Protein 7PH8 (pdb70)

Secondary structure (DSSP, 8-state):
-HHHHHHHHHHHHHHHHHHHHHHHHHHHH--

Foldseek 3Di:
DVVCVVVCVVVVVVCVVVVVVVVVVVVVVVD

Sequence (31 aa):
NFIHLIIALPVAVLLIVGGLVIMLYVFHRKRNFIHLIIALPVAVLLIVGGLVIMLYVFHRKRNFIHLIIALPVAVLLIVGGLVIMLYVFHRKRNFIHLIIALPVAVLLIVGGLVIMLYVFHRKRNFIHLIIALPVAVLLIVGGLVIMLYVFHRKRNFIHLIIALPVAVLLIVGGLVIMLYVFHRKRNFIHLIIALPVAVLLIVGGLVIMLYVFHRKRNFIHLIIALPVAVLLIVGGLVIMLYVFHRKRNFIHLIIALPVAVLLIVGGLVIMLYVFHRKRNFIHLIIALPVAVLLIVGGLVIMLYVFHRKRNFIHLIIALPVAVLLIVGGLVIMLYVFHRKRNFIHLIIALPVAVLLIVGGLVIMLYVFHRKRNFIHLIIALPVAVLLIVGGLVIMLYVFHRKRNFIHLIIALPVAVLLIVGGLVIMLYVFHRKRNFIHLIIALPVAVLLIVGGLVIMLYVFHRKRNFIHLIIALPVAVLLIVGGLVIMLYVFHRKRNFIHLIIALPVAVLLIVGGLVIMLYVFHRKRNFIHLIIALPVAVLLIVGGLVIMLYVFHRKRNFIHLIIALPVAVLLIVGGLVIMLYVFHRKRNFIHLIIALPVAVLLIVGGLVIMLYVFHRKR

Radius of gyration: 13.68 Å; Cα contacts (8 Å, |Δi|>4): 0; chains: 1; bounding box: 11×38×26 Å

GO terms:
  GO:0004713 protein tyrosine kinase activity (F, IMP)
  GO:1904646 cellular response to amyloid-beta (P, IGI)
  GO:0005010 insulin-like growth factor receptor activity (F, IMP)
  GO:0045056 transcytosis (P, IMP)
  GO:0097242 amyloid-beta clearance (P, IMP)
  GO:0043235 signaling receptor complex (C, IDA)
  GO:0038083 peptidyl-tyrosine autophosphorylation (P, IMP)
  GO:0043066 negative regulation of apoptotic process (P, IDA)
  GO:0031994 insulin-like growth factor I binding (F, IDA)
  GO:0035867 alphav-beta3 integrin-IGF-1-IGF1R complex (C, IDA)
  GO:0046328 regulation of JNK cascade (P, IDA)
  GO:0004713 protein tyrosine kinase activity (F, EXP)
  GO:0005515 protein binding (F, IPI)
  GO:0005010 insulin-like growth factor receptor activity (F, TAS)
  GO:0043066 negative regulation of apoptotic process (P, TAS)
  GO:0007165 signal transduction (P, TAS)
  GO:0008284 positive regulation of cell population proliferation (P, TAS)
  GO:0008286 insulin receptor signaling pathway (P, TAS)
  GO:0004713 protein tyrosine kinase activity (F, TAS)
  GO:0005886 plasma membrane (C, TAS)

Structure (mmCIF, N/CA/C/O backbone):
data_7PH8
#
_entry.id   7PH8
#
_cell.length_a   1.000
_cell.length_b   1.000
_cell.length_c   1.000
_cell.angle_alpha   90.00
_cell.angle_beta   90.00
_cell.angle_gamma   90.00
#
_symmetry.space_group_name_H-M   'P 1'
#
loop_
_atom_site.group_PDB
_atom_site.id
_atom_site.type_symbol
_atom_site.label_atom_id
_atom_site.label_alt_id
_atom_site.label_comp_id
_atom_site.label_asym_id
_atom_site.label_entity_id
_atom_site.label_seq_id
_atom_site.pdbx_PDB_ins_code
_atom_site.Cartn_x
_atom_site.Cartn_y
_atom_site.Cartn_z
_atom_site.occupancy
_atom_site.B_iso_or_equiv
_atom_site.auth_seq_id
_atom_site.auth_comp_id
_atom_site.auth_asym_id
_atom_site.auth_atom_id
_atom_site.pdbx_PDB_model_num
ATOM 1 N N . ASN A 1 1 ? 2.486 1.497 -3.109 1.00 0.00 932 ASN A N 1
ATOM 2 C CA . ASN A 1 1 ? 2.164 2.559 -4.056 1.00 0.00 932 ASN A CA 1
ATOM 3 C C . ASN A 1 1 ? 0.925 2.203 -4.872 1.00 0.00 932 ASN A C 1
ATOM 4 O O . ASN A 1 1 ? 0.697 1.038 -5.197 1.00 0.00 932 ASN A O 1
ATOM 15 N N . PHE A 1 2 ? 0.128 3.215 -5.200 1.00 0.00 933 PHE A N 1
ATOM 16 C CA . PHE A 1 2 ? -1.088 3.009 -5.977 1.00 0.00 933 PHE A CA 1
ATOM 17 C C . PHE A 1 2 ? -0.758 2.749 -7.444 1.00 0.00 933 PHE A C 1
ATOM 18 O O . PHE A 1 2 ? -1.397 1.924 -8.098 1.00 0.00 933 PHE A O 1
ATOM 35 N N . ILE A 1 3 ? 0.243 3.458 -7.954 1.00 0.00 934 ILE A N 1
ATOM 36 C CA . ILE A 1 3 ? 0.659 3.304 -9.343 1.00 0.00 934 ILE A CA 1
ATOM 37 C C . ILE A 1 3 ? 0.916 1.839 -9.680 1.00 0.00 934 ILE A C 1
ATOM 38 O O . ILE A 1 3 ? 0.517 1.356 -10.740 1.00 0.00 934 ILE A O 1
ATOM 54 N N . HIS A 1 4 ? 1.585 1.137 -8.771 1.00 0.00 935 HIS A N 1
ATOM 55 C CA . HIS A 1 4 ? 1.893 -0.274 -8.971 1.00 0.00 935 HIS A CA 1
ATOM 56 C C . HIS A 1 4 ? 0.621 -1.079 -9.219 1.00 0.00 935 HIS A C 1
ATOM 57 O O . HIS A 1 4 ? 0.607 -2.001 -10.036 1.00 0.00 935 HIS A O 1
ATOM 71 N N . LEU A 1 5 ? -0.445 -0.725 -8.510 1.00 0.00 936 LEU A N 1
ATOM 72 C CA . LEU A 1 5 ? -1.722 -1.415 -8.654 1.00 0.00 936 LEU A CA 1
ATOM 73 C C . LEU A 1 5 ? -2.371 -1.086 -9.994 1.00 0.00 936 LEU A C 1
ATOM 74 O O . LEU A 1 5 ? -2.918 -1.964 -10.663 1.00 0.00 936 LEU A O 1
ATOM 90 N N . ILE A 1 6 ? -2.306 0.184 -10.382 1.00 0.00 937 ILE A N 1
ATOM 91 C CA . ILE A 1 6 ? -2.884 0.627 -11.644 1.00 0.00 937 ILE A CA 1
ATOM 92 C C . ILE A 1 6 ? -2.270 -0.120 -12.823 1.00 0.00 937 ILE A C 1
ATOM 93 O O . ILE A 1 6 ? -2.958 -0.443 -13.792 1.00 0.00 937 ILE A O 1
ATOM 109 N N . ILE A 1 7 ? -0.973 -0.393 -12.732 1.00 0.00 938 ILE A N 1
ATOM 110 C CA . ILE A 1 7 ? -0.267 -1.105 -13.790 1.00 0.00 938 ILE A CA 1
ATOM 111 C C . ILE A 1 7 ? -0.385 -2.615 -13.610 1.00 0.00 938 ILE A C 1
ATOM 112 O O . ILE A 1 7 ? -0.444 -3.363 -14.585 1.00 0.00 938 ILE A O 1
ATOM 128 N N . ALA A 1 8 ? -0.420 -3.054 -12.356 1.00 0.00 939 ALA A N 1
ATOM 129 C CA . ALA A 1 8 ? -0.535 -4.474 -12.048 1.00 0.00 939 ALA A CA 1
ATOM 130 C C . ALA A 1 8 ? -1.918 -5.004 -12.410 1.00 0.00 939 ALA A C 1
ATOM 131 O O . ALA A 1 8 ? -2.075 -6.177 -12.752 1.00 0.00 939 ALA A O 1
ATOM 138 N N . LEU A 1 9 ? -2.919 -4.135 -12.332 1.00 0.00 940 LEU A N 1
ATOM 139 C CA . LEU A 1 9 ? -4.291 -4.516 -12.651 1.00 0.00 940 LEU A CA 1
ATOM 140 C C . LEU A 1 9 ? -4.368 -5.168 -14.027 1.00 0.00 940 LEU A C 1
ATOM 141 O O . LEU A 1 9 ? -4.767 -6.324 -14.172 1.00 0.00 940 LEU A O 1
ATOM 157 N N . PRO A 1 10 ? -3.977 -4.412 -15.064 1.00 0.00 941 PRO A N 1
ATOM 158 C CA . PRO A 1 10 ? -3.990 -4.897 -16.447 1.00 0.00 941 PRO A CA 1
ATOM 159 C C . PRO A 1 10 ? -2.930 -5.964 -16.698 1.00 0.00 941 PRO A C 1
ATOM 160 O O . PRO A 1 10 ? -3.191 -6.972 -17.355 1.00 0.00 941 PRO A O 1
ATOM 171 N N . VAL A 1 11 ? -1.731 -5.735 -16.170 1.00 0.00 942 VAL A N 1
ATOM 172 C CA . VAL A 1 11 ? -0.631 -6.677 -16.336 1.00 0.00 942 VAL A CA 1
ATOM 173 C C . VAL A 1 11 ? -0.982 -8.041 -15.752 1.00 0.00 942 VAL A C 1
ATOM 174 O O . VAL A 1 11 ? -0.514 -9.073 -16.233 1.00 0.00 942 VAL A O 1
ATOM 187 N N . ALA A 1 12 ? -1.811 -8.038 -14.713 1.00 0.00 943 ALA A N 1
ATOM 188 C CA . ALA A 1 12 ? -2.228 -9.275 -14.065 1.00 0.00 943 ALA A CA 1
ATOM 189 C C . ALA A 1 12 ? -2.950 -10.193 -15.046 1.00 0.00 943 ALA A C 1
ATOM 190 O O . ALA A 1 12 ? -2.842 -11.416 -14.962 1.00 0.00 943 ALA A O 1
ATOM 197 N N . VAL A 1 13 ? -3.688 -9.594 -15.976 1.00 0.00 944 VAL A N 1
ATOM 198 C CA . VAL A 1 13 ? -4.428 -10.357 -16.973 1.00 0.00 944 VAL A CA 1
ATOM 199 C C . VAL A 1 13 ? -3.533 -10.741 -18.146 1.00 0.00 944 VAL A C 1
ATOM 200 O O . VAL A 1 13 ? -3.556 -11.881 -18.612 1.00 0.00 944 VAL A O 1
ATOM 213 N N . LEU A 1 14 ? -2.744 -9.783 -18.620 1.00 0.00 945 LEU A N 1
ATOM 214 C CA . LEU A 1 14 ? -1.840 -10.020 -19.740 1.00 0.00 945 LEU A CA 1
ATOM 215 C C . LEU A 1 14 ? -0.907 -11.191 -19.448 1.00 0.00 945 LEU A C 1
ATOM 216 O O . LEU A 1 14 ? -0.683 -12.048 -20.304 1.00 0.00 945 LEU A O 1
ATOM 232 N N . LEU A 1 15 ? -0.368 -11.223 -18.234 1.00 0.00 946 LEU A N 1
ATOM 233 C CA . LEU A 1 15 ? 0.539 -12.291 -17.828 1.00 0.00 946 LEU A CA 1
ATOM 234 C C . LEU A 1 15 ? -0.105 -13.659 -18.031 1.00 0.00 946 LEU A C 1
ATOM 235 O O . LEU A 1 15 ? 0.550 -14.604 -18.472 1.00 0.00 946 LEU A O 1
ATOM 251 N N . ILE A 1 16 ? -1.390 -13.756 -17.709 1.00 0.00 947 ILE A N 1
ATOM 252 C CA . ILE A 1 16 ? -2.122 -15.007 -17.860 1.00 0.00 947 ILE A CA 1
ATOM 253 C C . ILE A 1 16 ? -2.338 -15.344 -19.332 1.00 0.00 947 ILE A C 1
ATOM 254 O O . ILE A 1 16 ? -2.081 -16.466 -19.767 1.00 0.00 947 ILE A O 1
ATOM 270 N N . VAL A 1 17 ? -2.811 -14.363 -20.095 1.00 0.00 948 VAL A N 1
ATOM 271 C CA . VAL A 1 17 ? -3.059 -14.554 -21.519 1.00 0.00 948 VAL A CA 1
ATOM 272 C C . VAL A 1 17 ? -1.799 -15.023 -22.238 1.00 0.00 948 VAL A C 1
ATOM 273 O O . VAL A 1 17 ? -1.781 -16.092 -22.847 1.00 0.00 948 VAL A O 1
ATOM 286 N N . GLY A 1 18 ? -0.745 -14.216 -22.161 1.00 0.00 949 GLY A N 1
ATOM 287 C CA . GLY A 1 18 ? 0.506 -14.566 -22.809 1.00 0.00 949 GLY A CA 1
ATOM 288 C C . GLY A 1 18 ? 1.005 -15.938 -22.402 1.00 0.00 949 GLY A C 1
ATOM 289 O O . GLY A 1 18 ? 1.351 -16.758 -23.252 1.00 0.00 949 GLY A O 1
ATOM 293 N N . GLY A 1 19 ? 1.045 -16.189 -21.097 1.00 0.00 950 GLY A N 1
ATOM 294 C CA . GLY A 1 19 ? 1.509 -17.472 -20.603 1.00 0.00 950 GLY A CA 1
ATOM 295 C C . GLY A 1 19 ? 0.765 -18.637 -21.224 1.00 0.00 950 GLY A C 1
ATOM 296 O O . GLY A 1 19 ? 1.360 -19.670 -21.535 1.00 0.00 950 GLY A O 1
ATOM 300 N N . LEU A 1 20 ? -0.541 -18.474 -21.406 1.00 0.00 951 LEU A N 1
ATOM 301 C CA . LEU A 1 20 ? -1.369 -19.521 -21.993 1.00 0.00 951 LEU A CA 1
ATOM 302 C C . LEU A 1 20 ? -0.938 -19.817 -23.426 1.00 0.00 951 LEU A C 1
ATOM 303 O O . LEU A 1 20 ? -0.958 -20.966 -23.867 1.00 0.00 951 LEU A O 1
ATOM 319 N N . VAL A 1 21 ? -0.545 -18.772 -24.148 1.00 0.00 952 VAL A N 1
ATOM 320 C CA . VAL A 1 21 ? -0.106 -18.919 -25.530 1.00 0.00 952 VAL A CA 1
ATOM 321 C C . VAL A 1 21 ? 1.224 -19.662 -25.608 1.00 0.00 952 VAL A C 1
ATOM 322 O O . VAL A 1 21 ? 1.395 -20.565 -26.428 1.00 0.00 952 VAL A O 1
ATOM 335 N N . ILE A 1 22 ? 2.162 -19.276 -24.750 1.00 0.00 953 ILE A N 1
ATOM 336 C CA . ILE A 1 22 ? 3.475 -19.906 -24.720 1.00 0.00 953 ILE A CA 1
ATOM 337 C C . ILE A 1 22 ? 3.375 -21.367 -24.294 1.00 0.00 953 ILE A C 1
ATOM 338 O O . ILE A 1 22 ? 4.060 -22.231 -24.839 1.00 0.00 953 ILE A O 1
ATOM 354 N N . MET A 1 23 ? 2.514 -21.635 -23.318 1.00 0.00 954 MET A N 1
ATOM 355 C CA . MET A 1 23 ? 2.321 -22.992 -22.820 1.00 0.00 954 MET A CA 1
ATOM 356 C C . MET A 1 23 ? 1.755 -23.895 -23.911 1.00 0.00 954 MET A C 1
ATOM 357 O O . MET A 1 23 ? 2.301 -24.963 -24.193 1.00 0.00 954 MET A O 1
ATOM 371 N N . LEU A 1 24 ? 0.657 -23.461 -24.522 1.00 0.00 955 LEU A N 1
ATOM 372 C CA . LEU A 1 24 ? 0.016 -24.231 -25.582 1.00 0.00 955 LEU A CA 1
ATOM 373 C C . LEU A 1 24 ? 0.989 -24.494 -26.728 1.00 0.00 955 LEU A C 1
ATOM 374 O O . LEU A 1 24 ? 1.012 -25.586 -27.297 1.00 0.00 955 LEU A O 1
ATOM 390 N N . TYR A 1 25 ? 1.791 -23.489 -27.058 1.00 0.00 956 TYR A N 1
ATOM 391 C CA . TYR A 1 25 ? 2.766 -23.611 -28.136 1.00 0.00 956 TYR A CA 1
ATOM 392 C C . TYR A 1 25 ? 3.747 -24.745 -27.856 1.00 0.00 956 TYR A C 1
ATOM 393 O O . TYR A 1 25 ? 3.995 -25.593 -28.714 1.00 0.00 956 TYR A O 1
ATOM 411 N N . VAL A 1 26 ? 4.303 -24.753 -26.649 1.00 0.00 957 VAL A N 1
ATOM 412 C CA . VAL A 1 26 ? 5.257 -25.783 -26.254 1.00 0.00 957 VAL A CA 1
ATOM 413 C C . VAL A 1 26 ? 4.632 -27.171 -26.336 1.00 0.00 957 VAL A C 1
ATOM 414 O O . VAL A 1 26 ? 5.211 -28.091 -26.915 1.00 0.00 957 VAL A O 1
ATOM 427 N N . PHE A 1 27 ? 3.447 -27.316 -25.754 1.00 0.00 958 PHE A N 1
ATOM 428 C CA . PHE A 1 27 ? 2.743 -28.593 -25.761 1.00 0.00 958 PHE A CA 1
ATOM 429 C C . PHE A 1 27 ? 2.458 -29.050 -27.189 1.00 0.00 958 PHE A C 1
ATOM 430 O O . PHE A 1 27 ? 2.686 -30.208 -27.540 1.00 0.00 958 PHE A O 1
ATOM 447 N N . HIS A 1 28 ? 1.958 -28.131 -28.009 1.00 0.00 959 HIS A N 1
ATOM 448 C CA . HIS A 1 28 ? 1.642 -28.438 -29.400 1.00 0.00 959 HIS A CA 1
ATOM 449 C C . HIS A 1 28 ? 2.896 -28.854 -30.163 1.00 0.00 959 HIS A C 1
ATOM 450 O O . HIS A 1 28 ? 2.861 -29.776 -30.978 1.00 0.00 959 HIS A O 1
ATOM 464 N N . ARG A 1 29 ? 4.002 -28.167 -29.894 1.00 0.00 960 ARG A N 1
ATOM 465 C CA . ARG A 1 29 ? 5.266 -28.464 -30.556 1.00 0.00 960 ARG A CA 1
ATOM 466 C C . ARG A 1 29 ? 5.838 -29.791 -30.067 1.00 0.00 960 ARG A C 1
ATOM 467 O O . ARG A 1 29 ? 6.444 -30.539 -30.835 1.00 0.00 960 ARG A O 1
ATOM 488 N N . LYS A 1 30 ? 5.640 -30.078 -28.785 1.00 0.00 961 LYS A N 1
ATOM 489 C CA . LYS A 1 30 ? 6.135 -31.315 -28.192 1.00 0.00 961 LYS A CA 1
ATOM 490 C C . LYS A 1 30 ? 5.680 -32.526 -29.001 1.00 0.00 961 LYS A C 1
ATOM 491 O O . LYS A 1 30 ? 4.497 -32.865 -29.017 1.00 0.00 961 LYS A O 1
ATOM 510 N N . ARG A 1 31 ? 6.628 -33.174 -29.671 1.00 0.00 962 ARG A N 1
ATOM 511 C CA . ARG A 1 31 ? 6.325 -34.347 -30.481 1.00 0.00 962 ARG A CA 1
ATOM 512 C C . ARG A 1 31 ? 5.302 -34.011 -31.563 1.00 0.00 962 ARG A C 1
ATOM 513 O O . ARG A 1 31 ? 5.374 -32.955 -32.193 1.00 0.00 962 ARG A O 1
ATOM 534 N N . ASN A 1 1 ? 2.478 1.909 -3.129 1.00 0.00 932 ASN A N 2
ATOM 535 C CA . ASN A 1 1 ? 2.254 2.808 -4.255 1.00 0.00 932 ASN A CA 2
ATOM 536 C C . ASN A 1 1 ? 1.041 2.368 -5.069 1.00 0.00 932 ASN A C 2
ATOM 537 O O . ASN A 1 1 ? 1.044 1.299 -5.681 1.00 0.00 932 ASN A O 2
ATOM 548 N N . PHE A 1 2 ? 0.004 3.199 -5.073 1.00 0.00 933 PHE A N 2
ATOM 549 C CA . PHE A 1 2 ? -1.217 2.896 -5.811 1.00 0.00 933 PHE A CA 2
ATOM 550 C C . PHE A 1 2 ? -0.904 2.566 -7.267 1.00 0.00 933 PHE A C 2
ATOM 551 O O . PHE A 1 2 ? -1.546 1.707 -7.872 1.00 0.00 933 PHE A O 2
ATOM 568 N N . ILE A 1 3 ? 0.087 3.255 -7.824 1.00 0.00 934 ILE A N 2
ATOM 569 C CA . ILE A 1 3 ? 0.486 3.035 -9.209 1.00 0.00 934 ILE A CA 2
ATOM 570 C C . ILE A 1 3 ? 0.743 1.556 -9.479 1.00 0.00 934 ILE A C 2
ATOM 571 O O . ILE A 1 3 ? 0.432 1.048 -10.556 1.00 0.00 934 ILE A O 2
ATOM 587 N N . HIS A 1 4 ? 1.311 0.870 -8.492 1.00 0.00 935 HIS A N 2
ATOM 588 C CA . HIS A 1 4 ? 1.607 -0.552 -8.622 1.00 0.00 935 HIS A CA 2
ATOM 589 C C . HIS A 1 4 ? 0.346 -1.341 -8.960 1.00 0.00 935 HIS A C 2
ATOM 590 O O . HIS A 1 4 ? 0.368 -2.232 -9.811 1.00 0.00 935 HIS A O 2
ATOM 604 N N . LEU A 1 5 ? -0.751 -1.010 -8.289 1.00 0.00 936 LEU A N 2
ATOM 605 C CA . LEU A 1 5 ? -2.022 -1.689 -8.518 1.00 0.00 936 LEU A CA 2
ATOM 606 C C . LEU A 1 5 ? -2.607 -1.306 -9.873 1.00 0.00 936 LEU A C 2
ATOM 607 O O . LEU A 1 5 ? -3.122 -2.156 -10.600 1.00 0.00 936 LEU A O 2
ATOM 623 N N . ILE A 1 6 ? -2.522 -0.023 -10.208 1.00 0.00 937 ILE A N 2
ATOM 624 C CA . ILE A 1 6 ? -3.040 0.471 -11.478 1.00 0.00 937 ILE A CA 2
ATOM 625 C C . ILE A 1 6 ? -2.372 -0.232 -12.654 1.00 0.00 937 ILE A C 2
ATOM 626 O O . ILE A 1 6 ? -3.014 -0.515 -13.667 1.00 0.00 937 ILE A O 2
ATOM 642 N N . ILE A 1 7 ? -1.081 -0.513 -12.513 1.00 0.00 938 ILE A N 2
ATOM 643 C CA . ILE A 1 7 ? -0.328 -1.186 -13.564 1.00 0.00 938 ILE A CA 2
ATOM 644 C C . ILE A 1 7 ? -0.457 -2.701 -13.448 1.00 0.00 938 ILE A C 2
ATOM 645 O O . ILE A 1 7 ? -0.471 -3.412 -14.453 1.00 0.00 938 ILE A O 2
ATOM 661 N N . ALA A 1 8 ? -0.552 -3.190 -12.216 1.00 0.00 939 ALA A N 2
ATOM 662 C CA . ALA A 1 8 ? -0.684 -4.620 -11.969 1.00 0.00 939 ALA A CA 2
ATOM 663 C C . ALA A 1 8 ? -2.049 -5.131 -12.416 1.00 0.00 939 ALA A C 2
ATOM 664 O O . ALA A 1 8 ? -2.192 -6.289 -12.812 1.00 0.00 939 ALA A O 2
ATOM 671 N N . LEU A 1 9 ? -3.051 -4.261 -12.351 1.00 0.00 940 LEU A N 2
ATOM 672 C CA . LEU A 1 9 ? -4.407 -4.624 -12.749 1.00 0.00 940 LEU A CA 2
ATOM 673 C C . LEU A 1 9 ? -4.421 -5.223 -14.152 1.00 0.00 940 LEU A C 2
ATOM 674 O O . LEU A 1 9 ? -4.814 -6.371 -14.360 1.00 0.00 940 LEU A O 2
ATOM 690 N N . PRO A 1 10 ? -3.979 -4.428 -15.139 1.00 0.00 941 PRO A N 2
ATOM 691 C CA . PRO A 1 10 ? -3.928 -4.859 -16.539 1.00 0.00 941 PRO A CA 2
ATOM 692 C C . PRO A 1 10 ? -2.859 -5.919 -16.781 1.00 0.00 941 PRO A C 2
ATOM 693 O O . PRO A 1 10 ? -3.091 -6.899 -17.488 1.00 0.00 941 PRO A O 2
ATOM 704 N N . VAL A 1 11 ? -1.686 -5.716 -16.188 1.00 0.00 942 VAL A N 2
ATOM 705 C CA . VAL A 1 11 ? -0.581 -6.655 -16.338 1.00 0.00 942 VAL A CA 2
ATOM 706 C C . VAL A 1 11 ? -0.963 -8.039 -15.826 1.00 0.00 942 VAL A C 2
ATOM 707 O O . VAL A 1 11 ? -0.473 -9.053 -16.323 1.00 0.00 942 VAL A O 2
ATOM 720 N N . ALA A 1 12 ? -1.840 -8.073 -14.828 1.00 0.00 943 ALA A N 2
ATOM 721 C CA . ALA A 1 12 ? -2.290 -9.333 -14.249 1.00 0.00 943 ALA A CA 2
ATOM 722 C C . ALA A 1 12 ? -2.966 -10.209 -15.298 1.00 0.00 943 ALA A C 2
ATOM 723 O O . ALA A 1 12 ? -2.865 -11.435 -15.257 1.00 0.00 943 ALA A O 2
ATOM 730 N N . VAL A 1 13 ? -3.658 -9.571 -16.238 1.00 0.00 944 VAL A N 2
ATOM 731 C CA . VAL A 1 13 ? -4.351 -10.293 -17.299 1.00 0.00 944 VAL A CA 2
ATOM 732 C C . VAL A 1 13 ? -3.402 -10.634 -18.442 1.00 0.00 944 VAL A C 2
ATOM 733 O O . VAL A 1 13 ? -3.410 -11.753 -18.957 1.00 0.00 944 VAL A O 2
ATOM 746 N N . LEU A 1 14 ? -2.586 -9.663 -18.836 1.00 0.00 945 LEU A N 2
ATOM 747 C CA . LEU A 1 14 ? -1.629 -9.860 -19.919 1.00 0.00 945 LEU A CA 2
ATOM 748 C C . LEU A 1 14 ? -0.701 -11.033 -19.620 1.00 0.00 945 LEU A C 2
ATOM 749 O O . LEU A 1 14 ? -0.456 -11.880 -20.479 1.00 0.00 945 LEU A O 2
ATOM 765 N N . LEU A 1 15 ? -0.188 -11.076 -18.395 1.00 0.00 946 LEU A N 2
ATOM 766 C CA . LEU A 1 15 ? 0.712 -12.147 -17.980 1.00 0.00 946 LEU A CA 2
ATOM 767 C C . LEU A 1 15 ? 0.077 -13.514 -18.215 1.00 0.00 946 LEU A C 2
ATOM 768 O O . LEU A 1 15 ? 0.739 -14.446 -18.672 1.00 0.00 946 LEU A O 2
ATOM 784 N N . ILE A 1 16 ? -1.209 -13.624 -17.900 1.00 0.00 947 ILE A N 2
ATOM 785 C CA . ILE A 1 16 ? -1.934 -14.876 -18.080 1.00 0.00 947 ILE A CA 2
ATOM 786 C C . ILE A 1 16 ? -2.176 -15.164 -19.558 1.00 0.00 947 ILE A C 2
ATOM 787 O O . ILE A 1 16 ? -2.108 -16.312 -19.997 1.00 0.00 947 ILE A O 2
ATOM 803 N N . VAL A 1 17 ? -2.457 -14.113 -20.321 1.00 0.00 948 VAL A N 2
ATOM 804 C CA . VAL A 1 17 ? -2.707 -14.252 -21.751 1.00 0.00 948 VAL A CA 2
ATOM 805 C C . VAL A 1 17 ? -1.494 -14.837 -22.466 1.00 0.00 948 VAL A C 2
ATOM 806 O O . VAL A 1 17 ? -1.588 -15.874 -23.122 1.00 0.00 948 VAL A O 2
ATOM 819 N N . GLY A 1 18 ? -0.355 -14.165 -22.334 1.00 0.00 949 GLY A N 2
ATOM 820 C CA . GLY A 1 18 ? 0.861 -14.634 -22.973 1.00 0.00 949 GLY A CA 2
ATOM 821 C C . GLY A 1 18 ? 1.307 -15.985 -22.450 1.00 0.00 949 GLY A C 2
ATOM 822 O O . GLY A 1 18 ? 1.676 -16.867 -23.224 1.00 0.00 949 GLY A O 2
ATOM 826 N N . GLY A 1 19 ? 1.275 -16.148 -21.131 1.00 0.00 950 GLY A N 2
ATOM 827 C CA . GLY A 1 19 ? 1.683 -17.403 -20.528 1.00 0.00 950 GLY A CA 2
ATOM 828 C C . GLY A 1 19 ? 0.941 -18.592 -21.105 1.00 0.00 950 GLY A C 2
ATOM 829 O O . GLY A 1 19 ? 1.541 -19.629 -21.391 1.00 0.00 950 GLY A O 2
ATOM 833 N N . LEU A 1 20 ? -0.368 -18.444 -21.275 1.00 0.00 951 LEU A N 2
ATOM 834 C CA . LEU A 1 20 ? -1.195 -19.515 -21.821 1.00 0.00 951 LEU A CA 2
ATOM 835 C C . LEU A 1 20 ? -0.777 -19.852 -23.249 1.00 0.00 951 LEU A C 2
ATOM 836 O O . LEU A 1 20 ? -0.804 -21.013 -23.657 1.00 0.00 951 LEU A O 2
ATOM 852 N N . VAL A 1 21 ? -0.390 -18.828 -24.004 1.00 0.00 952 VAL A N 2
ATOM 853 C CA . VAL A 1 21 ? 0.037 -19.016 -25.385 1.00 0.00 952 VAL A CA 2
ATOM 854 C C . VAL A 1 21 ? 1.315 -19.844 -25.458 1.00 0.00 952 VAL A C 2
ATOM 855 O O . VAL A 1 21 ? 1.386 -20.832 -26.190 1.00 0.00 952 VAL A O 2
ATOM 868 N N . ILE A 1 22 ? 2.323 -19.436 -24.694 1.00 0.00 953 ILE A N 2
ATOM 869 C CA . ILE A 1 22 ? 3.598 -20.141 -24.670 1.00 0.00 953 ILE A CA 2
ATOM 870 C C . ILE A 1 22 ? 3.412 -21.598 -24.260 1.00 0.00 953 ILE A C 2
ATOM 871 O O . ILE A 1 22 ? 3.933 -22.507 -24.907 1.00 0.00 953 ILE A O 2
ATOM 887 N N . MET A 1 23 ? 2.666 -21.813 -23.182 1.00 0.00 954 MET A N 2
ATOM 888 C CA . MET A 1 23 ? 2.409 -23.161 -22.687 1.00 0.00 954 MET A CA 2
ATOM 889 C C . MET A 1 23 ? 1.813 -24.038 -23.783 1.00 0.00 954 MET A C 2
ATOM 890 O O . MET A 1 23 ? 2.338 -25.110 -24.088 1.00 0.00 954 MET A O 2
ATOM 904 N N . LEU A 1 24 ? 0.715 -23.578 -24.372 1.00 0.00 955 LEU A N 2
ATOM 905 C CA . LEU A 1 24 ? 0.048 -24.321 -25.435 1.00 0.00 955 LEU A CA 2
ATOM 906 C C . LEU A 1 24 ? 0.970 -24.500 -26.636 1.00 0.00 955 LEU A C 2
ATOM 907 O O . LEU A 1 24 ? 0.963 -25.545 -27.288 1.00 0.00 955 LEU A O 2
ATOM 923 N N . TYR A 1 25 ? 1.765 -23.475 -26.923 1.00 0.00 956 TYR A N 2
ATOM 924 C CA . TYR A 1 25 ? 2.693 -23.518 -28.046 1.00 0.00 956 TYR A CA 2
ATOM 925 C C . TYR A 1 25 ? 3.613 -24.731 -27.946 1.00 0.00 956 TYR A C 2
ATOM 926 O O . TYR A 1 25 ? 3.742 -25.507 -28.893 1.00 0.00 956 TYR A O 2
ATOM 944 N N . VAL A 1 26 ? 4.251 -24.888 -26.790 1.00 0.00 957 VAL A N 2
ATOM 945 C CA . VAL A 1 26 ? 5.158 -26.007 -26.564 1.00 0.00 957 VAL A CA 2
ATOM 946 C C . VAL A 1 26 ? 4.389 -27.313 -26.398 1.00 0.00 957 VAL A C 2
ATOM 947 O O . VAL A 1 26 ? 4.784 -28.350 -26.932 1.00 0.00 957 VAL A O 2
ATOM 960 N N . PHE A 1 27 ? 3.289 -27.255 -25.654 1.00 0.00 958 PHE A N 2
ATOM 961 C CA . PHE A 1 27 ? 2.464 -28.434 -25.417 1.00 0.00 958 PHE A CA 2
ATOM 962 C C . PHE A 1 27 ? 2.056 -29.086 -26.735 1.00 0.00 958 PHE A C 2
ATOM 963 O O . PHE A 1 27 ? 1.970 -30.310 -26.835 1.00 0.00 958 PHE A O 2
ATOM 980 N N . HIS A 1 28 ? 1.804 -28.259 -27.745 1.00 0.00 959 HIS A N 2
ATOM 981 C CA . HIS A 1 28 ? 1.404 -28.754 -29.057 1.00 0.00 959 HIS A CA 2
ATOM 982 C C . HIS A 1 28 ? 2.624 -28.994 -29.942 1.00 0.00 959 HIS A C 2
ATOM 983 O O . HIS A 1 28 ? 2.675 -29.968 -30.694 1.00 0.00 959 HIS A O 2
ATOM 997 N N . ARG A 1 29 ? 3.603 -28.101 -29.847 1.00 0.00 960 ARG A N 2
ATOM 998 C CA . ARG A 1 29 ? 4.821 -28.216 -30.640 1.00 0.00 960 ARG A CA 2
ATOM 999 C C . ARG A 1 29 ? 5.545 -29.525 -30.338 1.00 0.00 960 ARG A C 2
ATOM 1000 O O . ARG A 1 29 ? 6.139 -30.137 -31.226 1.00 0.00 960 ARG A O 2
ATOM 1021 N N . LYS A 1 30 ? 5.491 -29.948 -29.080 1.00 0.00 961 LYS A N 2
ATOM 1022 C CA . LYS A 1 30 ? 6.141 -31.184 -28.660 1.00 0.00 961 LYS A CA 2
ATOM 1023 C C . LYS A 1 30 ? 5.645 -32.367 -29.486 1.00 0.00 961 LYS A C 2
ATOM 1024 O O . LYS A 1 30 ? 4.557 -32.323 -30.060 1.00 0.00 961 LYS A O 2
ATOM 1043 N N . ARG A 1 31 ? 6.450 -33.423 -29.541 1.00 0.00 962 ARG A N 2
ATOM 1044 C CA . ARG A 1 31 ? 6.093 -34.618 -30.297 1.00 0.00 962 ARG A CA 2
ATOM 1045 C C . ARG A 1 31 ? 4.712 -35.125 -29.891 1.00 0.00 962 ARG A C 2
ATOM 1046 O O . ARG A 1 31 ? 4.583 -36.197 -29.300 1.00 0.00 962 ARG A O 2
ATOM 1067 N N . ASN A 1 1 ? 2.483 0.638 -3.485 1.00 0.00 932 ASN A N 3
ATOM 1068 C CA . ASN A 1 1 ? 2.135 1.947 -4.027 1.00 0.00 932 ASN A CA 3
ATOM 1069 C C . ASN A 1 1 ? 0.837 1.877 -4.826 1.00 0.00 932 ASN A C 3
ATOM 1070 O O . ASN A 1 1 ? 0.276 0.800 -5.027 1.00 0.00 932 ASN A O 3
ATOM 1081 N N . PHE A 1 2 ? 0.366 3.034 -5.280 1.00 0.00 933 PHE A N 3
ATOM 1082 C CA . PHE A 1 2 ? -0.866 3.105 -6.057 1.00 0.00 933 PHE A CA 3
ATOM 1083 C C . PHE A 1 2 ? -0.603 2.785 -7.526 1.00 0.00 933 PHE A C 3
ATOM 1084 O O . PHE A 1 2 ? -1.285 1.952 -8.123 1.00 0.00 933 PHE A O 3
ATOM 1101 N N . ILE A 1 3 ? 0.391 3.454 -8.101 1.00 0.00 934 ILE A N 3
ATOM 1102 C CA . ILE A 1 3 ? 0.745 3.242 -9.499 1.00 0.00 934 ILE A CA 3
ATOM 1103 C C . ILE A 1 3 ? 0.985 1.764 -9.787 1.00 0.00 934 ILE A C 3
ATOM 1104 O O . ILE A 1 3 ? 0.645 1.267 -10.861 1.00 0.00 934 ILE A O 3
ATOM 1120 N N . HIS A 1 4 ? 1.570 1.065 -8.819 1.00 0.00 935 HIS A N 3
ATOM 1121 C CA . HIS A 1 4 ? 1.853 -0.358 -8.967 1.00 0.00 935 HIS A CA 3
ATOM 1122 C C . HIS A 1 4 ? 0.570 -1.143 -9.223 1.00 0.00 935 HIS A C 3
ATOM 1123 O O . HIS A 1 4 ? 0.539 -2.050 -10.056 1.00 0.00 935 HIS A O 3
ATOM 1137 N N . LEU A 1 5 ? -0.488 -0.790 -8.500 1.00 0.00 936 LEU A N 3
ATOM 1138 C CA . LEU A 1 5 ? -1.774 -1.462 -8.647 1.00 0.00 936 LEU A CA 3
ATOM 1139 C C . LEU A 1 5 ? -2.428 -1.101 -9.977 1.00 0.00 936 LEU A C 3
ATOM 1140 O O . LEU A 1 5 ? -2.989 -1.960 -10.658 1.00 0.00 936 LEU A O 3
ATOM 1156 N N . ILE A 1 6 ? -2.350 0.174 -10.341 1.00 0.00 937 ILE A N 3
ATOM 1157 C CA . ILE A 1 6 ? -2.932 0.648 -11.591 1.00 0.00 937 ILE A CA 3
ATOM 1158 C C . ILE A 1 6 ? -2.334 -0.084 -12.788 1.00 0.00 937 ILE A C 3
ATOM 1159 O O . ILE A 1 6 ? -3.032 -0.381 -13.758 1.00 0.00 937 ILE A O 3
ATOM 1175 N N . ILE A 1 7 ? -1.040 -0.373 -12.711 1.00 0.00 938 ILE A N 3
ATOM 1176 C CA . ILE A 1 7 ? -0.349 -1.073 -13.787 1.00 0.00 938 ILE A CA 3
ATOM 1177 C C . ILE A 1 7 ? -0.483 -2.585 -13.634 1.00 0.00 938 ILE A C 3
ATOM 1178 O O . ILE A 1 7 ? -0.556 -3.315 -14.622 1.00 0.00 938 ILE A O 3
ATOM 1194 N N . ALA A 1 8 ? -0.515 -3.047 -12.389 1.00 0.00 939 ALA A N 3
ATOM 1195 C CA . ALA A 1 8 ? -0.644 -4.472 -12.106 1.00 0.00 939 ALA A CA 3
ATOM 1196 C C . ALA A 1 8 ? -2.035 -4.979 -12.468 1.00 0.00 939 ALA A C 3
ATOM 1197 O O . ALA A 1 8 ? -2.208 -6.144 -12.832 1.00 0.00 939 ALA A O 3
ATOM 1204 N N . LEU A 1 9 ? -3.026 -4.100 -12.367 1.00 0.00 940 LEU A N 3
ATOM 1205 C CA . LEU A 1 9 ? -4.404 -4.459 -12.684 1.00 0.00 940 LEU A CA 3
ATOM 1206 C C . LEU A 1 9 ? -4.498 -5.085 -14.072 1.00 0.00 940 LEU A C 3
ATOM 1207 O O . LEU A 1 9 ? -4.910 -6.233 -14.236 1.00 0.00 940 LEU A O 3
ATOM 1223 N N . PRO A 1 10 ? -4.104 -4.314 -15.097 1.00 0.00 941 PRO A N 3
ATOM 1224 C CA . PRO A 1 10 ? -4.132 -4.773 -16.489 1.00 0.00 941 PRO A CA 3
ATOM 1225 C C . PRO A 1 10 ? -3.085 -5.846 -16.766 1.00 0.00 941 PRO A C 3
ATOM 1226 O O . PRO A 1 10 ? -3.362 -6.838 -17.441 1.00 0.00 941 PRO A O 3
ATOM 1237 N N . VAL A 1 11 ? -1.881 -5.642 -16.242 1.00 0.00 942 VAL A N 3
ATOM 1238 C CA . VAL A 1 11 ? -0.792 -6.593 -16.432 1.00 0.00 942 VAL A CA 3
ATOM 1239 C C . VAL A 1 11 ? -1.156 -7.964 -15.872 1.00 0.00 942 VAL A C 3
ATOM 1240 O O . VAL A 1 11 ? -0.702 -8.991 -16.374 1.00 0.00 942 VAL A O 3
ATOM 1253 N N . ALA A 1 12 ? -1.979 -7.970 -14.828 1.00 0.00 943 ALA A N 3
ATOM 1254 C CA . ALA A 1 12 ? -2.407 -9.215 -14.201 1.00 0.00 943 ALA A CA 3
ATOM 1255 C C . ALA A 1 12 ? -3.145 -10.105 -15.194 1.00 0.00 943 ALA A C 3
ATOM 1256 O O . ALA A 1 12 ? -3.051 -11.331 -15.134 1.00 0.00 943 ALA A O 3
ATOM 1263 N N . VAL A 1 13 ? -3.881 -9.481 -16.108 1.00 0.00 944 VAL A N 3
ATOM 1264 C CA . VAL A 1 13 ? -4.636 -10.217 -17.115 1.00 0.00 944 VAL A CA 3
ATOM 1265 C C . VAL A 1 13 ? -3.753 -10.588 -18.301 1.00 0.00 944 VAL A C 3
ATOM 1266 O O . VAL A 1 13 ? -3.800 -11.716 -18.795 1.00 0.00 944 VAL A O 3
ATOM 1279 N N . LEU A 1 14 ? -2.948 -9.634 -18.753 1.00 0.00 945 LEU A N 3
ATOM 1280 C CA . LEU A 1 14 ? -2.052 -9.861 -19.882 1.00 0.00 945 LEU A CA 3
ATOM 1281 C C . LEU A 1 14 ? -1.095 -11.013 -19.595 1.00 0.00 945 LEU A C 3
ATOM 1282 O O . LEU A 1 14 ? -0.828 -11.844 -20.464 1.00 0.00 945 LEU A O 3
ATOM 1298 N N . LEU A 1 15 ? -0.582 -11.058 -18.370 1.00 0.00 946 LEU A N 3
ATOM 1299 C CA . LEU A 1 15 ? 0.344 -12.110 -17.967 1.00 0.00 946 LEU A CA 3
ATOM 1300 C C . LEU A 1 15 ? -0.262 -13.490 -18.204 1.00 0.00 946 LEU A C 3
ATOM 1301 O O . LEU A 1 15 ? 0.371 -14.362 -18.801 1.00 0.00 946 LEU A O 3
ATOM 1317 N N . ILE A 1 16 ? -1.491 -13.679 -17.736 1.00 0.00 947 ILE A N 3
ATOM 1318 C CA . ILE A 1 16 ? -2.183 -14.951 -17.901 1.00 0.00 947 ILE A CA 3
ATOM 1319 C C . ILE A 1 16 ? -2.441 -15.250 -19.374 1.00 0.00 947 ILE A C 3
ATOM 1320 O O . ILE A 1 16 ? -2.163 -16.350 -19.853 1.00 0.00 947 ILE A O 3
ATOM 1336 N N . VAL A 1 17 ? -2.972 -14.263 -20.088 1.00 0.00 948 VAL A N 3
ATOM 1337 C CA . VAL A 1 17 ? -3.265 -14.418 -21.508 1.00 0.00 948 VAL A CA 3
ATOM 1338 C C . VAL A 1 17 ? -2.023 -14.850 -22.281 1.00 0.00 948 VAL A C 3
ATOM 1339 O O . VAL A 1 17 ? -2.078 -15.761 -23.105 1.00 0.00 948 VAL A O 3
ATOM 1352 N N . GLY A 1 18 ? -0.903 -14.188 -22.008 1.00 0.00 949 GLY A N 3
ATOM 1353 C CA . GLY A 1 18 ? 0.337 -14.517 -22.685 1.00 0.00 949 GLY A CA 3
ATOM 1354 C C . GLY A 1 18 ? 0.891 -15.863 -22.260 1.00 0.00 949 GLY A C 3
ATOM 1355 O O . GLY A 1 18 ? 1.283 -16.674 -23.098 1.00 0.00 949 GLY A O 3
ATOM 1359 N N . GLY A 1 19 ? 0.924 -16.101 -20.952 1.00 0.00 950 GLY A N 3
ATOM 1360 C CA . GLY A 1 19 ? 1.437 -17.358 -20.440 1.00 0.00 950 GLY A CA 3
ATOM 1361 C C . GLY A 1 19 ? 0.765 -18.560 -21.073 1.00 0.00 950 GLY A C 3
ATOM 1362 O O . GLY A 1 19 ? 1.419 -19.558 -21.377 1.00 0.00 950 GLY A O 3
ATOM 1366 N N . LEU A 1 20 ? -0.545 -18.467 -21.271 1.00 0.00 951 LEU A N 3
ATOM 1367 C CA . LEU A 1 20 ? -1.308 -19.556 -21.871 1.00 0.00 951 LEU A CA 3
ATOM 1368 C C . LEU A 1 20 ? -0.854 -19.813 -23.304 1.00 0.00 951 LEU A C 3
ATOM 1369 O O . LEU A 1 20 ? -0.785 -20.960 -23.748 1.00 0.00 951 LEU A O 3
ATOM 1385 N N . VAL A 1 21 ? -0.545 -18.739 -24.024 1.00 0.00 952 VAL A N 3
ATOM 1386 C CA . VAL A 1 21 ? -0.095 -18.849 -25.406 1.00 0.00 952 VAL A CA 3
ATOM 1387 C C . VAL A 1 21 ? 1.253 -19.558 -25.491 1.00 0.00 952 VAL A C 3
ATOM 1388 O O . VAL A 1 21 ? 1.452 -20.436 -26.331 1.00 0.00 952 VAL A O 3
ATOM 1401 N N . ILE A 1 22 ? 2.174 -19.171 -24.615 1.00 0.00 953 ILE A N 3
ATOM 1402 C CA . ILE A 1 22 ? 3.502 -19.771 -24.590 1.00 0.00 953 ILE A CA 3
ATOM 1403 C C . ILE A 1 22 ? 3.431 -21.248 -24.216 1.00 0.00 953 ILE A C 3
ATOM 1404 O O . ILE A 1 22 ? 4.028 -22.096 -24.879 1.00 0.00 953 ILE A O 3
ATOM 1420 N N . MET A 1 23 ? 2.696 -21.549 -23.151 1.00 0.00 954 MET A N 3
ATOM 1421 C CA . MET A 1 23 ? 2.545 -22.924 -22.690 1.00 0.00 954 MET A CA 3
ATOM 1422 C C . MET A 1 23 ? 1.994 -23.812 -23.802 1.00 0.00 954 MET A C 3
ATOM 1423 O O . MET A 1 23 ? 2.520 -24.894 -24.064 1.00 0.00 954 MET A O 3
ATOM 1437 N N . LEU A 1 24 ? 0.934 -23.348 -24.453 1.00 0.00 955 LEU A N 3
ATOM 1438 C CA . LEU A 1 24 ? 0.312 -24.100 -25.538 1.00 0.00 955 LEU A CA 3
ATOM 1439 C C . LEU A 1 24 ? 1.275 -24.264 -26.709 1.00 0.00 955 LEU A C 3
ATOM 1440 O O . LEU A 1 24 ? 1.346 -25.329 -27.323 1.00 0.00 955 LEU A O 3
ATOM 1456 N N . TYR A 1 25 ? 2.015 -23.203 -27.012 1.00 0.00 956 TYR A N 3
ATOM 1457 C CA . TYR A 1 25 ? 2.975 -23.229 -28.110 1.00 0.00 956 TYR A CA 3
ATOM 1458 C C . TYR A 1 25 ? 3.997 -24.345 -27.914 1.00 0.00 956 TYR A C 3
ATOM 1459 O O . TYR A 1 25 ? 4.336 -25.065 -28.853 1.00 0.00 956 TYR A O 3
ATOM 1477 N N . VAL A 1 26 ? 4.485 -24.482 -26.685 1.00 0.00 957 VAL A N 3
ATOM 1478 C CA . VAL A 1 26 ? 5.467 -25.510 -26.363 1.00 0.00 957 VAL A CA 3
ATOM 1479 C C . VAL A 1 26 ? 4.820 -26.889 -26.304 1.00 0.00 957 VAL A C 3
ATOM 1480 O O . VAL A 1 26 ? 5.370 -27.867 -26.812 1.00 0.00 957 VAL A O 3
ATOM 1493 N N . PHE A 1 27 ? 3.649 -26.961 -25.681 1.00 0.00 958 PHE A N 3
ATOM 1494 C CA . PHE A 1 27 ? 2.926 -28.221 -25.555 1.00 0.00 958 PHE A CA 3
ATOM 1495 C C . PHE A 1 27 ? 2.646 -28.827 -26.928 1.00 0.00 958 PHE A C 3
ATOM 1496 O O . PHE A 1 27 ? 2.909 -30.007 -27.164 1.00 0.00 958 PHE A O 3
ATOM 1513 N N . HIS A 1 28 ? 2.109 -28.011 -27.830 1.00 0.00 959 HIS A N 3
ATOM 1514 C CA . HIS A 1 28 ? 1.793 -28.466 -29.179 1.00 0.00 959 HIS A CA 3
ATOM 1515 C C . HIS A 1 28 ? 3.042 -28.984 -29.885 1.00 0.00 959 HIS A C 3
ATOM 1516 O O . HIS A 1 28 ? 2.986 -29.964 -30.628 1.00 0.00 959 HIS A O 3
ATOM 1530 N N . ARG A 1 29 ? 4.168 -28.319 -29.648 1.00 0.00 960 ARG A N 3
ATOM 1531 C CA . ARG A 1 29 ? 5.431 -28.711 -30.263 1.00 0.00 960 ARG A CA 3
ATOM 1532 C C . ARG A 1 29 ? 5.825 -30.124 -29.841 1.00 0.00 960 ARG A C 3
ATOM 1533 O O . ARG A 1 29 ? 6.393 -30.883 -30.627 1.00 0.00 960 ARG A O 3
ATOM 1554 N N . LYS A 1 30 ? 5.520 -30.470 -28.595 1.00 0.00 961 LYS A N 3
ATOM 1555 C CA . LYS A 1 30 ? 5.841 -31.791 -28.067 1.00 0.00 961 LYS A CA 3
ATOM 1556 C C . LYS A 1 30 ? 4.965 -32.862 -28.710 1.00 0.00 961 LYS A C 3
ATOM 1557 O O . LYS A 1 30 ? 3.738 -32.762 -28.699 1.00 0.00 961 LYS A O 3
ATOM 1576 N N . ARG A 1 31 ? 5.603 -33.885 -29.269 1.00 0.00 962 ARG A N 3
ATOM 1577 C CA . ARG A 1 31 ? 4.881 -34.974 -29.916 1.00 0.00 962 ARG A CA 3
ATOM 1578 C C . ARG A 1 31 ? 4.595 -36.100 -28.927 1.00 0.00 962 ARG A C 3
ATOM 1579 O O . ARG A 1 31 ? 3.522 -36.154 -28.327 1.00 0.00 962 ARG A O 3
ATOM 1600 N N . ASN A 1 1 ? 2.302 1.391 -2.637 1.00 0.00 932 ASN A N 4
ATOM 1601 C CA . ASN A 1 1 ? 2.629 1.528 -4.051 1.00 0.00 932 ASN A CA 4
ATOM 1602 C C . ASN A 1 1 ? 1.369 1.464 -4.909 1.00 0.00 932 ASN A C 4
ATOM 1603 O O . ASN A 1 1 ? 0.938 0.386 -5.319 1.00 0.00 932 ASN A O 4
ATOM 1614 N N . PHE A 1 2 ? 0.782 2.626 -5.177 1.00 0.00 933 PHE A N 4
ATOM 1615 C CA . PHE A 1 2 ? -0.429 2.702 -5.986 1.00 0.00 933 PHE A CA 4
ATOM 1616 C C . PHE A 1 2 ? -0.127 2.389 -7.448 1.00 0.00 933 PHE A C 4
ATOM 1617 O O . PHE A 1 2 ? -0.840 1.615 -8.088 1.00 0.00 933 PHE A O 4
ATOM 1634 N N . ILE A 1 3 ? 0.933 2.996 -7.970 1.00 0.00 934 ILE A N 4
ATOM 1635 C CA . ILE A 1 3 ? 1.330 2.782 -9.356 1.00 0.00 934 ILE A CA 4
ATOM 1636 C C . ILE A 1 3 ? 1.489 1.296 -9.659 1.00 0.00 934 ILE A C 4
ATOM 1637 O O . ILE A 1 3 ? 1.136 0.831 -10.744 1.00 0.00 934 ILE A O 4
ATOM 1653 N N . HIS A 1 4 ? 2.021 0.554 -8.693 1.00 0.00 935 HIS A N 4
ATOM 1654 C CA . HIS A 1 4 ? 2.224 -0.881 -8.855 1.00 0.00 935 HIS A CA 4
ATOM 1655 C C . HIS A 1 4 ? 0.902 -1.589 -9.137 1.00 0.00 935 HIS A C 4
ATOM 1656 O O . HIS A 1 4 ? 0.834 -2.488 -9.977 1.00 0.00 935 HIS A O 4
ATOM 1670 N N . LEU A 1 5 ? -0.145 -1.179 -8.430 1.00 0.00 936 LEU A N 4
ATOM 1671 C CA . LEU A 1 5 ? -1.465 -1.774 -8.604 1.00 0.00 936 LEU A CA 4
ATOM 1672 C C . LEU A 1 5 ? -2.074 -1.368 -9.942 1.00 0.00 936 LEU A C 4
ATOM 1673 O O . LEU A 1 5 ? -2.672 -2.189 -10.638 1.00 0.00 93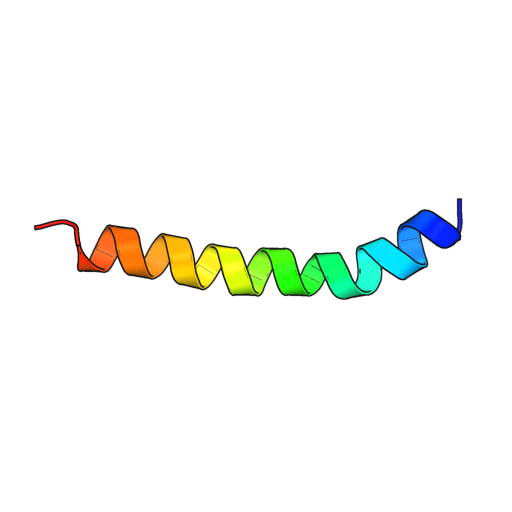6 LEU A O 4
ATOM 1689 N N . ILE A 1 6 ? -1.917 -0.097 -10.296 1.00 0.00 937 ILE A N 4
ATOM 1690 C CA . ILE A 1 6 ? -2.448 0.417 -11.552 1.00 0.00 937 ILE A CA 4
ATOM 1691 C C . ILE A 1 6 ? -1.874 -0.342 -12.744 1.00 0.00 937 ILE A C 4
ATOM 1692 O O . ILE A 1 6 ? -2.570 -0.592 -13.728 1.00 0.00 937 ILE A O 4
ATOM 1708 N N . ILE A 1 7 ? -0.600 -0.707 -12.647 1.00 0.00 938 ILE A N 4
ATOM 1709 C CA . ILE A 1 7 ? 0.068 -1.440 -13.716 1.00 0.00 938 ILE A CA 4
ATOM 1710 C C . ILE A 1 7 ? -0.156 -2.942 -13.575 1.00 0.00 938 ILE A C 4
ATOM 1711 O O . ILE A 1 7 ? -0.255 -3.660 -14.569 1.00 0.00 9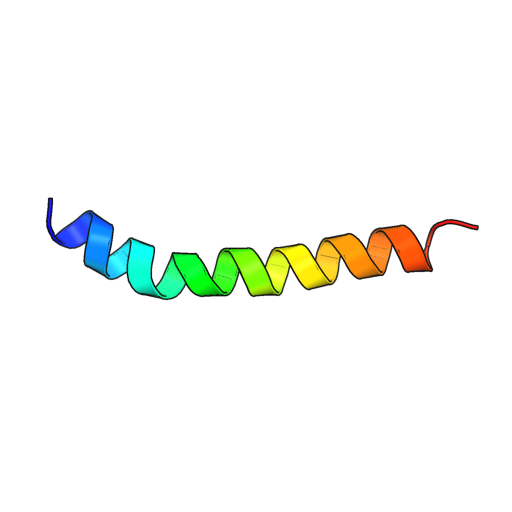38 ILE A O 4
ATOM 1727 N N . ALA A 1 8 ? -0.237 -3.409 -12.334 1.00 0.00 939 ALA A N 4
ATOM 1728 C CA . ALA A 1 8 ? -0.454 -4.824 -12.063 1.00 0.00 939 ALA A CA 4
ATOM 1729 C C . ALA A 1 8 ? -1.866 -5.248 -12.452 1.00 0.00 939 ALA A C 4
ATOM 1730 O O . ALA A 1 8 ? -2.099 -6.399 -12.825 1.00 0.00 939 ALA A O 4
ATOM 1737 N N . LEU A 1 9 ? -2.805 -4.313 -12.362 1.00 0.00 940 LEU A N 4
ATOM 1738 C CA . LEU A 1 9 ? -4.196 -4.590 -12.705 1.00 0.00 940 LEU A CA 4
ATOM 1739 C C . LEU A 1 9 ? -4.302 -5.201 -14.098 1.00 0.00 940 LEU A C 4
ATOM 1740 O O . LEU A 1 9 ? -4.777 -6.322 -14.277 1.00 0.00 940 LEU A O 4
ATOM 1756 N N . PRO A 1 10 ? -3.847 -4.448 -15.111 1.00 0.00 941 PRO A N 4
ATOM 1757 C CA . PRO A 1 10 ? -3.877 -4.896 -16.506 1.00 0.00 941 PRO A CA 4
ATOM 1758 C C . PRO A 1 10 ? -2.890 -6.027 -16.774 1.00 0.00 941 PRO A C 4
ATOM 1759 O O . PRO A 1 10 ? -3.212 -6.998 -17.459 1.00 0.00 941 PRO A O 4
ATOM 1770 N N . VAL A 1 11 ? -1.685 -5.895 -16.229 1.00 0.00 942 VAL A N 4
ATOM 1771 C CA . VAL A 1 11 ? -0.650 -6.907 -16.407 1.00 0.00 942 VAL A CA 4
ATOM 1772 C C . VAL A 1 11 ? -1.102 -8.257 -15.862 1.00 0.00 942 VAL A C 4
ATOM 1773 O O . VAL A 1 11 ? -0.700 -9.307 -16.364 1.00 0.00 942 VAL A O 4
ATOM 1786 N N . ALA A 1 12 ? -1.941 -8.223 -14.832 1.00 0.00 943 ALA A N 4
ATOM 1787 C CA . ALA A 1 12 ? -2.450 -9.444 -14.220 1.00 0.00 943 ALA A CA 4
ATOM 1788 C C . ALA A 1 12 ? -3.222 -10.284 -15.231 1.00 0.00 943 ALA A C 4
ATOM 1789 O O . ALA A 1 12 ? -3.200 -11.514 -15.177 1.00 0.00 943 ALA A O 4
ATOM 1796 N N . VAL A 1 13 ? -3.906 -9.612 -16.153 1.00 0.00 944 VAL A N 4
ATOM 1797 C CA . VAL A 1 13 ? -4.685 -10.298 -17.176 1.00 0.00 944 VAL A CA 4
ATOM 1798 C C . VAL A 1 13 ? -3.806 -10.714 -18.350 1.00 0.00 944 VAL A C 4
ATOM 1799 O O . VAL A 1 13 ? -3.915 -11.831 -18.857 1.00 0.00 94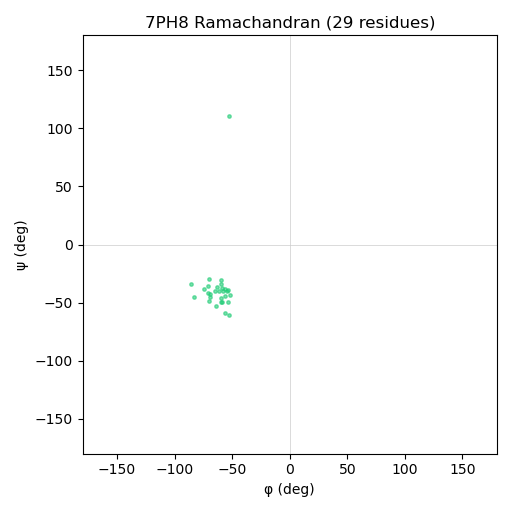4 VAL A O 4
ATOM 1812 N N . LEU A 1 14 ? -2.933 -9.808 -18.779 1.00 0.00 945 LEU A N 4
ATOM 1813 C CA . LEU A 1 14 ? -2.033 -10.080 -19.894 1.00 0.00 945 LEU A CA 4
ATOM 1814 C C . LEU A 1 14 ? -1.141 -11.281 -19.593 1.00 0.00 945 LEU A C 4
ATOM 1815 O O . LEU A 1 14 ? -0.886 -12.112 -20.465 1.00 0.00 945 LEU A O 4
ATOM 1831 N N . LEU A 1 15 ? -0.672 -11.367 -18.353 1.00 0.00 946 LEU A N 4
ATOM 1832 C CA . LEU A 1 15 ? 0.190 -12.467 -17.936 1.00 0.00 946 LEU A CA 4
ATOM 1833 C C . LEU A 1 15 ? -0.507 -13.810 -18.135 1.00 0.00 946 LEU A C 4
ATOM 1834 O O . LEU A 1 15 ? 0.120 -14.793 -18.530 1.00 0.00 946 LEU A O 4
ATOM 1850 N N . ILE A 1 16 ? -1.806 -13.842 -17.860 1.00 0.00 947 ILE A N 4
ATOM 1851 C CA . ILE A 1 16 ? -2.588 -15.063 -18.012 1.00 0.00 947 ILE A CA 4
ATOM 1852 C C . ILE A 1 16 ? -2.902 -15.335 -19.479 1.00 0.00 947 ILE A C 4
ATOM 1853 O O . ILE A 1 16 ? -2.656 -16.430 -19.985 1.00 0.00 947 ILE A O 4
ATOM 1869 N N . VAL A 1 17 ? -3.446 -14.331 -20.159 1.00 0.00 948 VAL A N 4
ATOM 1870 C CA . VAL A 1 17 ? -3.792 -14.460 -21.569 1.00 0.00 948 VAL A CA 4
ATOM 1871 C C . VAL A 1 17 ? -2.586 -14.901 -22.392 1.00 0.00 948 VAL A C 4
ATOM 1872 O O . VAL A 1 17 ? -2.656 -15.870 -23.146 1.00 0.00 948 VAL A O 4
ATOM 1885 N N . GLY A 1 18 ? -1.478 -14.181 -22.241 1.00 0.00 949 GLY A N 4
ATOM 1886 C CA . GLY A 1 18 ? -0.272 -14.513 -22.976 1.00 0.00 949 GLY A CA 4
ATOM 1887 C C . GLY A 1 18 ? 0.336 -15.827 -22.529 1.00 0.00 949 GLY A C 4
ATOM 1888 O O . GLY A 1 18 ? 0.798 -16.617 -23.351 1.00 0.00 949 GLY A O 4
ATOM 1892 N N . GLY A 1 19 ? 0.338 -16.062 -21.220 1.00 0.00 950 GLY A N 4
ATOM 1893 C CA . GLY A 1 19 ? 0.899 -17.290 -20.687 1.00 0.00 950 GLY A CA 4
ATOM 1894 C C . GLY A 1 19 ? 0.259 -18.527 -21.286 1.00 0.00 950 GLY A C 4
ATOM 1895 O O . GLY A 1 19 ? 0.939 -19.516 -21.560 1.00 0.00 950 GLY A O 4
ATOM 1899 N N . LEU A 1 20 ? -1.053 -18.473 -21.488 1.00 0.00 951 LEU A N 4
ATOM 1900 C CA . LEU A 1 20 ? -1.786 -19.599 -22.057 1.00 0.00 951 LEU A CA 4
ATOM 1901 C C . LEU A 1 20 ? -1.309 -19.899 -23.474 1.00 0.00 951 LEU A C 4
ATOM 1902 O O . LEU A 1 20 ? -1.059 -21.052 -23.825 1.00 0.00 951 LEU A O 4
ATOM 1918 N N . VAL A 1 21 ? -1.183 -18.853 -24.285 1.00 0.00 952 VAL A N 4
ATOM 1919 C CA . VAL A 1 21 ? -0.732 -19.004 -25.663 1.00 0.00 952 VAL A CA 4
ATOM 1920 C C . VAL A 1 21 ? 0.645 -19.654 -25.723 1.00 0.00 952 VAL A C 4
ATOM 1921 O O . VAL A 1 21 ? 0.842 -20.652 -26.417 1.00 0.00 952 VAL A O 4
ATOM 1934 N N . ILE A 1 22 ? 1.595 -19.083 -24.990 1.00 0.00 953 ILE A N 4
ATOM 1935 C CA . ILE A 1 22 ? 2.954 -19.609 -24.959 1.00 0.00 953 ILE A CA 4
ATOM 1936 C C . ILE A 1 22 ? 2.974 -21.053 -24.471 1.00 0.00 953 ILE A C 4
ATOM 1937 O O . ILE A 1 22 ? 3.772 -21.866 -24.938 1.00 0.00 953 ILE A O 4
ATOM 1953 N N . MET A 1 23 ? 2.090 -21.366 -23.530 1.00 0.00 954 MET A N 4
ATOM 1954 C CA . MET A 1 23 ? 2.004 -22.714 -22.980 1.00 0.00 954 MET A CA 4
ATOM 1955 C C . MET A 1 23 ? 1.637 -23.721 -24.066 1.00 0.00 954 MET A C 4
ATOM 1956 O O . MET A 1 23 ? 2.381 -24.667 -24.327 1.00 0.00 954 MET A O 4
ATOM 1970 N N . LEU A 1 24 ? 0.485 -23.513 -24.695 1.00 0.00 955 LEU A N 4
ATOM 1971 C CA . LEU A 1 24 ? 0.020 -24.403 -25.753 1.00 0.00 955 LEU A CA 4
ATOM 1972 C C . LEU A 1 24 ? 1.014 -24.443 -26.909 1.00 0.00 955 LEU A C 4
ATOM 1973 O O . LEU A 1 24 ? 1.223 -25.487 -27.526 1.00 0.00 955 LEU A O 4
ATOM 1989 N N . TYR A 1 25 ? 1.627 -23.299 -27.195 1.00 0.00 956 TYR A N 4
ATOM 1990 C CA . TYR A 1 25 ? 2.600 -23.203 -28.276 1.00 0.00 956 TYR A CA 4
ATOM 1991 C C . TYR A 1 25 ? 3.707 -24.239 -28.106 1.00 0.00 956 TYR A C 4
ATOM 1992 O O . TYR A 1 25 ? 3.943 -25.064 -28.989 1.00 0.00 956 TYR A O 4
ATOM 2010 N N . VAL A 1 26 ? 4.385 -24.189 -26.964 1.00 0.00 957 VAL A N 4
ATOM 2011 C CA . VAL A 1 26 ? 5.466 -25.124 -26.675 1.00 0.00 957 VAL A CA 4
ATOM 2012 C C . VAL A 1 26 ? 4.931 -26.535 -26.463 1.00 0.00 957 VAL A C 4
ATOM 2013 O O . VAL A 1 26 ? 5.542 -27.514 -26.894 1.00 0.00 957 VAL A O 4
ATOM 2026 N N . PHE A 1 27 ? 3.786 -26.634 -25.797 1.00 0.00 958 PHE A N 4
ATOM 2027 C CA . PHE A 1 27 ? 3.167 -27.927 -25.526 1.00 0.00 958 PHE A CA 4
ATOM 2028 C C . PHE A 1 27 ? 3.005 -28.732 -26.812 1.00 0.00 958 PHE A C 4
ATOM 2029 O O . PHE A 1 27 ? 3.207 -29.946 -26.828 1.00 0.00 958 PHE A O 4
ATOM 2046 N N . HIS A 1 28 ? 2.639 -28.046 -27.891 1.00 0.00 959 HIS A N 4
ATOM 2047 C CA . HIS A 1 28 ? 2.450 -28.696 -29.183 1.00 0.00 959 HIS A CA 4
ATOM 2048 C C . HIS A 1 28 ? 3.785 -29.157 -29.760 1.00 0.00 959 HIS A C 4
ATOM 2049 O O . HIS A 1 28 ? 3.887 -30.251 -30.316 1.00 0.00 959 HIS A O 4
ATOM 2063 N N . ARG A 1 29 ? 4.805 -28.316 -29.624 1.00 0.00 960 ARG A N 4
ATOM 2064 C CA . ARG A 1 29 ? 6.132 -28.636 -30.134 1.00 0.00 960 ARG A CA 4
ATOM 2065 C C . ARG A 1 29 ? 6.681 -29.895 -29.469 1.00 0.00 960 ARG A C 4
ATOM 2066 O O . ARG A 1 29 ? 7.374 -30.693 -30.101 1.00 0.00 960 ARG A O 4
ATOM 2087 N N . LYS A 1 30 ? 6.366 -30.067 -28.189 1.00 0.00 961 LYS A N 4
ATOM 2088 C CA . LYS A 1 30 ? 6.826 -31.228 -27.437 1.00 0.00 961 LYS A CA 4
ATOM 2089 C C . LYS A 1 30 ? 6.060 -32.482 -27.850 1.00 0.00 961 LYS A C 4
ATOM 2090 O O . LYS A 1 30 ? 4.908 -32.673 -27.461 1.00 0.00 961 LYS A O 4
ATOM 2109 N N . ARG A 1 31 ? 6.709 -33.333 -28.638 1.00 0.00 962 ARG A N 4
ATOM 2110 C CA . ARG A 1 31 ? 6.088 -34.568 -29.103 1.00 0.00 962 ARG A CA 4
ATOM 2111 C C . ARG A 1 31 ? 6.290 -35.692 -28.091 1.00 0.00 962 ARG A C 4
ATOM 2112 O O . ARG A 1 31 ? 5.729 -35.662 -26.996 1.00 0.00 962 ARG A O 4
ATOM 2133 N N . ASN A 1 1 ? 2.281 1.728 -2.687 1.00 0.00 932 ASN A N 5
ATOM 2134 C CA . ASN A 1 1 ? 2.363 2.301 -4.026 1.00 0.00 932 ASN A CA 5
ATOM 2135 C C . ASN A 1 1 ? 1.107 1.983 -4.831 1.00 0.00 932 ASN A C 5
ATOM 2136 O O . ASN A 1 1 ? 0.864 0.831 -5.193 1.00 0.00 932 ASN A O 5
ATOM 2147 N N . PHE A 1 2 ? 0.313 3.011 -5.110 1.00 0.00 933 PHE A N 5
ATOM 2148 C CA . PHE A 1 2 ? -0.918 2.842 -5.872 1.00 0.00 933 PHE A CA 5
ATOM 2149 C C . PHE A 1 2 ? -0.614 2.548 -7.338 1.00 0.00 933 PHE A C 5
ATOM 2150 O O . PHE A 1 2 ? -1.286 1.732 -7.971 1.00 0.00 933 PHE A O 5
ATOM 2167 N N . ILE A 1 3 ? 0.402 3.218 -7.872 1.00 0.00 934 ILE A N 5
ATOM 2168 C CA . ILE A 1 3 ? 0.795 3.028 -9.262 1.00 0.00 934 ILE A CA 5
ATOM 2169 C C . ILE A 1 3 ? 1.012 1.552 -9.576 1.00 0.00 934 ILE A C 5
ATOM 2170 O O . ILE A 1 3 ? 0.617 1.067 -10.636 1.00 0.00 934 ILE A O 5
ATOM 2186 N N . HIS A 1 4 ? 1.641 0.841 -8.645 1.00 0.00 935 HIS A N 5
ATOM 2187 C CA . HIS A 1 4 ? 1.909 -0.582 -8.821 1.00 0.00 935 HIS A CA 5
ATOM 2188 C C . HIS A 1 4 ? 0.620 -1.345 -9.111 1.00 0.00 935 HIS A C 5
ATOM 2189 O O . HIS A 1 4 ? 0.597 -2.253 -9.943 1.00 0.00 935 HIS A O 5
ATOM 2203 N N . LEU A 1 5 ? -0.451 -0.972 -8.420 1.00 0.00 936 LEU A N 5
ATOM 2204 C CA . LEU A 1 5 ? -1.745 -1.622 -8.602 1.00 0.00 936 LEU A CA 5
ATOM 2205 C C . LEU A 1 5 ? -2.354 -1.252 -9.951 1.00 0.00 936 LEU A C 5
ATOM 2206 O O . LEU A 1 5 ? -2.909 -2.104 -10.646 1.00 0.00 936 LEU A O 5
ATOM 2222 N N . ILE A 1 6 ? -2.244 0.021 -10.315 1.00 0.00 937 ILE A N 5
ATOM 2223 C CA . ILE A 1 6 ? -2.781 0.502 -11.582 1.00 0.00 937 ILE A CA 5
ATOM 2224 C C . ILE A 1 6 ? -2.163 -0.244 -12.760 1.00 0.00 937 ILE A C 5
ATOM 2225 O O . ILE A 1 6 ? -2.837 -0.531 -13.749 1.00 0.00 937 ILE A O 5
ATOM 2241 N N . ILE A 1 7 ? -0.876 -0.556 -12.645 1.00 0.00 938 ILE A N 5
ATOM 2242 C CA . ILE A 1 7 ? -0.167 -1.271 -13.699 1.00 0.00 938 ILE A CA 5
ATOM 2243 C C . ILE A 1 7 ? -0.332 -2.779 -13.547 1.00 0.00 938 ILE A C 5
ATOM 2244 O O . ILE A 1 7 ? -0.390 -3.510 -14.535 1.00 0.00 938 ILE A O 5
ATOM 2260 N N . ALA A 1 8 ? -0.408 -3.238 -12.302 1.00 0.00 939 ALA A N 5
ATOM 2261 C CA . ALA A 1 8 ? -0.570 -4.659 -12.020 1.00 0.00 939 ALA A CA 5
ATOM 2262 C C . ALA A 1 8 ? -1.959 -5.143 -12.421 1.00 0.00 939 ALA A C 5
ATOM 2263 O O . ALA A 1 8 ? -2.141 -6.306 -12.787 1.00 0.00 939 ALA A O 5
ATOM 2270 N N . LEU A 1 9 ? -2.936 -4.246 -12.351 1.00 0.00 940 LEU A N 5
ATOM 2271 C CA . LEU A 1 9 ? -4.311 -4.583 -12.707 1.00 0.00 940 LEU A CA 5
ATOM 2272 C C . LEU A 1 9 ? -4.376 -5.210 -14.096 1.00 0.00 940 LEU A C 5
ATOM 2273 O O . LEU A 1 9 ? -4.803 -6.352 -14.269 1.00 0.00 940 LEU A O 5
ATOM 2289 N N . PRO A 1 10 ? -3.939 -4.449 -15.110 1.00 0.00 941 PRO A N 5
ATOM 2290 C CA . PRO A 1 10 ? -3.935 -4.910 -16.502 1.00 0.00 941 PRO A CA 5
ATOM 2291 C C . PRO A 1 10 ? -2.900 -6.002 -16.747 1.00 0.00 941 PRO A C 5
ATOM 2292 O O . PRO A 1 10 ? -3.175 -6.991 -17.427 1.00 0.00 941 PRO A O 5
ATOM 2303 N N . VAL A 1 11 ? -1.708 -5.817 -16.189 1.00 0.00 942 VAL A N 5
ATOM 2304 C CA . VAL A 1 11 ? -0.631 -6.788 -16.346 1.00 0.00 942 VAL A CA 5
ATOM 2305 C C . VAL A 1 11 ? -1.034 -8.150 -15.793 1.00 0.00 942 VAL A C 5
ATOM 2306 O O . VAL A 1 11 ? -0.583 -9.187 -16.279 1.00 0.00 942 VAL A O 5
ATOM 2319 N N . ALA A 1 12 ? -1.886 -8.140 -14.773 1.00 0.00 943 ALA A N 5
ATOM 2320 C CA . ALA A 1 12 ? -2.353 -9.375 -14.155 1.00 0.00 943 ALA A CA 5
ATOM 2321 C C . ALA A 1 12 ? -3.080 -10.254 -15.167 1.00 0.00 943 ALA A C 5
ATOM 2322 O O . ALA A 1 12 ? -3.011 -11.482 -15.101 1.00 0.00 943 ALA A O 5
ATOM 2329 N N . VAL A 1 13 ? -3.779 -9.619 -16.102 1.00 0.00 944 VAL A N 5
ATOM 2330 C CA . VAL A 1 13 ? -4.519 -10.343 -17.128 1.00 0.00 944 VAL A CA 5
ATOM 2331 C C . VAL A 1 13 ? -3.611 -10.735 -18.288 1.00 0.00 944 VAL A C 5
ATOM 2332 O O . VAL A 1 13 ? -3.668 -11.862 -18.783 1.00 0.00 944 VAL A O 5
ATOM 2345 N N . LEU A 1 14 ? -2.772 -9.799 -18.718 1.00 0.00 945 LEU A N 5
ATOM 2346 C CA . LEU A 1 14 ? -1.849 -10.045 -19.820 1.00 0.00 945 LEU A CA 5
ATOM 2347 C C . LEU A 1 14 ? -0.953 -11.243 -19.522 1.00 0.00 945 LEU A C 5
ATOM 2348 O O . LEU A 1 14 ? -0.699 -12.075 -20.395 1.00 0.00 945 LEU A O 5
ATOM 2364 N N . LEU A 1 15 ? -0.477 -11.326 -18.285 1.00 0.00 946 LEU A N 5
ATOM 2365 C CA . LEU A 1 15 ? 0.390 -12.423 -17.870 1.00 0.00 946 LEU A CA 5
ATOM 2366 C C . LEU A 1 15 ? -0.268 -13.771 -18.148 1.00 0.00 946 LEU A C 5
ATOM 2367 O O . LEU A 1 15 ? 0.372 -14.691 -18.659 1.00 0.00 946 LEU A O 5
ATOM 2383 N N . ILE A 1 16 ? -1.548 -13.880 -17.810 1.00 0.00 947 ILE A N 5
ATOM 2384 C CA . ILE A 1 16 ? -2.293 -15.114 -18.026 1.00 0.00 947 ILE A CA 5
ATOM 2385 C C . ILE A 1 16 ? -2.497 -15.380 -19.514 1.00 0.00 947 ILE A C 5
ATOM 2386 O O . ILE A 1 16 ? -2.200 -16.468 -20.008 1.00 0.00 947 ILE A O 5
ATOM 2402 N N . VAL A 1 17 ? -3.004 -14.377 -20.224 1.00 0.00 948 VAL A N 5
ATOM 2403 C CA . VAL A 1 17 ? -3.245 -14.501 -21.657 1.00 0.00 948 VAL A CA 5
ATOM 2404 C C . VAL A 1 17 ? -1.988 -14.959 -22.388 1.00 0.00 948 VAL A C 5
ATOM 2405 O O . VAL A 1 17 ? -2.015 -15.931 -23.141 1.00 0.00 948 VAL A O 5
ATOM 2418 N N . GLY A 1 18 ? -0.886 -14.250 -22.161 1.00 0.00 949 GLY A N 5
ATOM 2419 C CA . GLY A 1 18 ? 0.366 -14.599 -22.805 1.00 0.00 949 GLY A CA 5
ATOM 2420 C C . GLY A 1 18 ? 0.864 -15.972 -22.401 1.00 0.00 949 GLY A C 5
ATOM 2421 O O . GLY A 1 18 ? 1.311 -16.751 -23.241 1.00 0.00 949 GLY A O 5
ATOM 2425 N N . GLY A 1 19 ? 0.787 -16.271 -21.107 1.00 0.00 950 GLY A N 5
ATOM 2426 C CA . GLY A 1 19 ? 1.238 -17.559 -20.615 1.00 0.00 950 GLY A CA 5
ATOM 2427 C C . GLY A 1 19 ? 0.557 -18.718 -21.315 1.00 0.00 950 GLY A C 5
ATOM 2428 O O . GLY A 1 19 ? 1.192 -19.729 -21.620 1.00 0.00 950 GLY A O 5
ATOM 2432 N N . LEU A 1 20 ? -0.739 -18.574 -21.569 1.00 0.00 951 LEU A N 5
ATOM 2433 C CA . LEU A 1 20 ? -1.508 -19.619 -22.236 1.00 0.00 951 LEU A CA 5
ATOM 2434 C C . LEU A 1 20 ? -0.962 -19.888 -23.635 1.00 0.00 951 LEU A C 5
ATOM 2435 O O . LEU A 1 20 ? -0.785 -21.040 -24.032 1.00 0.00 951 LEU A O 5
ATOM 2451 N N . VAL A 1 21 ? -0.695 -18.818 -24.376 1.00 0.00 952 VAL A N 5
ATOM 2452 C CA . VAL A 1 21 ? -0.165 -18.938 -25.729 1.00 0.00 952 VAL A CA 5
ATOM 2453 C C . VAL A 1 21 ? 1.182 -19.653 -25.731 1.00 0.00 952 VAL A C 5
ATOM 2454 O O . VAL A 1 21 ? 1.381 -20.621 -26.465 1.00 0.00 952 VAL A O 5
ATOM 2467 N N . ILE A 1 22 ? 2.103 -19.169 -24.904 1.00 0.00 953 ILE A N 5
ATOM 2468 C CA . ILE A 1 22 ? 3.431 -19.762 -24.809 1.00 0.00 953 ILE A CA 5
ATOM 2469 C C . ILE A 1 22 ? 3.350 -21.224 -24.383 1.00 0.00 953 ILE A C 5
ATOM 2470 O O . ILE A 1 22 ? 4.113 -22.063 -24.861 1.00 0.00 953 ILE A O 5
ATOM 2486 N N . MET A 1 23 ? 2.420 -21.522 -23.482 1.00 0.00 954 MET A N 5
ATOM 2487 C CA . MET A 1 23 ? 2.238 -22.884 -22.993 1.00 0.00 954 MET A CA 5
ATOM 2488 C C . MET A 1 23 ? 1.755 -23.802 -24.111 1.00 0.00 954 MET A C 5
ATOM 2489 O O . MET A 1 23 ? 2.415 -24.786 -24.449 1.00 0.00 954 MET A O 5
ATOM 2503 N N . LEU A 1 24 ? 0.601 -23.475 -24.683 1.00 0.00 955 LEU A N 5
ATOM 2504 C CA . LEU A 1 24 ? 0.030 -24.272 -25.763 1.00 0.00 955 LEU A CA 5
ATOM 2505 C C . LEU A 1 24 ? 1.004 -24.382 -26.932 1.00 0.00 955 LEU A C 5
ATOM 2506 O O . LEU A 1 24 ? 1.129 -25.439 -27.551 1.00 0.00 955 LEU A O 5
ATOM 2522 N N . TYR A 1 25 ? 1.693 -23.286 -27.227 1.00 0.00 956 TYR A N 5
ATOM 2523 C CA . TYR A 1 25 ? 2.656 -23.260 -28.321 1.00 0.00 956 TYR A CA 5
ATOM 2524 C C . TYR A 1 25 ? 3.709 -24.351 -28.146 1.00 0.00 956 TYR A C 5
ATOM 2525 O O . TYR A 1 25 ? 3.903 -25.189 -29.027 1.00 0.00 956 TYR A O 5
ATOM 2543 N N . VAL A 1 26 ? 4.386 -24.333 -27.002 1.00 0.00 957 VAL A N 5
ATOM 2544 C CA . VAL A 1 26 ? 5.417 -25.321 -26.710 1.00 0.00 957 VAL A CA 5
ATOM 2545 C C . VAL A 1 26 ? 4.821 -26.719 -26.585 1.00 0.00 957 VAL A C 5
ATOM 2546 O O . VAL A 1 26 ? 5.359 -27.685 -27.125 1.00 0.00 957 VAL A O 5
ATOM 2559 N N . PHE A 1 27 ? 3.705 -26.818 -25.871 1.00 0.00 958 PHE A N 5
ATOM 2560 C CA . PHE A 1 27 ? 3.034 -28.098 -25.675 1.00 0.00 958 PHE A CA 5
ATOM 2561 C C . PHE A 1 27 ? 2.779 -28.789 -27.011 1.00 0.00 958 PHE A C 5
ATOM 2562 O O . PHE A 1 27 ? 3.082 -29.971 -27.180 1.00 0.00 958 PHE A O 5
ATOM 2579 N N . HIS A 1 28 ? 2.220 -28.043 -27.959 1.00 0.00 959 HIS A N 5
ATOM 2580 C CA . HIS A 1 28 ? 1.924 -28.583 -29.281 1.00 0.00 959 HIS A CA 5
ATOM 2581 C C . HIS A 1 28 ? 3.184 -29.142 -29.935 1.00 0.00 959 HIS A C 5
ATOM 2582 O O . HIS A 1 28 ? 3.137 -30.160 -30.626 1.00 0.00 959 HIS A O 5
ATOM 2596 N N . ARG A 1 29 ? 4.309 -28.471 -29.711 1.00 0.00 960 ARG A N 5
ATOM 2597 C CA . ARG A 1 29 ? 5.581 -28.900 -30.279 1.00 0.00 960 ARG A CA 5
ATOM 2598 C C . ARG A 1 29 ? 5.990 -30.263 -29.728 1.00 0.00 960 ARG A C 5
ATOM 2599 O O . ARG A 1 29 ? 6.574 -31.082 -30.438 1.00 0.00 960 ARG A O 5
ATOM 2620 N N . LYS A 1 30 ? 5.680 -30.499 -28.458 1.00 0.00 961 LYS A N 5
ATOM 2621 C CA . LYS A 1 30 ? 6.014 -31.762 -27.811 1.00 0.00 961 LYS A CA 5
ATOM 2622 C C . LYS A 1 30 ? 5.150 -32.896 -28.352 1.00 0.00 961 LYS A C 5
ATOM 2623 O O . LYS A 1 30 ? 3.925 -32.787 -28.400 1.00 0.00 961 LYS A O 5
ATOM 2642 N N . ARG A 1 31 ? 5.796 -33.985 -28.757 1.00 0.00 962 ARG A N 5
ATOM 2643 C CA . ARG A 1 31 ? 5.086 -35.139 -29.295 1.00 0.00 962 ARG A CA 5
ATOM 2644 C C . ARG A 1 31 ? 5.169 -36.323 -28.336 1.00 0.00 962 ARG A C 5
ATOM 2645 O O . ARG A 1 31 ? 4.354 -37.244 -28.399 1.00 0.00 962 ARG A O 5
ATOM 2666 N N . ASN A 1 1 ? 2.830 1.081 -2.814 1.00 0.00 932 ASN A N 6
ATOM 2667 C CA . ASN A 1 1 ? 2.851 1.754 -4.108 1.00 0.00 932 ASN A CA 6
ATOM 2668 C C . ASN A 1 1 ? 1.532 1.553 -4.847 1.00 0.00 932 ASN A C 6
ATOM 2669 O O . ASN A 1 1 ? 1.169 0.429 -5.196 1.00 0.00 932 ASN A O 6
ATOM 2680 N N . PHE A 1 2 ? 0.818 2.649 -5.082 1.00 0.00 933 PHE A N 6
ATOM 2681 C CA . PHE A 1 2 ? -0.461 2.593 -5.779 1.00 0.00 933 PHE A CA 6
ATOM 2682 C C . PHE A 1 2 ? -0.256 2.368 -7.275 1.00 0.00 933 PHE A C 6
ATOM 2683 O O . PHE A 1 2 ? -0.938 1.546 -7.888 1.00 0.00 933 PHE A O 6
ATOM 2700 N N . ILE A 1 3 ? 0.686 3.104 -7.854 1.00 0.00 934 ILE A N 6
ATOM 2701 C CA . ILE A 1 3 ? 0.981 2.985 -9.276 1.00 0.00 934 ILE A CA 6
ATOM 2702 C C . ILE A 1 3 ? 1.225 1.531 -9.667 1.00 0.00 934 ILE A C 6
ATOM 2703 O O . ILE A 1 3 ? 0.819 1.089 -10.743 1.00 0.00 934 ILE A O 6
ATOM 2719 N N . HIS A 1 4 ? 1.889 0.790 -8.785 1.00 0.00 935 HIS A N 6
ATOM 2720 C CA . HIS A 1 4 ? 2.185 -0.616 -9.036 1.00 0.00 935 HIS A CA 6
ATOM 2721 C C . HIS A 1 4 ? 0.900 -1.413 -9.242 1.00 0.00 935 HIS A C 6
ATOM 2722 O O . HIS A 1 4 ? 0.834 -2.293 -10.101 1.00 0.00 935 HIS A O 6
ATOM 2736 N N . LEU A 1 5 ? -0.117 -1.101 -8.447 1.00 0.00 936 LEU A N 6
ATOM 2737 C CA . LEU A 1 5 ? -1.400 -1.789 -8.541 1.00 0.00 936 LEU A CA 6
ATOM 2738 C C . LEU A 1 5 ? -2.137 -1.395 -9.817 1.00 0.00 936 LEU A C 6
ATOM 2739 O O . LEU A 1 5 ? -2.725 -2.241 -10.492 1.00 0.00 936 LEU A O 6
ATOM 2755 N N . ILE A 1 6 ? -2.100 -0.108 -10.143 1.00 0.00 937 ILE A N 6
ATOM 2756 C CA . ILE A 1 6 ? -2.761 0.396 -11.340 1.00 0.00 937 ILE A CA 6
ATOM 2757 C C . ILE A 1 6 ? -2.225 -0.287 -12.593 1.00 0.00 937 ILE A C 6
ATOM 2758 O O . ILE A 1 6 ? -2.974 -0.564 -13.531 1.00 0.00 937 ILE A O 6
ATOM 2774 N N . ILE A 1 7 ? -0.924 -0.558 -12.602 1.00 0.00 938 ILE A N 6
ATOM 2775 C CA . ILE A 1 7 ? -0.288 -1.212 -13.739 1.00 0.00 938 ILE A CA 6
ATOM 2776 C C . ILE A 1 7 ? -0.391 -2.729 -13.628 1.00 0.00 938 ILE A C 6
ATOM 2777 O O . ILE A 1 7 ? -0.513 -3.428 -14.634 1.00 0.00 938 ILE A O 6
ATOM 2793 N N . ALA A 1 8 ? -0.342 -3.232 -12.399 1.00 0.00 939 ALA A N 6
ATOM 2794 C CA . ALA A 1 8 ? -0.434 -4.666 -12.156 1.00 0.00 939 ALA A CA 6
ATOM 2795 C C . ALA A 1 8 ? -1.837 -5.185 -12.453 1.00 0.00 939 ALA A C 6
ATOM 2796 O O . ALA A 1 8 ? -2.014 -6.340 -12.844 1.00 0.00 939 ALA A O 6
ATOM 2803 N N . LEU A 1 9 ? -2.832 -4.325 -12.265 1.00 0.00 940 LEU A N 6
ATOM 2804 C CA . LEU A 1 9 ? -4.221 -4.697 -12.512 1.00 0.00 940 LEU A CA 6
ATOM 2805 C C . LEU A 1 9 ? -4.388 -5.279 -13.912 1.00 0.00 940 LEU A C 6
ATOM 2806 O O . LEU A 1 9 ? -4.793 -6.428 -14.089 1.00 0.00 940 LEU A O 6
ATOM 2822 N N . PRO A 1 10 ? -4.067 -4.470 -14.932 1.00 0.00 941 PRO A N 6
ATOM 2823 C CA . PRO A 1 10 ? -4.171 -4.884 -16.335 1.00 0.00 941 PRO A CA 6
ATOM 2824 C C . PRO A 1 10 ? -3.127 -5.931 -16.709 1.00 0.00 941 PRO A C 6
ATOM 2825 O O . PRO A 1 10 ? -3.430 -6.905 -17.398 1.00 0.00 941 PRO A O 6
ATOM 2836 N N . VAL A 1 11 ? -1.897 -5.724 -16.249 1.00 0.00 942 VAL A N 6
ATOM 2837 C CA . VAL A 1 11 ? -0.809 -6.651 -16.534 1.00 0.00 942 VAL A CA 6
ATOM 2838 C C . VAL A 1 11 ? -1.119 -8.044 -15.999 1.00 0.00 942 VAL A C 6
ATOM 2839 O O . VAL A 1 11 ? -0.681 -9.048 -16.561 1.00 0.00 942 VAL A O 6
ATOM 2852 N N . ALA A 1 12 ? -1.878 -8.098 -14.910 1.00 0.00 943 ALA A N 6
ATOM 2853 C CA . ALA A 1 12 ? -2.250 -9.369 -14.300 1.00 0.00 943 ALA A CA 6
ATOM 2854 C C . ALA A 1 12 ? -3.036 -10.237 -15.276 1.00 0.00 943 ALA A C 6
ATOM 2855 O O . ALA A 1 12 ? -2.923 -11.463 -15.262 1.00 0.00 943 ALA A O 6
ATOM 2862 N N . VAL A 1 13 ? -3.833 -9.595 -16.123 1.00 0.00 944 VAL A N 6
ATOM 2863 C CA . VAL A 1 13 ? -4.638 -10.309 -17.107 1.00 0.00 944 VAL A CA 6
ATOM 2864 C C . VAL A 1 13 ? -3.823 -10.630 -18.355 1.00 0.00 944 VAL A C 6
ATOM 2865 O O . VAL A 1 13 ? -3.887 -11.741 -18.883 1.00 0.00 944 VAL A O 6
ATOM 2878 N N . LEU A 1 14 ? -3.056 -9.651 -18.822 1.00 0.00 945 LEU A N 6
ATOM 2879 C CA . LEU A 1 14 ? -2.227 -9.829 -20.009 1.00 0.00 945 LEU A CA 6
ATOM 2880 C C . LEU A 1 14 ? -1.277 -11.010 -19.838 1.00 0.00 945 LEU A C 6
ATOM 2881 O O . LEU A 1 14 ? -1.053 -11.780 -20.773 1.00 0.00 945 LEU A O 6
ATOM 2897 N N . LEU A 1 15 ? -0.724 -11.149 -18.638 1.00 0.00 946 LEU A N 6
ATOM 2898 C CA . LEU A 1 15 ? 0.200 -12.238 -18.343 1.00 0.00 946 LEU A CA 6
ATOM 2899 C C . LEU A 1 15 ? -0.477 -13.592 -18.531 1.00 0.00 946 LEU A C 6
ATOM 2900 O O . LEU A 1 15 ? 0.148 -14.552 -18.984 1.00 0.00 946 LEU A O 6
ATOM 2916 N N . ILE A 1 16 ? -1.757 -13.662 -18.183 1.00 0.00 947 ILE A N 6
ATOM 2917 C CA . ILE A 1 16 ? -2.519 -14.897 -18.316 1.00 0.00 947 ILE A CA 6
ATOM 2918 C C . ILE A 1 16 ? -2.868 -15.173 -19.775 1.00 0.00 947 ILE A C 6
ATOM 2919 O O . ILE A 1 16 ? -2.654 -16.276 -20.278 1.00 0.00 947 ILE A O 6
ATOM 2935 N N . VAL A 1 17 ? -3.405 -14.162 -20.451 1.00 0.00 948 VAL A N 6
ATOM 2936 C CA . VAL A 1 17 ? -3.780 -14.293 -21.854 1.00 0.00 948 VAL A CA 6
ATOM 2937 C C . VAL A 1 17 ? -2.604 -14.776 -22.694 1.00 0.00 948 VAL A C 6
ATOM 2938 O O . VAL A 1 17 ? -2.709 -15.765 -23.418 1.00 0.00 948 VAL A O 6
ATOM 2951 N N . GLY A 1 18 ? -1.481 -14.071 -22.593 1.00 0.00 949 GLY A N 6
ATOM 2952 C CA . GLY A 1 18 ? -0.300 -14.443 -23.349 1.00 0.00 949 GLY A CA 6
ATOM 2953 C C . GLY A 1 18 ? 0.323 -15.733 -22.854 1.00 0.00 949 GLY A C 6
ATOM 2954 O O . GLY A 1 18 ? 0.803 -16.543 -23.646 1.00 0.00 949 GLY A O 6
ATOM 2958 N N . GLY A 1 19 ? 0.317 -15.924 -21.538 1.00 0.00 950 GLY A N 6
ATOM 2959 C CA . GLY A 1 19 ? 0.891 -17.126 -20.961 1.00 0.00 950 GLY A CA 6
ATOM 2960 C C . GLY A 1 19 ? 0.286 -18.391 -21.535 1.00 0.00 950 GLY A C 6
ATOM 2961 O O . GLY A 1 19 ? 0.990 -19.374 -21.770 1.00 0.00 950 GLY A O 6
ATOM 2965 N N . LEU A 1 20 ? -1.023 -18.369 -21.762 1.00 0.00 951 LEU A N 6
ATOM 2966 C CA . LEU A 1 20 ? -1.724 -19.524 -22.312 1.00 0.00 951 LEU A CA 6
ATOM 2967 C C . LEU A 1 20 ? -1.224 -19.847 -23.716 1.00 0.00 951 LEU A C 6
ATOM 2968 O O . LEU A 1 20 ? -0.869 -20.988 -24.012 1.00 0.00 951 LEU A O 6
ATOM 2984 N N . VAL A 1 21 ? -1.196 -18.835 -24.577 1.00 0.00 952 VAL A N 6
ATOM 2985 C CA . VAL A 1 21 ? -0.736 -19.010 -25.949 1.00 0.00 952 VAL A CA 6
ATOM 2986 C C . VAL A 1 21 ? 0.654 -19.634 -25.987 1.00 0.00 952 VAL A C 6
ATOM 2987 O O . VAL A 1 21 ? 0.880 -20.631 -26.673 1.00 0.00 952 VAL A O 6
ATOM 3000 N N . ILE A 1 22 ? 1.583 -19.041 -25.244 1.00 0.00 953 ILE A N 6
ATOM 3001 C CA . ILE A 1 22 ? 2.952 -19.540 -25.192 1.00 0.00 953 ILE A CA 6
ATOM 3002 C C . ILE A 1 22 ? 2.999 -20.956 -24.627 1.00 0.00 953 ILE A C 6
ATOM 3003 O O . ILE A 1 22 ? 3.770 -21.795 -25.093 1.00 0.00 953 ILE A O 6
ATOM 3019 N N . MET A 1 23 ? 2.169 -21.215 -23.622 1.00 0.00 954 MET A N 6
ATOM 3020 C CA . MET A 1 23 ? 2.114 -22.531 -22.996 1.00 0.00 954 MET A CA 6
ATOM 3021 C C . MET A 1 23 ? 1.670 -23.591 -23.998 1.00 0.00 954 MET A C 6
ATOM 3022 O O . MET A 1 23 ? 2.290 -24.650 -24.114 1.00 0.00 954 MET A O 6
ATOM 3036 N N . LEU A 1 24 ? 0.593 -23.302 -24.720 1.00 0.00 955 LEU A N 6
ATOM 3037 C CA . LEU A 1 24 ? 0.065 -24.232 -25.713 1.00 0.00 955 LEU A CA 6
ATOM 3038 C C . LEU A 1 24 ? 1.061 -24.438 -26.850 1.00 0.00 955 LEU A C 6
ATOM 3039 O O . LEU A 1 24 ? 1.240 -25.555 -27.337 1.00 0.00 955 LEU A O 6
ATOM 3055 N N . TYR A 1 25 ? 1.708 -23.355 -27.266 1.00 0.00 956 TYR A N 6
ATOM 3056 C CA . TYR A 1 25 ? 2.686 -23.417 -28.346 1.00 0.00 956 TYR A CA 6
ATOM 3057 C C . TYR A 1 25 ? 3.845 -24.338 -27.978 1.00 0.00 956 TYR A C 6
ATOM 3058 O O . TYR A 1 25 ? 4.342 -25.094 -28.813 1.00 0.00 956 TYR A O 6
ATOM 3076 N N . VAL A 1 26 ? 4.272 -24.269 -26.721 1.00 0.00 957 VAL A N 6
ATOM 3077 C CA . VAL A 1 26 ? 5.371 -25.097 -26.240 1.00 0.00 957 VAL A CA 6
ATOM 3078 C C . VAL A 1 26 ? 4.938 -26.550 -26.085 1.00 0.00 957 VAL A C 6
ATOM 3079 O O . VAL A 1 26 ? 5.589 -27.461 -26.598 1.00 0.00 957 VAL A O 6
ATOM 3092 N N . PHE A 1 27 ? 3.835 -26.761 -25.375 1.00 0.00 958 PHE A N 6
ATOM 3093 C CA . PHE A 1 27 ? 3.314 -28.104 -25.152 1.00 0.00 958 PHE A CA 6
ATOM 3094 C C . PHE A 1 27 ? 3.112 -28.836 -26.476 1.00 0.00 958 PHE A C 6
ATOM 3095 O O . PHE A 1 27 ? 3.392 -30.030 -26.587 1.00 0.00 958 PHE A O 6
ATOM 3112 N N . HIS A 1 28 ? 2.625 -28.111 -27.478 1.00 0.00 959 HIS A N 6
ATOM 3113 C CA . HIS A 1 28 ? 2.385 -28.690 -28.795 1.00 0.00 959 HIS A CA 6
ATOM 3114 C C . HIS A 1 28 ? 3.674 -29.259 -29.381 1.00 0.00 959 HIS A C 6
ATOM 3115 O O . HIS A 1 28 ? 3.675 -30.341 -29.968 1.00 0.00 959 HIS A O 6
ATOM 3129 N N . ARG A 1 29 ? 4.768 -28.523 -29.217 1.00 0.00 960 ARG A N 6
ATOM 3130 C CA . ARG A 1 29 ? 6.062 -28.954 -29.732 1.00 0.00 960 ARG A CA 6
ATOM 3131 C C . ARG A 1 29 ? 6.620 -30.107 -28.903 1.00 0.00 960 ARG A C 6
ATOM 3132 O O . ARG A 1 29 ? 7.266 -31.012 -29.434 1.00 0.00 960 ARG A O 6
ATOM 3153 N N . LYS A 1 30 ? 6.368 -30.069 -27.600 1.00 0.00 961 LYS A N 6
ATOM 3154 C CA . LYS A 1 30 ? 6.843 -31.110 -26.697 1.00 0.00 961 LYS A CA 6
ATOM 3155 C C . LYS A 1 30 ? 6.249 -32.465 -27.068 1.00 0.00 961 LYS A C 6
ATOM 3156 O O . LYS A 1 30 ? 5.029 -32.624 -27.127 1.00 0.00 961 LYS A O 6
ATOM 3175 N N . ARG A 1 31 ? 7.118 -33.440 -27.315 1.00 0.00 962 ARG A N 6
ATOM 3176 C CA . ARG A 1 31 ? 6.679 -34.781 -27.681 1.00 0.00 962 ARG A CA 6
ATOM 3177 C C . ARG A 1 31 ? 7.058 -35.790 -26.601 1.00 0.00 962 ARG A C 6
ATOM 3178 O O . ARG A 1 31 ? 8.151 -36.356 -26.622 1.00 0.00 962 ARG A O 6
ATOM 3199 N N . ASN A 1 1 ? 2.125 1.029 -3.101 1.00 0.00 932 ASN A N 7
ATOM 3200 C CA . ASN A 1 1 ? 2.163 1.973 -4.212 1.00 0.00 932 ASN A CA 7
ATOM 3201 C C . ASN A 1 1 ? 0.893 1.876 -5.052 1.00 0.00 932 ASN A C 7
ATOM 3202 O O . ASN A 1 1 ? 0.541 0.804 -5.543 1.00 0.00 932 ASN A O 7
ATOM 3213 N N . PHE A 1 2 ? 0.210 3.005 -5.213 1.00 0.00 933 PHE A N 7
ATOM 3214 C CA . PHE A 1 2 ? -1.022 3.048 -5.993 1.00 0.00 933 PHE A CA 7
ATOM 3215 C C . PHE A 1 2 ? -0.750 2.716 -7.458 1.00 0.00 933 PHE A C 7
ATOM 3216 O O . PHE A 1 2 ? -1.385 1.831 -8.032 1.00 0.00 933 PHE A O 7
ATOM 3233 N N . ILE A 1 3 ? 0.197 3.432 -8.054 1.00 0.00 934 ILE A N 7
ATOM 3234 C CA . ILE A 1 3 ? 0.554 3.213 -9.451 1.00 0.00 934 ILE A CA 7
ATOM 3235 C C . ILE A 1 3 ? 0.850 1.741 -9.718 1.00 0.00 934 ILE A C 7
ATOM 3236 O O . ILE A 1 3 ? 0.520 1.214 -10.781 1.00 0.00 934 ILE A O 7
ATOM 3252 N N . HIS A 1 4 ? 1.472 1.082 -8.746 1.00 0.00 935 HIS A N 7
ATOM 3253 C CA . HIS A 1 4 ? 1.811 -0.331 -8.876 1.00 0.00 935 HIS A CA 7
ATOM 3254 C C . HIS A 1 4 ? 0.561 -1.168 -9.131 1.00 0.00 935 HIS A C 7
ATOM 3255 O O . HIS A 1 4 ? 0.566 -2.070 -9.969 1.00 0.00 935 HIS A O 7
ATOM 3269 N N . LEU A 1 5 ? -0.507 -0.864 -8.402 1.00 0.00 936 LEU A N 7
ATOM 3270 C CA . LEU A 1 5 ? -1.765 -1.589 -8.549 1.00 0.00 936 LEU A CA 7
ATOM 3271 C C . LEU A 1 5 ? -2.439 -1.248 -9.874 1.00 0.00 936 LEU A C 7
ATOM 3272 O O . LEU A 1 5 ? -2.965 -2.126 -10.558 1.00 0.00 936 LEU A O 7
ATOM 3288 N N . ILE A 1 6 ? -2.417 0.032 -10.230 1.00 0.00 937 ILE A N 7
ATOM 3289 C CA . ILE A 1 6 ? -3.023 0.489 -11.474 1.00 0.00 937 ILE A CA 7
ATOM 3290 C C . ILE A 1 6 ? -2.400 -0.210 -12.678 1.00 0.00 937 ILE A C 7
ATOM 3291 O O . ILE A 1 6 ? -3.088 -0.530 -13.648 1.00 0.00 937 ILE A O 7
ATOM 3307 N N . ILE A 1 7 ? -1.094 -0.445 -12.608 1.00 0.00 938 ILE A N 7
ATOM 3308 C CA . ILE A 1 7 ? -0.379 -1.109 -13.691 1.00 0.00 938 ILE A CA 7
ATOM 3309 C C . ILE A 1 7 ? -0.448 -2.625 -13.547 1.00 0.00 938 ILE A C 7
ATOM 3310 O O . ILE A 1 7 ? -0.495 -3.352 -14.539 1.00 0.00 938 ILE A O 7
ATOM 3326 N N . ALA A 1 8 ? -0.456 -3.097 -12.304 1.00 0.00 939 ALA A N 7
ATOM 3327 C CA . ALA A 1 8 ? -0.523 -4.527 -12.030 1.00 0.00 939 ALA A CA 7
ATOM 3328 C C . ALA A 1 8 ? -1.893 -5.091 -12.390 1.00 0.00 939 ALA A C 7
ATOM 3329 O O . ALA A 1 8 ? -2.018 -6.259 -12.760 1.00 0.00 939 ALA A O 7
ATOM 3336 N N . LEU A 1 9 ? -2.920 -4.255 -12.280 1.00 0.00 940 LEU A N 7
ATOM 3337 C CA . LEU A 1 9 ? -4.282 -4.670 -12.594 1.00 0.00 940 LEU A CA 7
ATOM 3338 C C . LEU A 1 9 ? -4.356 -5.291 -13.986 1.00 0.00 940 LEU A C 7
ATOM 3339 O O . LEU A 1 9 ? -4.720 -6.455 -14.155 1.00 0.00 940 LEU A O 7
ATOM 3355 N N . PRO A 1 10 ? -3.999 -4.498 -15.007 1.00 0.00 941 PRO A N 7
ATOM 3356 C CA . PRO A 1 10 ? -4.014 -4.949 -16.402 1.00 0.00 941 PRO A CA 7
ATOM 3357 C C . PRO A 1 10 ? -2.923 -5.975 -16.690 1.00 0.00 941 PRO A C 7
ATOM 3358 O O . PRO A 1 10 ? -3.161 -6.974 -17.369 1.00 0.00 941 PRO A O 7
ATOM 3369 N N . VAL A 1 11 ? -1.727 -5.723 -16.169 1.00 0.00 942 VAL A N 7
ATOM 3370 C CA . VAL A 1 11 ? -0.600 -6.626 -16.370 1.00 0.00 942 VAL A CA 7
ATOM 3371 C C . VAL A 1 11 ? -0.902 -8.014 -15.817 1.00 0.00 942 VAL A C 7
ATOM 3372 O O . VAL A 1 11 ? -0.407 -9.018 -16.327 1.00 0.00 942 VAL A O 7
ATOM 3385 N N . ALA A 1 12 ? -1.720 -8.062 -14.770 1.00 0.00 943 ALA A N 7
ATOM 3386 C CA . ALA A 1 12 ? -2.091 -9.327 -14.149 1.00 0.00 943 ALA A CA 7
ATOM 3387 C C . ALA A 1 12 ? -2.797 -10.242 -15.144 1.00 0.00 943 ALA A C 7
ATOM 3388 O O . ALA A 1 12 ? -2.651 -11.463 -15.092 1.00 0.00 943 ALA A O 7
ATOM 3395 N N . VAL A 1 13 ? -3.563 -9.643 -16.051 1.00 0.00 944 VAL A N 7
ATOM 3396 C CA . VAL A 1 13 ? -4.291 -10.403 -17.059 1.00 0.00 944 VAL A CA 7
ATOM 3397 C C . VAL A 1 13 ? -3.399 -10.731 -18.251 1.00 0.00 944 VAL A C 7
ATOM 3398 O O . VAL A 1 13 ? -3.409 -11.854 -18.758 1.00 0.00 944 VAL A O 7
ATOM 3411 N N . LEU A 1 14 ? -2.628 -9.744 -18.695 1.00 0.00 945 LEU A N 7
ATOM 3412 C CA . LEU A 1 14 ? -1.728 -9.927 -19.828 1.00 0.00 945 LEU A CA 7
ATOM 3413 C C . LEU A 1 14 ? -0.765 -11.083 -19.578 1.00 0.00 945 LEU A C 7
ATOM 3414 O O . LEU A 1 14 ? -0.550 -11.926 -20.450 1.00 0.00 945 LEU A O 7
ATOM 3430 N N . LEU A 1 15 ? -0.191 -11.119 -18.381 1.00 0.00 946 LEU A N 7
ATOM 3431 C CA . LEU A 1 15 ? 0.748 -12.173 -18.014 1.00 0.00 946 LEU A CA 7
ATOM 3432 C C . LEU A 1 15 ? 0.117 -13.551 -18.192 1.00 0.00 946 LEU A C 7
ATOM 3433 O O . LEU A 1 15 ? 0.733 -14.459 -18.749 1.00 0.00 946 LEU A O 7
ATOM 3449 N N . ILE A 1 16 ? -1.115 -13.697 -17.717 1.00 0.00 947 ILE A N 7
ATOM 3450 C CA . ILE A 1 16 ? -1.831 -14.962 -17.827 1.00 0.00 947 ILE A CA 7
ATOM 3451 C C . ILE A 1 16 ? -2.156 -15.285 -19.281 1.00 0.00 947 ILE A C 7
ATOM 3452 O O . ILE A 1 16 ? -1.945 -16.407 -19.742 1.00 0.00 947 ILE A O 7
ATOM 3468 N N . VAL A 1 17 ? -2.671 -14.293 -20.001 1.00 0.00 948 VAL A N 7
ATOM 3469 C CA . VAL A 1 17 ? -3.023 -14.470 -21.405 1.00 0.00 948 VAL A CA 7
ATOM 3470 C C . VAL A 1 17 ? -1.816 -14.914 -22.223 1.00 0.00 948 VAL A C 7
ATOM 3471 O O . VAL A 1 17 ? -1.826 -15.982 -22.834 1.00 0.00 948 VAL A O 7
ATOM 3484 N N . GLY A 1 18 ? -0.774 -14.087 -22.228 1.00 0.00 949 GLY A N 7
ATOM 3485 C CA . GLY A 1 18 ? 0.427 -14.412 -22.974 1.00 0.00 949 GLY A CA 7
ATOM 3486 C C . GLY A 1 18 ? 0.994 -15.767 -22.598 1.00 0.00 949 GLY A C 7
ATOM 3487 O O . GLY A 1 18 ? 1.277 -16.592 -23.466 1.00 0.00 949 GLY A O 7
ATOM 3491 N N . GLY A 1 19 ? 1.162 -15.997 -21.299 1.00 0.00 950 GLY A N 7
ATOM 3492 C CA . GLY A 1 19 ? 1.700 -17.262 -20.834 1.00 0.00 950 GLY A CA 7
ATOM 3493 C C . GLY A 1 19 ? 0.946 -18.453 -21.390 1.00 0.00 950 GLY A C 7
ATOM 3494 O O . GLY A 1 19 ? 1.550 -19.455 -21.775 1.00 0.00 950 GLY A O 7
ATOM 3498 N N . LEU A 1 20 ? -0.378 -18.346 -21.432 1.00 0.00 951 LEU A N 7
ATOM 3499 C CA . LEU A 1 20 ? -1.217 -19.424 -21.944 1.00 0.00 951 LEU A CA 7
ATOM 3500 C C . LEU A 1 20 ? -0.846 -19.765 -23.383 1.00 0.00 951 LEU A C 7
ATOM 3501 O O . LEU A 1 20 ? -0.646 -20.931 -23.724 1.00 0.00 951 LEU A O 7
ATOM 3517 N N . VAL A 1 21 ? -0.753 -18.740 -24.225 1.00 0.00 952 VAL A N 7
ATOM 3518 C CA . VAL A 1 21 ? -0.403 -18.931 -25.627 1.00 0.00 952 VAL A CA 7
ATOM 3519 C C . VAL A 1 21 ? 0.951 -19.618 -25.766 1.00 0.00 952 VAL A C 7
ATOM 3520 O O . VAL A 1 21 ? 1.084 -20.610 -26.484 1.00 0.00 952 VAL A O 7
ATOM 3533 N N . ILE A 1 22 ? 1.953 -19.085 -25.075 1.00 0.00 953 ILE A N 7
ATOM 3534 C CA . ILE A 1 22 ? 3.296 -19.648 -25.121 1.00 0.00 953 ILE A CA 7
ATOM 3535 C C . ILE A 1 22 ? 3.301 -21.099 -24.651 1.00 0.00 953 ILE A C 7
ATOM 3536 O O . ILE A 1 22 ? 3.834 -21.979 -25.327 1.00 0.00 953 ILE A O 7
ATOM 3552 N N . MET A 1 23 ? 2.701 -21.341 -23.491 1.00 0.00 954 MET A N 7
ATOM 3553 C CA . MET A 1 23 ? 2.633 -22.687 -22.932 1.00 0.00 954 MET A CA 7
ATOM 3554 C C . MET A 1 23 ? 2.056 -23.668 -23.947 1.00 0.00 954 MET A C 7
ATOM 3555 O O . MET A 1 23 ? 2.666 -24.695 -24.250 1.00 0.00 954 MET A O 7
ATOM 3569 N N . LEU A 1 24 ? 0.877 -23.348 -24.470 1.00 0.00 955 LEU A N 7
ATOM 3570 C CA . LEU A 1 24 ? 0.218 -24.202 -25.452 1.00 0.00 955 LEU A CA 7
ATOM 3571 C C . LEU A 1 24 ? 1.083 -24.368 -26.697 1.00 0.00 955 LEU A C 7
ATOM 3572 O O . LEU A 1 24 ? 1.127 -25.443 -27.296 1.00 0.00 955 LEU A O 7
ATOM 3588 N N . TYR A 1 25 ? 1.771 -23.299 -27.080 1.00 0.00 956 TYR A N 7
ATOM 3589 C CA . TYR A 1 25 ? 2.635 -23.326 -28.254 1.00 0.00 956 TYR A CA 7
ATOM 3590 C C . TYR A 1 25 ? 3.679 -24.432 -28.137 1.00 0.00 956 TYR A C 7
ATOM 3591 O O . TYR A 1 25 ? 3.839 -25.251 -29.042 1.00 0.00 956 TYR A O 7
ATOM 3609 N N . VAL A 1 26 ? 4.389 -24.450 -27.012 1.00 0.00 957 VAL A N 7
ATOM 3610 C CA . VAL A 1 26 ? 5.417 -25.455 -26.773 1.00 0.00 957 VAL A CA 7
ATOM 3611 C C . VAL A 1 26 ? 4.799 -26.829 -26.538 1.00 0.00 957 VAL A C 7
ATOM 3612 O O . VAL A 1 26 ? 5.295 -27.839 -27.037 1.00 0.00 957 VAL A O 7
ATOM 3625 N N . PHE A 1 27 ? 3.711 -26.859 -25.776 1.00 0.00 958 PHE A N 7
ATOM 3626 C CA . PHE A 1 27 ? 3.023 -28.109 -25.474 1.00 0.00 958 PHE A CA 7
ATOM 3627 C C . PHE A 1 27 ? 2.584 -28.811 -26.755 1.00 0.00 958 PHE A C 7
ATOM 3628 O O . PHE A 1 27 ? 2.768 -30.019 -26.910 1.00 0.00 958 PHE A O 7
ATOM 3645 N N . HIS A 1 28 ? 2.000 -28.046 -27.672 1.00 0.00 959 HIS A N 7
ATOM 3646 C CA . HIS A 1 28 ? 1.533 -28.594 -28.941 1.00 0.00 959 HIS A CA 7
ATOM 3647 C C . HIS A 1 28 ? 2.677 -29.261 -29.698 1.00 0.00 959 HIS A C 7
ATOM 3648 O O . HIS A 1 28 ? 2.518 -30.350 -30.248 1.00 0.00 959 HIS A O 7
ATOM 3662 N N . ARG A 1 29 ? 3.830 -28.599 -29.722 1.00 0.00 960 ARG A N 7
ATOM 3663 C CA . ARG A 1 29 ? 4.999 -29.127 -30.414 1.00 0.00 960 ARG A CA 7
ATOM 3664 C C . ARG A 1 29 ? 5.472 -30.426 -29.768 1.00 0.00 960 ARG A C 7
ATOM 3665 O O . ARG A 1 29 ? 5.937 -31.339 -30.452 1.00 0.00 960 ARG A O 7
ATOM 3686 N N . LYS A 1 30 ? 5.352 -30.502 -28.447 1.00 0.00 961 LYS A N 7
ATOM 3687 C CA . LYS A 1 30 ? 5.766 -31.688 -27.708 1.00 0.00 961 LYS A CA 7
ATOM 3688 C C . LYS A 1 30 ? 4.864 -32.875 -28.033 1.00 0.00 961 LYS A C 7
ATOM 3689 O O . LYS A 1 30 ? 3.659 -32.837 -27.786 1.00 0.00 961 LYS A O 7
ATOM 3708 N N . ARG A 1 31 ? 5.456 -33.927 -28.589 1.00 0.00 962 ARG A N 7
ATOM 3709 C CA . ARG A 1 31 ? 4.706 -35.125 -28.948 1.00 0.00 962 ARG A CA 7
ATOM 3710 C C . ARG A 1 31 ? 5.449 -36.383 -28.511 1.00 0.00 962 ARG A C 7
ATOM 3711 O O . ARG A 1 31 ? 6.468 -36.749 -29.098 1.00 0.00 962 ARG A O 7
ATOM 3732 N N . ASN A 1 1 ? 2.476 1.568 -3.412 1.00 0.00 932 ASN A N 8
ATOM 3733 C CA . ASN A 1 1 ? 1.741 2.738 -3.881 1.00 0.00 932 ASN A CA 8
ATOM 3734 C C . ASN A 1 1 ? 0.538 2.323 -4.723 1.00 0.00 932 ASN A C 8
ATOM 3735 O O . ASN A 1 1 ? 0.335 1.139 -4.993 1.00 0.00 932 ASN A O 8
ATOM 3746 N N . PHE A 1 2 ? -0.256 3.305 -5.135 1.00 0.00 933 PHE A N 8
ATOM 3747 C CA . PHE A 1 2 ? -1.439 3.043 -5.946 1.00 0.00 933 PHE A CA 8
ATOM 3748 C C . PHE A 1 2 ? -1.051 2.735 -7.389 1.00 0.00 933 PHE A C 8
ATOM 3749 O O . PHE A 1 2 ? -1.670 1.894 -8.043 1.00 0.00 933 PHE A O 8
ATOM 3766 N N . ILE A 1 3 ? -0.024 3.421 -7.879 1.00 0.00 934 ILE A N 8
ATOM 3767 C CA . ILE A 1 3 ? 0.446 3.220 -9.244 1.00 0.00 934 ILE A CA 8
ATOM 3768 C C . ILE A 1 3 ? 0.704 1.744 -9.525 1.00 0.00 934 ILE A C 8
ATOM 3769 O O . ILE A 1 3 ? 0.424 1.251 -10.619 1.00 0.00 934 ILE A O 8
ATOM 3785 N N . HIS A 1 4 ? 1.238 1.042 -8.531 1.00 0.00 935 HIS A N 8
ATOM 3786 C CA . HIS A 1 4 ? 1.531 -0.380 -8.670 1.00 0.00 935 HIS A CA 8
ATOM 3787 C C . HIS A 1 4 ? 0.271 -1.162 -9.031 1.00 0.00 935 HIS A C 8
ATOM 3788 O O . HIS A 1 4 ? 0.309 -2.072 -9.860 1.00 0.00 935 HIS A O 8
ATOM 3802 N N . LEU A 1 5 ? -0.843 -0.801 -8.404 1.00 0.00 936 LEU A N 8
ATOM 3803 C CA . LEU A 1 5 ? -2.114 -1.469 -8.658 1.00 0.00 936 LEU A CA 8
ATOM 3804 C C . LEU A 1 5 ? -2.650 -1.113 -10.041 1.00 0.00 936 LEU A C 8
ATOM 3805 O O . LEU A 1 5 ? -3.155 -1.973 -10.763 1.00 0.00 936 LEU A O 8
ATOM 3821 N N . ILE A 1 6 ? -2.534 0.160 -10.405 1.00 0.00 937 ILE A N 8
ATOM 3822 C CA . ILE A 1 6 ? -3.004 0.629 -11.702 1.00 0.00 937 ILE A CA 8
ATOM 3823 C C . ILE A 1 6 ? -2.309 -0.113 -12.839 1.00 0.00 937 ILE A C 8
ATOM 3824 O O . ILE A 1 6 ? -2.923 -0.414 -13.864 1.00 0.00 937 ILE A O 8
ATOM 3840 N N . ILE A 1 7 ? -1.027 -0.407 -12.651 1.00 0.00 938 ILE A N 8
ATOM 3841 C CA . ILE A 1 7 ? -0.251 -1.117 -13.659 1.00 0.00 938 ILE A CA 8
ATOM 3842 C C . ILE A 1 7 ? -0.404 -2.627 -13.509 1.00 0.00 938 ILE A C 8
ATOM 3843 O O . ILE A 1 7 ? -0.396 -3.363 -14.495 1.00 0.00 938 ILE A O 8
ATOM 3859 N N . ALA A 1 8 ? -0.546 -3.081 -12.268 1.00 0.00 939 ALA A N 8
ATOM 3860 C CA . ALA A 1 8 ? -0.705 -4.503 -11.988 1.00 0.00 939 ALA A CA 8
ATOM 3861 C C . ALA A 1 8 ? -2.063 -5.007 -12.465 1.00 0.00 939 ALA A C 8
ATOM 3862 O O . ALA A 1 8 ? -2.209 -6.173 -12.834 1.00 0.00 939 ALA A O 8
ATOM 3869 N N . LEU A 1 9 ? -3.054 -4.123 -12.456 1.00 0.00 940 LEU A N 8
ATOM 3870 C CA . LEU A 1 9 ? -4.401 -4.478 -12.888 1.00 0.00 940 LEU A CA 8
ATOM 3871 C C . LEU A 1 9 ? -4.379 -5.112 -14.275 1.00 0.00 940 LEU A C 8
ATOM 3872 O O . LEU A 1 9 ? -4.782 -6.260 -14.466 1.00 0.00 940 LEU A O 8
ATOM 3888 N N . PRO A 1 10 ? -3.896 -4.350 -15.267 1.00 0.00 941 PRO A N 8
ATOM 3889 C CA . PRO A 1 10 ? -3.806 -4.817 -16.653 1.00 0.00 941 PRO A CA 8
ATOM 3890 C C . PRO A 1 10 ? -2.745 -5.897 -16.834 1.00 0.00 941 PRO A C 8
ATOM 3891 O O . PRO A 1 10 ? -2.968 -6.893 -17.522 1.00 0.00 941 PRO A O 8
ATOM 3902 N N . VAL A 1 11 ? -1.588 -5.693 -16.211 1.00 0.00 942 VAL A N 8
ATOM 3903 C CA . VAL A 1 11 ? -0.492 -6.651 -16.301 1.00 0.00 942 VAL A CA 8
ATOM 3904 C C . VAL A 1 11 ? -0.909 -8.016 -15.765 1.00 0.00 942 VAL A C 8
ATOM 3905 O O . VAL A 1 11 ? -0.419 -9.049 -16.220 1.00 0.00 942 VAL A O 8
ATOM 3918 N N . ALA A 1 12 ? -1.816 -8.012 -14.794 1.00 0.00 943 ALA A N 8
ATOM 3919 C CA . ALA A 1 12 ? -2.301 -9.250 -14.197 1.00 0.00 943 ALA A CA 8
ATOM 3920 C C . ALA A 1 12 ? -2.956 -10.145 -15.244 1.00 0.00 943 ALA A C 8
ATOM 3921 O O . ALA A 1 12 ? -2.872 -11.371 -15.167 1.00 0.00 943 ALA A O 8
ATOM 3928 N N . VAL A 1 13 ? -3.609 -9.524 -16.221 1.00 0.00 944 VAL A N 8
ATOM 3929 C CA . VAL A 1 13 ? -4.279 -10.265 -17.284 1.00 0.00 944 VAL A CA 8
ATOM 3930 C C . VAL A 1 13 ? -3.300 -10.648 -18.387 1.00 0.00 944 VAL A C 8
ATOM 3931 O O . VAL A 1 13 ? -3.309 -11.779 -18.876 1.00 0.00 944 VAL A O 8
ATOM 3944 N N . LEU A 1 14 ? -2.455 -9.700 -18.776 1.00 0.00 945 LEU A N 8
ATOM 3945 C CA . LEU A 1 14 ? -1.467 -9.937 -19.823 1.00 0.00 945 LEU A CA 8
ATOM 3946 C C . LEU A 1 14 ? -0.582 -11.130 -19.476 1.00 0.00 945 LEU A C 8
ATOM 3947 O O . LEU A 1 14 ? -0.276 -11.961 -20.333 1.00 0.00 945 LEU A O 8
ATOM 3963 N N . LEU A 1 15 ? -0.175 -11.211 -18.214 1.00 0.00 946 LEU A N 8
ATOM 3964 C CA . LEU A 1 15 ? 0.673 -12.304 -17.752 1.00 0.00 946 LEU A CA 8
ATOM 3965 C C . LEU A 1 15 ? 0.008 -13.654 -18.005 1.00 0.00 946 LEU A C 8
ATOM 3966 O O . LEU A 1 15 ? 0.637 -14.580 -18.518 1.00 0.00 946 LEU A O 8
ATOM 3982 N N . ILE A 1 16 ? -1.266 -13.756 -17.644 1.00 0.00 947 ILE A N 8
ATOM 3983 C CA . ILE A 1 16 ? -2.017 -14.991 -17.835 1.00 0.00 947 ILE A CA 8
ATOM 3984 C C . ILE A 1 16 ? -2.187 -15.307 -19.317 1.00 0.00 947 ILE A C 8
ATOM 3985 O O . ILE A 1 16 ? -1.836 -16.394 -19.776 1.00 0.00 947 ILE A O 8
ATOM 4001 N N . VAL A 1 17 ? -2.727 -14.349 -20.063 1.00 0.00 948 VAL A N 8
ATOM 4002 C CA . VAL A 1 17 ? -2.942 -14.523 -21.495 1.00 0.00 948 VAL A CA 8
ATOM 4003 C C . VAL A 1 17 ? -1.663 -14.976 -22.191 1.00 0.00 948 VAL A C 8
ATOM 4004 O O . VAL A 1 17 ? -1.676 -15.913 -22.988 1.00 0.00 948 VAL A O 8
ATOM 4017 N N . GLY A 1 18 ? -0.558 -14.303 -21.883 1.00 0.00 949 GLY A N 8
ATOM 4018 C CA . GLY A 1 18 ? 0.714 -14.650 -22.488 1.00 0.00 949 GLY A CA 8
ATOM 4019 C C . GLY A 1 18 ? 1.192 -16.030 -22.080 1.00 0.00 949 GLY A C 8
ATOM 4020 O O . GLY A 1 18 ? 1.624 -16.818 -22.921 1.00 0.00 949 GLY A O 8
ATOM 4024 N N . GLY A 1 19 ? 1.116 -16.323 -20.786 1.00 0.00 950 GLY A N 8
ATOM 4025 C CA . GLY A 1 19 ? 1.550 -17.616 -20.291 1.00 0.00 950 GLY A CA 8
ATOM 4026 C C . GLY A 1 19 ? 0.800 -18.765 -20.936 1.00 0.00 950 GLY A C 8
ATOM 4027 O O . GLY A 1 19 ? 1.376 -19.820 -21.205 1.00 0.00 950 GLY A O 8
ATOM 4031 N N . LEU A 1 20 ? -0.489 -18.562 -21.184 1.00 0.00 951 LEU A N 8
ATOM 4032 C CA . LEU A 1 20 ? -1.321 -19.590 -21.801 1.00 0.00 951 LEU A CA 8
ATOM 4033 C C . LEU A 1 20 ? -0.874 -19.865 -23.233 1.00 0.00 951 LEU A C 8
ATOM 4034 O O . LEU A 1 20 ? -0.838 -21.014 -23.673 1.00 0.00 951 LEU A O 8
ATOM 4050 N N . VAL A 1 21 ? -0.533 -18.803 -23.955 1.00 0.00 952 VAL A N 8
ATOM 4051 C CA . VAL A 1 21 ? -0.085 -18.929 -25.337 1.00 0.00 952 VAL A CA 8
ATOM 4052 C C . VAL A 1 21 ? 1.226 -19.703 -25.421 1.00 0.00 952 VAL A C 8
ATOM 4053 O O . VAL A 1 21 ? 1.341 -20.668 -26.177 1.00 0.00 952 VAL A O 8
ATOM 4066 N N . ILE A 1 22 ? 2.211 -19.273 -24.640 1.00 0.00 953 ILE A N 8
ATOM 4067 C CA . ILE A 1 22 ? 3.514 -19.927 -24.625 1.00 0.00 953 ILE A CA 8
ATOM 4068 C C . ILE A 1 22 ? 3.384 -21.405 -24.275 1.00 0.00 953 ILE A C 8
ATOM 4069 O O . ILE A 1 22 ? 3.988 -22.262 -24.919 1.00 0.00 953 ILE A O 8
ATOM 4085 N N . MET A 1 23 ? 2.589 -21.697 -23.250 1.00 0.00 954 MET A N 8
ATOM 4086 C CA . MET A 1 23 ? 2.376 -23.073 -22.816 1.00 0.00 954 MET A CA 8
ATOM 4087 C C . MET A 1 23 ? 1.815 -23.921 -23.953 1.00 0.00 954 MET A C 8
ATOM 4088 O O . MET A 1 23 ? 2.313 -25.013 -24.230 1.00 0.00 954 MET A O 8
ATOM 4102 N N . LEU A 1 24 ? 0.777 -23.413 -24.607 1.00 0.00 955 LEU A N 8
ATOM 4103 C CA . LEU A 1 24 ? 0.148 -24.125 -25.714 1.00 0.00 955 LEU A CA 8
ATOM 4104 C C . LEU A 1 24 ? 1.131 -24.322 -26.863 1.00 0.00 955 LEU A C 8
ATOM 4105 O O . LEU A 1 24 ? 1.198 -25.398 -27.459 1.00 0.00 955 LEU A O 8
ATOM 4121 N N . TYR A 1 25 ? 1.894 -23.279 -27.168 1.00 0.00 956 TYR A N 8
ATOM 4122 C CA . TYR A 1 25 ? 2.874 -23.338 -28.246 1.00 0.00 956 TYR A CA 8
ATOM 4123 C C . TYR A 1 25 ? 3.858 -24.483 -28.026 1.00 0.00 956 TYR A C 8
ATOM 4124 O O . TYR A 1 25 ? 4.194 -25.216 -28.956 1.00 0.00 956 TYR A O 8
ATOM 4142 N N . VAL A 1 26 ? 4.317 -24.630 -26.787 1.00 0.00 957 VAL A N 8
ATOM 4143 C CA . VAL A 1 26 ? 5.261 -25.687 -26.442 1.00 0.00 957 VAL A CA 8
ATOM 4144 C C . VAL A 1 26 ? 4.568 -27.043 -26.379 1.00 0.00 957 VAL A C 8
ATOM 4145 O O . VAL A 1 26 ? 5.146 -28.065 -26.750 1.00 0.00 957 VAL A O 8
ATOM 4158 N N . PHE A 1 27 ? 3.326 -27.046 -25.906 1.00 0.00 958 PHE A N 8
ATOM 4159 C CA . PHE A 1 27 ? 2.554 -28.278 -25.794 1.00 0.00 958 PHE A CA 8
ATOM 4160 C C . PHE A 1 27 ? 2.282 -28.877 -27.170 1.00 0.00 958 PHE A C 8
ATOM 4161 O O . PHE A 1 27 ? 2.498 -30.068 -27.395 1.00 0.00 958 PHE A O 8
ATOM 4178 N N . HIS A 1 28 ? 1.804 -28.042 -28.088 1.00 0.00 959 HIS A N 8
ATOM 4179 C CA . HIS A 1 28 ? 1.502 -28.489 -29.444 1.00 0.00 959 HIS A CA 8
ATOM 4180 C C . HIS A 1 28 ? 2.769 -28.947 -30.160 1.00 0.00 959 HIS A C 8
ATOM 4181 O O . HIS A 1 28 ? 2.745 -29.908 -30.929 1.00 0.00 959 HIS A O 8
ATOM 4195 N N . ARG A 1 29 ? 3.872 -28.252 -29.903 1.00 0.00 960 ARG A N 8
ATOM 4196 C CA . ARG A 1 29 ? 5.148 -28.586 -30.525 1.00 0.00 960 ARG A CA 8
ATOM 4197 C C . ARG A 1 29 ? 5.672 -29.921 -30.006 1.00 0.00 960 ARG A C 8
ATOM 4198 O O . ARG A 1 29 ? 6.283 -30.692 -30.747 1.00 0.00 960 ARG A O 8
ATOM 4219 N N . LYS A 1 30 ? 5.430 -30.189 -28.727 1.00 0.00 961 LYS A N 8
ATOM 4220 C CA . LYS A 1 30 ? 5.877 -31.431 -28.107 1.00 0.00 961 LYS A CA 8
ATOM 4221 C C . LYS A 1 30 ? 5.098 -32.623 -28.653 1.00 0.00 961 LYS A C 8
ATOM 4222 O O . LYS A 1 30 ? 3.890 -32.736 -28.443 1.00 0.00 961 LYS A O 8
ATOM 4241 N N . ARG A 1 31 ? 5.797 -33.511 -29.353 1.00 0.00 962 ARG A N 8
ATOM 4242 C CA . ARG A 1 31 ? 5.170 -34.694 -29.929 1.00 0.00 962 ARG A CA 8
ATOM 4243 C C . ARG A 1 31 ? 4.380 -35.460 -28.871 1.00 0.00 962 ARG A C 8
ATOM 4244 O O . ARG A 1 31 ? 4.947 -36.228 -28.094 1.00 0.00 962 ARG A O 8
ATOM 4265 N N . ASN A 1 1 ? 3.243 0.507 -3.529 1.00 0.00 932 ASN A N 9
ATOM 4266 C CA . ASN A 1 1 ? 2.997 1.715 -4.308 1.00 0.00 932 ASN A CA 9
ATOM 4267 C C . ASN A 1 1 ? 1.736 1.569 -5.154 1.00 0.00 932 ASN A C 9
ATOM 4268 O O . ASN A 1 1 ? 1.537 0.552 -5.820 1.00 0.00 932 ASN A O 9
ATOM 4279 N N . PHE A 1 2 ? 0.888 2.591 -5.124 1.00 0.00 933 PHE A N 9
ATOM 4280 C CA . PHE A 1 2 ? -0.354 2.577 -5.888 1.00 0.00 933 PHE A CA 9
ATOM 4281 C C . PHE A 1 2 ? -0.083 2.289 -7.362 1.00 0.00 933 PHE A C 9
ATOM 4282 O O . PHE A 1 2 ? -0.844 1.575 -8.015 1.00 0.00 933 PHE A O 9
ATOM 4299 N N . ILE A 1 3 ? 1.005 2.850 -7.877 1.00 0.00 934 ILE A N 9
ATOM 4300 C CA . ILE A 1 3 ? 1.377 2.654 -9.273 1.00 0.00 934 ILE A CA 9
ATOM 4301 C C . ILE A 1 3 ? 1.486 1.171 -9.610 1.00 0.00 934 ILE A C 9
ATOM 4302 O O . ILE A 1 3 ? 1.108 0.741 -10.700 1.00 0.00 934 ILE A O 9
ATOM 4318 N N . HIS A 1 4 ? 2.004 0.392 -8.665 1.00 0.00 935 HIS A N 9
ATOM 4319 C CA . HIS A 1 4 ? 2.161 -1.045 -8.860 1.00 0.00 935 HIS A CA 9
ATOM 4320 C C . HIS A 1 4 ? 0.817 -1.702 -9.160 1.00 0.00 935 HIS A C 9
ATOM 4321 O O . HIS A 1 4 ? 0.722 -2.584 -10.016 1.00 0.00 935 HIS A O 9
ATOM 4335 N N . LEU A 1 5 ? -0.219 -1.269 -8.452 1.00 0.00 936 LEU A N 9
ATOM 4336 C CA . LEU A 1 5 ? -1.559 -1.815 -8.642 1.00 0.00 936 LEU A CA 9
ATOM 4337 C C . LEU A 1 5 ? -2.146 -1.366 -9.976 1.00 0.00 936 LEU A C 9
ATOM 4338 O O . LEU A 1 5 ? -2.768 -2.154 -10.688 1.00 0.00 936 LEU A O 9
ATOM 4354 N N . ILE A 1 6 ? -1.943 -0.096 -10.308 1.00 0.00 937 ILE A N 9
ATOM 4355 C CA . ILE A 1 6 ? -2.449 0.457 -11.558 1.00 0.00 937 ILE A CA 9
ATOM 4356 C C . ILE A 1 6 ? -1.895 -0.301 -12.759 1.00 0.00 937 ILE A C 9
ATOM 4357 O O . ILE A 1 6 ? -2.595 -0.511 -13.750 1.00 0.00 937 ILE A O 9
ATOM 4373 N N . ILE A 1 7 ? -0.635 -0.711 -12.662 1.00 0.00 938 ILE A N 9
ATOM 4374 C CA . ILE A 1 7 ? 0.013 -1.449 -13.740 1.00 0.00 938 ILE A CA 9
ATOM 4375 C C . ILE A 1 7 ? -0.263 -2.944 -13.625 1.00 0.00 938 ILE A C 9
ATOM 4376 O O . ILE A 1 7 ? -0.382 -3.642 -14.632 1.00 0.00 938 ILE A O 9
ATOM 4392 N N . ALA A 1 8 ? -0.366 -3.428 -12.392 1.00 0.00 939 ALA A N 9
ATOM 4393 C CA . ALA A 1 8 ? -0.632 -4.840 -12.146 1.00 0.00 939 ALA A CA 9
ATOM 4394 C C . ALA A 1 8 ? -2.056 -5.209 -12.548 1.00 0.00 939 ALA A C 9
ATOM 4395 O O . ALA A 1 8 ? -2.326 -6.344 -12.942 1.00 0.00 939 ALA A O 9
ATOM 4402 N N . LEU A 1 9 ? -2.963 -4.244 -12.447 1.00 0.00 940 LEU A N 9
ATOM 4403 C CA . LEU A 1 9 ? -4.361 -4.467 -12.800 1.00 0.00 940 LEU A CA 9
ATOM 4404 C C . LEU A 1 9 ? -4.481 -5.052 -14.204 1.00 0.00 940 LEU A C 9
ATOM 4405 O O . LEU A 1 9 ? -4.994 -6.153 -14.403 1.00 0.00 940 LEU A O 9
ATOM 4421 N N . PRO A 1 10 ? -3.995 -4.299 -15.202 1.00 0.00 941 PRO A N 9
ATOM 4422 C CA . PRO A 1 10 ? -4.034 -4.723 -16.605 1.00 0.00 941 PRO A CA 9
ATOM 4423 C C . PRO A 1 10 ? -3.085 -5.882 -16.886 1.00 0.00 941 PRO A C 9
ATOM 4424 O O . PRO A 1 10 ? -3.437 -6.830 -17.589 1.00 0.00 941 PRO A O 9
ATOM 4435 N N . VAL A 1 11 ? -1.879 -5.801 -16.333 1.00 0.00 942 VAL A N 9
ATOM 4436 C CA . VAL A 1 11 ? -0.879 -6.845 -16.524 1.00 0.00 942 VAL A CA 9
ATOM 4437 C C . VAL A 1 11 ? -1.379 -8.187 -16.003 1.00 0.00 942 VAL A C 9
ATOM 4438 O O . VAL A 1 11 ? -1.011 -9.242 -16.520 1.00 0.00 942 VAL A O 9
ATOM 4451 N N . ALA A 1 12 ? -2.222 -8.141 -14.976 1.00 0.00 943 ALA A N 9
ATOM 4452 C CA . ALA A 1 12 ? -2.776 -9.353 -14.387 1.00 0.00 943 ALA A CA 9
ATOM 4453 C C . ALA A 1 12 ? -3.573 -10.149 -15.415 1.00 0.00 943 ALA A C 9
ATOM 4454 O O . ALA A 1 12 ? -3.595 -11.379 -15.381 1.00 0.00 943 ALA A O 9
ATOM 4461 N N . VAL A 1 13 ? -4.228 -9.439 -16.328 1.00 0.00 944 VAL A N 9
ATOM 4462 C CA . VAL A 1 13 ? -5.026 -10.079 -17.366 1.00 0.00 944 VAL A CA 9
ATOM 4463 C C . VAL A 1 13 ? -4.157 -10.507 -18.543 1.00 0.00 944 VAL A C 9
ATOM 4464 O O . VAL A 1 13 ? -4.303 -11.611 -19.068 1.00 0.00 944 VAL A O 9
ATOM 4477 N N . LEU A 1 14 ? -3.250 -9.626 -18.952 1.00 0.00 945 LEU A N 9
ATOM 4478 C CA . LEU A 1 14 ? -2.355 -9.912 -20.068 1.00 0.00 945 LEU A CA 9
ATOM 4479 C C . LEU A 1 14 ? -1.523 -11.161 -19.792 1.00 0.00 945 LEU A C 9
ATOM 4480 O O . LEU A 1 14 ? -1.325 -11.995 -20.676 1.00 0.00 945 LEU A O 9
ATOM 4496 N N . LEU A 1 15 ? -1.041 -11.284 -18.561 1.00 0.00 946 LEU A N 9
ATOM 4497 C CA . LEU A 1 15 ? -0.233 -12.433 -18.167 1.00 0.00 946 LEU A CA 9
ATOM 4498 C C . LEU A 1 15 ? -0.965 -13.739 -18.457 1.00 0.00 946 LEU A C 9
ATOM 4499 O O . LEU A 1 15 ? -0.368 -14.704 -18.936 1.00 0.00 946 LEU A O 9
ATOM 4515 N N . ILE A 1 16 ? -2.261 -13.762 -18.165 1.00 0.00 947 ILE A N 9
ATOM 4516 C CA . ILE A 1 16 ? -3.075 -14.949 -18.397 1.00 0.00 947 ILE A CA 9
ATOM 4517 C C . ILE A 1 16 ? -3.332 -15.156 -19.886 1.00 0.00 947 ILE A C 9
ATOM 4518 O O . ILE A 1 16 ? -3.164 -16.258 -20.409 1.00 0.00 947 ILE A O 9
ATOM 4534 N N . VAL A 1 17 ? -3.740 -14.088 -20.565 1.00 0.00 948 VAL A N 9
ATOM 4535 C CA . VAL A 1 17 ? -4.017 -14.152 -21.995 1.00 0.00 948 VAL A CA 9
ATOM 4536 C C . VAL A 1 17 ? -2.805 -14.660 -22.768 1.00 0.00 948 VAL A C 9
ATOM 4537 O O . VAL A 1 17 ? -2.878 -15.674 -23.461 1.00 0.00 948 VAL A O 9
ATOM 4550 N N . GLY A 1 18 ? -1.689 -13.947 -22.644 1.00 0.00 949 GLY A N 9
ATOM 4551 C CA . GLY A 1 18 ? -0.477 -14.341 -23.337 1.00 0.00 949 GLY A CA 9
ATOM 4552 C C . GLY A 1 18 ? 0.105 -15.633 -22.797 1.00 0.00 949 GLY A C 9
ATOM 4553 O O . GLY A 1 18 ? 0.579 -16.474 -23.560 1.00 0.00 949 GLY A O 9
ATOM 4557 N N . GLY A 1 19 ? 0.070 -15.791 -21.478 1.00 0.00 950 GLY A N 9
ATOM 4558 C CA . GLY A 1 19 ? 0.603 -16.991 -20.860 1.00 0.00 950 GLY A CA 9
ATOM 4559 C C . GLY A 1 19 ? -0.015 -18.256 -21.422 1.00 0.00 950 GLY A C 9
ATOM 4560 O O . GLY A 1 19 ? 0.670 -19.264 -21.599 1.00 0.00 950 GLY A O 9
ATOM 4564 N N . LEU A 1 20 ? -1.312 -18.204 -21.702 1.00 0.00 951 LEU A N 9
ATOM 4565 C CA . LEU A 1 20 ? -2.024 -19.356 -22.246 1.00 0.00 951 LEU A CA 9
ATOM 4566 C C . LEU A 1 20 ? -1.513 -19.703 -23.640 1.00 0.00 951 LEU A C 9
ATOM 4567 O O . LEU A 1 20 ? -1.396 -20.875 -23.997 1.00 0.00 951 LEU A O 9
ATOM 4583 N N . VAL A 1 21 ? -1.206 -18.674 -24.425 1.00 0.00 952 VAL A N 9
ATOM 4584 C CA . VAL A 1 21 ? -0.703 -18.870 -25.780 1.00 0.00 952 VAL A CA 9
ATOM 4585 C C . VAL A 1 21 ? 0.683 -19.504 -25.766 1.00 0.00 952 VAL A C 9
ATOM 4586 O O . VAL A 1 21 ? 0.936 -20.482 -26.470 1.00 0.00 952 VAL A O 9
ATOM 4599 N N . ILE A 1 22 ? 1.576 -18.942 -24.959 1.00 0.00 953 ILE A N 9
ATOM 4600 C CA . ILE A 1 22 ? 2.937 -19.453 -24.852 1.00 0.00 953 ILE A CA 9
ATOM 4601 C C . ILE A 1 22 ? 2.953 -20.845 -24.229 1.00 0.00 953 ILE A C 9
ATOM 4602 O O . ILE A 1 22 ? 3.742 -21.703 -24.623 1.00 0.00 953 ILE A O 9
ATOM 4618 N N . MET A 1 23 ? 2.075 -21.062 -23.255 1.00 0.00 954 MET A N 9
ATOM 4619 C CA . MET A 1 23 ? 1.987 -22.351 -22.579 1.00 0.00 954 MET A CA 9
ATOM 4620 C C . MET A 1 23 ? 1.636 -23.460 -23.567 1.00 0.00 954 MET A C 9
ATOM 4621 O O . MET A 1 23 ? 2.243 -24.531 -23.554 1.00 0.00 954 MET A O 9
ATOM 4635 N N . LEU A 1 24 ? 0.654 -23.195 -24.422 1.00 0.00 955 LEU A N 9
ATOM 4636 C CA . LEU A 1 24 ? 0.223 -24.171 -25.417 1.00 0.00 955 LEU A CA 9
ATOM 4637 C C . LEU A 1 24 ? 1.276 -24.339 -26.507 1.00 0.00 955 LEU A C 9
ATOM 4638 O O . LEU A 1 24 ? 1.578 -25.457 -26.926 1.00 0.00 955 LEU A O 9
ATOM 4654 N N . TYR A 1 25 ? 1.833 -23.222 -26.961 1.00 0.00 956 TYR A N 9
ATOM 4655 C CA . TYR A 1 25 ? 2.853 -23.245 -28.003 1.00 0.00 956 TYR A CA 9
ATOM 4656 C C . TYR A 1 25 ? 3.992 -24.188 -27.630 1.00 0.00 956 TYR A C 9
ATOM 4657 O O . TYR A 1 25 ? 4.446 -24.987 -28.449 1.00 0.00 956 TYR A O 9
ATOM 4675 N N . VAL A 1 26 ? 4.449 -24.090 -26.385 1.00 0.00 957 VAL A N 9
ATOM 4676 C CA . VAL A 1 26 ? 5.534 -24.935 -25.901 1.00 0.00 957 VAL A CA 9
ATOM 4677 C C . VAL A 1 26 ? 5.054 -26.362 -25.662 1.00 0.00 957 VAL A C 9
ATOM 4678 O O . VAL A 1 26 ? 5.763 -27.324 -25.959 1.00 0.00 957 VAL A O 9
ATOM 4691 N N . PHE A 1 27 ? 3.846 -26.493 -25.125 1.00 0.00 958 PHE A N 9
ATOM 4692 C CA . PHE A 1 27 ? 3.271 -27.803 -24.846 1.00 0.00 958 PHE A CA 9
ATOM 4693 C C . PHE A 1 27 ? 3.220 -28.655 -26.110 1.00 0.00 958 PHE A C 9
ATOM 4694 O O . PHE A 1 27 ? 3.605 -29.825 -26.101 1.00 0.00 958 PHE A O 9
ATOM 4711 N N . HIS A 1 28 ? 2.741 -28.060 -27.198 1.00 0.00 959 HIS A N 9
ATOM 4712 C CA . HIS A 1 28 ? 2.639 -28.764 -28.472 1.00 0.00 959 HIS A CA 9
ATOM 4713 C C . HIS A 1 28 ? 4.022 -29.038 -29.054 1.00 0.00 959 HIS A C 9
ATOM 4714 O O . HIS A 1 28 ? 4.282 -30.121 -29.579 1.00 0.00 959 HIS A O 9
ATOM 4728 N N . ARG A 1 29 ? 4.906 -28.050 -28.957 1.00 0.00 960 ARG A N 9
ATOM 4729 C CA . ARG A 1 29 ? 6.262 -28.184 -29.475 1.00 0.00 960 ARG A CA 9
ATOM 4730 C C . ARG A 1 29 ? 6.990 -29.343 -28.801 1.00 0.00 960 ARG A C 9
ATOM 4731 O O . ARG A 1 29 ? 7.785 -30.042 -29.429 1.00 0.00 960 ARG A O 9
ATOM 4752 N N . LYS A 1 30 ? 6.712 -29.541 -27.516 1.00 0.00 961 LYS A N 9
ATOM 4753 C CA . LYS A 1 30 ? 7.339 -30.615 -26.755 1.00 0.00 961 LYS A CA 9
ATOM 4754 C C . LYS A 1 30 ? 7.003 -31.976 -27.356 1.00 0.00 961 LYS A C 9
ATOM 4755 O O . LYS A 1 30 ? 5.842 -32.384 -27.382 1.00 0.00 961 LYS A O 9
ATOM 4774 N N . ARG A 1 31 ? 8.027 -32.675 -27.836 1.00 0.00 962 ARG A N 9
ATOM 4775 C CA . ARG A 1 31 ? 7.839 -33.990 -28.436 1.00 0.00 962 ARG A CA 9
ATOM 4776 C C . ARG A 1 31 ? 7.741 -35.069 -27.362 1.00 0.00 962 ARG A C 9
ATOM 4777 O O . ARG A 1 31 ? 7.591 -34.768 -26.178 1.00 0.00 962 ARG A O 9
ATOM 4798 N N . ASN A 1 1 ? 2.616 0.678 -3.192 1.00 0.00 932 ASN A N 10
ATOM 4799 C CA . ASN A 1 1 ? 2.683 1.683 -4.246 1.00 0.00 932 ASN A CA 10
ATOM 4800 C C . ASN A 1 1 ? 1.437 1.634 -5.126 1.00 0.00 932 ASN A C 10
ATOM 4801 O O . ASN A 1 1 ? 1.111 0.595 -5.700 1.00 0.00 932 ASN A O 10
ATOM 4812 N N . PHE A 1 2 ? 0.746 2.764 -5.227 1.00 0.00 933 PHE A N 10
ATOM 4813 C CA . PHE A 1 2 ? -0.464 2.850 -6.035 1.00 0.00 933 PHE A CA 10
ATOM 4814 C C . PHE A 1 2 ? -0.170 2.507 -7.493 1.00 0.00 933 PHE A C 10
ATOM 4815 O O . PHE A 1 2 ? -0.915 1.759 -8.128 1.00 0.00 933 PHE A O 10
ATOM 4832 N N . ILE A 1 3 ? 0.920 3.058 -8.016 1.00 0.00 934 ILE A N 10
ATOM 4833 C CA . ILE A 1 3 ? 1.313 2.810 -9.397 1.00 0.00 934 ILE A CA 10
ATOM 4834 C C . ILE A 1 3 ? 1.415 1.315 -9.680 1.00 0.00 934 ILE A C 10
ATOM 4835 O O . ILE A 1 3 ? 1.027 0.846 -10.751 1.00 0.00 934 ILE A O 10
ATOM 4851 N N . HIS A 1 4 ? 1.938 0.569 -8.711 1.00 0.00 935 HIS A N 10
ATOM 4852 C CA . HIS A 1 4 ? 2.088 -0.874 -8.855 1.00 0.00 935 HIS A CA 10
ATOM 4853 C C . HIS A 1 4 ? 0.749 -1.531 -9.177 1.00 0.00 935 HIS A C 10
ATOM 4854 O O . HIS A 1 4 ? 0.673 -2.433 -10.012 1.00 0.00 935 HIS A O 10
ATOM 4868 N N . LEU A 1 5 ? -0.304 -1.074 -8.509 1.00 0.00 936 LEU A N 10
ATOM 4869 C CA . LEU A 1 5 ? -1.641 -1.617 -8.723 1.00 0.00 936 LEU A CA 10
ATOM 4870 C C . LEU A 1 5 ? -2.187 -1.199 -10.085 1.00 0.00 936 LEU A C 10
ATOM 4871 O O . LEU A 1 5 ? -2.794 -2.002 -10.794 1.00 0.00 936 LEU A O 10
ATOM 4887 N N . ILE A 1 6 ? -1.965 0.061 -10.443 1.00 0.00 937 ILE A N 10
ATOM 4888 C CA . ILE A 1 6 ? -2.432 0.585 -11.721 1.00 0.00 937 ILE A CA 10
ATOM 4889 C C . ILE A 1 6 ? -1.850 -0.209 -12.886 1.00 0.00 937 ILE A C 10
ATOM 4890 O O . ILE A 1 6 ? -2.523 -0.440 -13.890 1.00 0.00 937 ILE A O 10
ATOM 4906 N N . ILE A 1 7 ? -0.595 -0.623 -12.744 1.00 0.00 938 ILE A N 10
ATOM 4907 C CA . ILE A 1 7 ? 0.077 -1.393 -13.783 1.00 0.00 938 ILE A CA 10
ATOM 4908 C C . ILE A 1 7 ? -0.213 -2.883 -13.637 1.00 0.00 938 ILE A C 10
ATOM 4909 O O . ILE A 1 7 ? -0.307 -3.608 -14.628 1.00 0.00 938 ILE A O 10
ATOM 4925 N N . ALA A 1 8 ? -0.354 -3.334 -12.395 1.00 0.00 939 ALA A N 10
ATOM 4926 C CA . ALA A 1 8 ? -0.637 -4.737 -12.119 1.00 0.00 939 ALA A CA 10
ATOM 4927 C C . ALA A 1 8 ? -2.051 -5.108 -12.553 1.00 0.00 939 ALA A C 10
ATOM 4928 O O . ALA A 1 8 ? -2.318 -6.252 -12.924 1.00 0.00 939 ALA A O 10
ATOM 4935 N N . LEU A 1 9 ? -2.954 -4.135 -12.504 1.00 0.00 940 LEU A N 10
ATOM 4936 C CA . LEU A 1 9 ? -4.343 -4.359 -12.891 1.00 0.00 940 LEU A CA 10
ATOM 4937 C C . LEU A 1 9 ? -4.426 -4.979 -14.282 1.00 0.00 940 LEU A C 10
ATOM 4938 O O . LEU A 1 9 ? -4.941 -6.082 -14.467 1.00 0.00 940 LEU A O 10
ATOM 4954 N N . PRO A 1 10 ? -3.907 -4.255 -15.285 1.00 0.00 941 PRO A N 10
ATOM 4955 C CA . PRO A 1 10 ? -3.909 -4.716 -16.677 1.00 0.00 941 PRO A CA 10
ATOM 4956 C C . PRO A 1 10 ? -2.959 -5.888 -16.901 1.00 0.00 941 PRO A C 10
ATOM 4957 O O . PRO A 1 10 ? -3.298 -6.852 -17.587 1.00 0.00 941 PRO A O 10
ATOM 4968 N N . VAL A 1 11 ? -1.769 -5.800 -16.316 1.00 0.00 942 VAL A N 10
ATOM 4969 C CA . VAL A 1 11 ? -0.771 -6.854 -16.451 1.00 0.00 942 VAL A CA 10
ATOM 4970 C C . VAL A 1 11 ? -1.295 -8.179 -15.909 1.00 0.00 942 VAL A C 10
ATOM 4971 O O . VAL A 1 11 ? -0.920 -9.249 -16.388 1.00 0.00 942 VAL A O 10
ATOM 4984 N N . ALA A 1 12 ? -2.166 -8.100 -14.908 1.00 0.00 943 ALA A N 10
ATOM 4985 C CA . ALA A 1 12 ? -2.744 -9.293 -14.303 1.00 0.00 943 ALA A CA 10
ATOM 4986 C C . ALA A 1 12 ? -3.516 -10.112 -15.333 1.00 0.00 943 ALA A C 10
ATOM 4987 O O . ALA A 1 12 ? -3.545 -11.341 -15.268 1.00 0.00 943 ALA A O 10
ATOM 4994 N N . VAL A 1 13 ? -4.140 -9.423 -16.283 1.00 0.00 944 VAL A N 10
ATOM 4995 C CA . VAL A 1 13 ? -4.911 -10.087 -17.327 1.00 0.00 944 VAL A CA 10
ATOM 4996 C C . VAL A 1 13 ? -4.010 -10.550 -18.466 1.00 0.00 944 VAL A C 10
ATOM 4997 O O . VAL A 1 13 ? -4.140 -11.672 -18.959 1.00 0.00 944 VAL A O 10
ATOM 5010 N N . LEU A 1 14 ? -3.096 -9.680 -18.880 1.00 0.00 945 LEU A N 10
ATOM 5011 C CA . LEU A 1 14 ? -2.171 -9.999 -19.962 1.00 0.00 945 LEU A CA 10
ATOM 5012 C C . LEU A 1 14 ? -1.357 -11.246 -19.633 1.00 0.00 945 LEU A C 10
ATOM 5013 O O . LEU A 1 14 ? -1.152 -12.110 -20.487 1.00 0.00 945 LEU A O 10
ATOM 5029 N N . LEU A 1 15 ? -0.898 -11.335 -18.390 1.00 0.00 946 LEU A N 10
ATOM 5030 C CA . LEU A 1 15 ? -0.108 -12.479 -17.946 1.00 0.00 946 LEU A CA 10
ATOM 5031 C C . LEU A 1 15 ? -0.843 -13.787 -18.219 1.00 0.00 946 LEU A C 10
ATOM 5032 O O . LEU A 1 15 ? -0.239 -14.773 -18.642 1.00 0.00 946 LEU A O 10
ATOM 5048 N N . ILE A 1 16 ? -2.149 -13.787 -17.976 1.00 0.00 947 ILE A N 10
ATOM 5049 C CA . ILE A 1 16 ? -2.967 -14.974 -18.198 1.00 0.00 947 ILE A CA 10
ATOM 5050 C C . ILE A 1 16 ? -3.154 -15.240 -19.688 1.00 0.00 947 ILE A C 10
ATOM 5051 O O . ILE A 1 16 ? -2.924 -16.352 -20.165 1.00 0.00 947 ILE A O 10
ATOM 5067 N N . VAL A 1 17 ? -3.572 -14.212 -20.420 1.00 0.00 948 VAL A N 10
ATOM 5068 C CA . VAL A 1 17 ? -3.788 -14.334 -21.857 1.00 0.00 948 VAL A CA 10
ATOM 5069 C C . VAL A 1 17 ? -2.547 -14.879 -22.554 1.00 0.00 948 VAL A C 10
ATOM 5070 O O . VAL A 1 17 ? -2.584 -15.946 -23.165 1.00 0.00 948 VAL A O 10
ATOM 5083 N N . GLY A 1 18 ? -1.447 -14.138 -22.458 1.00 0.00 949 GLY A N 10
ATOM 5084 C CA . GLY A 1 18 ? -0.209 -14.563 -23.085 1.00 0.00 949 GLY A CA 10
ATOM 5085 C C . GLY A 1 18 ? 0.304 -15.874 -22.523 1.00 0.00 949 GLY A C 10
ATOM 5086 O O . GLY A 1 18 ? 0.800 -16.723 -23.263 1.00 0.00 949 GLY A O 10
ATOM 5090 N N . GLY A 1 19 ? 0.187 -16.040 -21.209 1.00 0.00 950 GLY A N 10
ATOM 5091 C CA . GLY A 1 19 ? 0.650 -17.259 -20.571 1.00 0.00 950 GLY A CA 10
ATOM 5092 C C . GLY A 1 19 ? 0.026 -18.502 -21.175 1.00 0.00 950 GLY A C 10
ATOM 5093 O O . GLY A 1 19 ? 0.713 -19.494 -21.419 1.00 0.00 950 GLY A O 10
ATOM 5097 N N . LEU A 1 20 ? -1.280 -18.449 -21.415 1.00 0.00 951 LEU A N 10
ATOM 5098 C CA . LEU A 1 20 ? -1.997 -19.581 -21.992 1.00 0.00 951 LEU A CA 10
ATOM 5099 C C . LEU A 1 20 ? -1.460 -19.916 -23.380 1.00 0.00 951 LEU A C 10
ATOM 5100 O O . LEU A 1 20 ? -1.192 -21.077 -23.690 1.00 0.00 951 LEU A O 10
ATOM 5116 N N . VAL A 1 21 ? -1.302 -18.890 -24.211 1.00 0.00 952 VAL A N 10
ATOM 5117 C CA . VAL A 1 21 ? -0.794 -19.075 -25.565 1.00 0.00 952 VAL A CA 10
ATOM 5118 C C . VAL A 1 21 ? 0.589 -19.718 -25.549 1.00 0.00 952 VAL A C 10
ATOM 5119 O O . VAL A 1 21 ? 0.820 -20.732 -26.210 1.00 0.00 952 VAL A O 10
ATOM 5132 N N . ILE A 1 22 ? 1.504 -19.123 -24.792 1.00 0.00 953 ILE A N 10
ATOM 5133 C CA . ILE A 1 22 ? 2.863 -19.639 -24.689 1.00 0.00 953 ILE A CA 10
ATOM 5134 C C . ILE A 1 22 ? 2.867 -21.082 -24.196 1.00 0.00 953 ILE A C 10
ATOM 5135 O O . ILE A 1 22 ? 3.540 -21.941 -24.765 1.00 0.00 953 ILE A O 10
ATOM 5151 N N . MET A 1 23 ? 2.111 -21.341 -23.135 1.00 0.00 954 MET A N 10
ATOM 5152 C CA . MET A 1 23 ? 2.025 -22.682 -22.567 1.00 0.00 954 MET A CA 10
ATOM 5153 C C . MET A 1 23 ? 1.669 -23.706 -23.640 1.00 0.00 954 MET A C 10
ATOM 5154 O O . MET A 1 23 ? 2.320 -24.744 -23.762 1.00 0.00 954 MET A O 10
ATOM 5168 N N . LEU A 1 24 ? 0.633 -23.407 -24.416 1.00 0.00 955 LEU A N 10
ATOM 5169 C CA . LEU A 1 24 ? 0.191 -24.301 -25.480 1.00 0.00 955 LEU A CA 10
ATOM 5170 C C . LEU A 1 24 ? 1.215 -24.353 -26.609 1.00 0.00 955 LEU A C 10
ATOM 5171 O O . LEU A 1 24 ? 1.437 -25.404 -27.212 1.00 0.00 955 LEU A O 10
ATOM 5187 N N . TYR A 1 25 ? 1.838 -23.214 -26.888 1.00 0.00 956 TYR A N 10
ATOM 5188 C CA . TYR A 1 25 ? 2.839 -23.129 -27.945 1.00 0.00 956 TYR A CA 10
ATOM 5189 C C . TYR A 1 25 ? 3.955 -24.145 -27.721 1.00 0.00 956 TYR A C 10
ATOM 5190 O O . TYR A 1 25 ? 4.319 -24.895 -28.627 1.00 0.00 956 TYR A O 10
ATOM 5208 N N . VAL A 1 26 ? 4.495 -24.162 -26.506 1.00 0.00 957 VAL A N 10
ATOM 5209 C CA . VAL A 1 26 ? 5.569 -25.086 -26.160 1.00 0.00 957 VAL A CA 10
ATOM 5210 C C . VAL A 1 26 ? 5.066 -26.525 -26.125 1.00 0.00 957 VAL A C 10
ATOM 5211 O O . VAL A 1 26 ? 5.729 -27.438 -26.617 1.00 0.00 957 VAL A O 10
ATOM 5224 N N . PHE A 1 27 ? 3.888 -26.720 -25.541 1.00 0.00 958 PHE A N 10
ATOM 5225 C CA . PHE A 1 27 ? 3.296 -28.049 -25.440 1.00 0.00 958 PHE A CA 10
ATOM 5226 C C . PHE A 1 27 ? 3.186 -28.700 -26.815 1.00 0.00 958 PHE A C 10
ATOM 5227 O O . PHE A 1 27 ? 3.498 -29.880 -26.983 1.00 0.00 958 PHE A O 10
ATOM 5244 N N . HIS A 1 28 ? 2.739 -27.924 -27.798 1.00 0.00 959 HIS A N 10
ATOM 5245 C CA . HIS A 1 28 ? 2.588 -28.425 -29.159 1.00 0.00 959 HIS A CA 10
ATOM 5246 C C . HIS A 1 28 ? 3.934 -28.860 -29.731 1.00 0.00 959 HIS A C 10
ATOM 5247 O O . HIS A 1 28 ? 4.031 -29.887 -30.403 1.00 0.00 959 HIS A O 10
ATOM 5261 N N . ARG A 1 29 ? 4.969 -28.071 -29.461 1.00 0.00 960 ARG A N 10
ATOM 5262 C CA . ARG A 1 29 ? 6.308 -28.374 -29.950 1.00 0.00 960 ARG A CA 10
ATOM 5263 C C . ARG A 1 29 ? 6.856 -29.637 -29.290 1.00 0.00 960 ARG A C 10
ATOM 5264 O O . ARG A 1 29 ? 7.567 -30.421 -29.919 1.00 0.00 960 ARG A O 10
ATOM 5285 N N . LYS A 1 30 ? 6.520 -29.826 -28.019 1.00 0.00 961 LYS A N 10
ATOM 5286 C CA . LYS A 1 30 ? 6.976 -30.993 -27.272 1.00 0.00 961 LYS A CA 10
ATOM 5287 C C . LYS A 1 30 ? 6.538 -32.283 -27.958 1.00 0.00 961 LYS A C 10
ATOM 5288 O O . LYS A 1 30 ? 5.527 -32.312 -28.660 1.00 0.00 961 LYS A O 10
ATOM 5307 N N . ARG A 1 31 ? 7.305 -33.349 -27.750 1.00 0.00 962 ARG A N 10
ATOM 5308 C CA . ARG A 1 31 ? 6.995 -34.642 -28.348 1.00 0.00 962 ARG A CA 10
ATOM 5309 C C . ARG A 1 31 ? 6.907 -34.531 -29.867 1.00 0.00 962 ARG A C 10
ATOM 5310 O O . ARG A 1 31 ? 7.859 -34.853 -30.579 1.00 0.00 962 ARG A O 10
ATOM 5331 N N . ASN A 1 1 ? 2.170 1.987 -2.865 1.00 0.00 932 ASN A N 11
ATOM 5332 C CA . ASN A 1 1 ? 2.391 2.463 -4.226 1.00 0.00 932 ASN A CA 11
ATOM 5333 C C . ASN A 1 1 ? 1.190 2.151 -5.113 1.00 0.00 932 ASN A C 11
ATOM 5334 O O . ASN A 1 1 ? 1.145 1.113 -5.774 1.00 0.00 932 ASN A O 11
ATOM 5345 N N . PHE A 1 2 ? 0.218 3.057 -5.123 1.00 0.00 933 PHE A N 11
ATOM 5346 C CA . PHE A 1 2 ? -0.985 2.880 -5.929 1.00 0.00 933 PHE A CA 11
ATOM 5347 C C . PHE A 1 2 ? -0.627 2.584 -7.382 1.00 0.00 933 PHE A C 11
ATOM 5348 O O . PHE A 1 2 ? -1.297 1.795 -8.049 1.00 0.00 933 PHE A O 11
ATOM 5365 N N . ILE A 1 3 ? 0.433 3.222 -7.866 1.00 0.00 934 ILE A N 11
ATOM 5366 C CA . ILE A 1 3 ? 0.881 3.028 -9.239 1.00 0.00 934 ILE A CA 11
ATOM 5367 C C . ILE A 1 3 ? 1.076 1.547 -9.549 1.00 0.00 934 ILE A C 11
ATOM 5368 O O . ILE A 1 3 ? 0.665 1.063 -10.604 1.00 0.00 934 ILE A O 11
ATOM 5384 N N . HIS A 1 4 ? 1.705 0.832 -8.622 1.00 0.00 935 HIS A N 11
ATOM 5385 C CA . HIS A 1 4 ? 1.953 -0.595 -8.794 1.00 0.00 935 HIS A CA 11
ATOM 5386 C C . HIS A 1 4 ? 0.657 -1.339 -9.099 1.00 0.00 935 HIS A C 11
ATOM 5387 O O . HIS A 1 4 ? 0.634 -2.260 -9.916 1.00 0.00 935 HIS A O 11
ATOM 5401 N N . LEU A 1 5 ? -0.421 -0.934 -8.436 1.00 0.00 936 LEU A N 11
ATOM 5402 C CA . LEU A 1 5 ? -1.722 -1.563 -8.635 1.00 0.00 936 LEU A CA 11
ATOM 5403 C C . LEU A 1 5 ? -2.297 -1.204 -10.002 1.00 0.00 936 LEU A C 11
ATOM 5404 O O . LEU A 1 5 ? -2.853 -2.057 -10.695 1.00 0.00 936 LEU A O 11
ATOM 5420 N N . ILE A 1 6 ? -2.157 0.061 -10.383 1.00 0.00 937 ILE A N 11
ATOM 5421 C CA . ILE A 1 6 ? -2.659 0.530 -11.668 1.00 0.00 937 ILE A CA 11
ATOM 5422 C C . ILE A 1 6 ? -2.030 -0.244 -12.821 1.00 0.00 937 ILE A C 11
ATOM 5423 O O . ILE A 1 6 ? -2.688 -0.534 -13.820 1.00 0.00 937 ILE A O 11
ATOM 5439 N N . ILE A 1 7 ? -0.752 -0.578 -12.674 1.00 0.00 938 ILE A N 11
ATOM 5440 C CA . ILE A 1 7 ? -0.034 -1.321 -13.702 1.00 0.00 938 ILE A CA 11
ATOM 5441 C C . ILE A 1 7 ? -0.230 -2.824 -13.531 1.00 0.00 938 ILE A C 11
ATOM 5442 O O . ILE A 1 7 ? -0.281 -3.569 -14.509 1.00 0.00 938 ILE A O 11
ATOM 5458 N N . ALA A 1 8 ? -0.340 -3.262 -12.281 1.00 0.00 939 ALA A N 11
ATOM 5459 C CA . ALA A 1 8 ? -0.534 -4.675 -11.981 1.00 0.00 939 ALA A CA 11
ATOM 5460 C C . ALA A 1 8 ? -1.923 -5.141 -12.404 1.00 0.00 939 ALA A C 11
ATOM 5461 O O . ALA A 1 8 ? -2.119 -6.305 -12.756 1.00 0.00 939 ALA A O 11
ATOM 5468 N N . LEU A 1 9 ? -2.885 -4.225 -12.367 1.00 0.00 940 LEU A N 11
ATOM 5469 C CA . LEU A 1 9 ? -4.258 -4.542 -12.746 1.00 0.00 940 LEU A CA 11
ATOM 5470 C C . LEU A 1 9 ? -4.306 -5.190 -14.126 1.00 0.00 940 LEU A C 11
ATOM 5471 O O . LEU A 1 9 ? -4.751 -6.326 -14.291 1.00 0.00 940 LEU A O 11
ATOM 5487 N N . PRO A 1 10 ? -3.835 -4.452 -15.143 1.00 0.00 941 PRO A N 11
ATOM 5488 C CA . PRO A 1 10 ? -3.811 -4.935 -16.526 1.00 0.00 941 PRO A CA 11
ATOM 5489 C C . PRO A 1 10 ? -2.791 -6.050 -16.734 1.00 0.00 941 PRO A C 11
ATOM 5490 O O . PRO A 1 10 ? -3.070 -7.044 -17.404 1.00 0.00 941 PRO A O 11
ATOM 5501 N N . VAL A 1 11 ? -1.607 -5.878 -16.153 1.00 0.00 942 VAL A N 11
ATOM 5502 C CA . VAL A 1 11 ? -0.546 -6.870 -16.273 1.00 0.00 942 VAL A CA 11
ATOM 5503 C C . VAL A 1 11 ? -0.986 -8.217 -15.709 1.00 0.00 942 VAL A C 11
ATOM 5504 O O . VAL A 1 11 ? -0.545 -9.269 -16.171 1.00 0.00 942 VAL A O 11
ATOM 5517 N N . ALA A 1 12 ? -1.858 -8.176 -14.708 1.00 0.00 943 ALA A N 11
ATOM 5518 C CA . ALA A 1 12 ? -2.360 -9.392 -14.082 1.00 0.00 943 ALA A CA 11
ATOM 5519 C C . ALA A 1 12 ? -3.081 -10.274 -15.096 1.00 0.00 943 ALA A C 11
ATOM 5520 O O . ALA A 1 12 ? -3.034 -11.502 -15.011 1.00 0.00 943 ALA A O 11
ATOM 5527 N N . VAL A 1 13 ? -3.748 -9.641 -16.055 1.00 0.00 944 VAL A N 11
ATOM 5528 C CA . VAL A 1 13 ? -4.479 -10.369 -17.086 1.00 0.00 944 VAL A CA 11
ATOM 5529 C C . VAL A 1 13 ? -3.552 -10.793 -18.220 1.00 0.00 944 VAL A C 11
ATOM 5530 O O . VAL A 1 13 ? -3.608 -11.930 -18.691 1.00 0.00 944 VAL A O 11
ATOM 5543 N N . LEU A 1 14 ? -2.699 -9.872 -18.655 1.00 0.00 945 LEU A N 11
ATOM 5544 C CA . LEU A 1 14 ? -1.758 -10.150 -19.735 1.00 0.00 945 LEU A CA 11
ATOM 5545 C C . LEU A 1 14 ? -0.866 -11.337 -19.388 1.00 0.00 945 LEU A C 11
ATOM 5546 O O . LEU A 1 14 ? -0.578 -12.180 -20.239 1.00 0.00 945 LEU A O 11
ATOM 5562 N N . LEU A 1 15 ? -0.434 -11.399 -18.133 1.00 0.00 946 LEU A N 11
ATOM 5563 C CA . LEU A 1 15 ? 0.423 -12.486 -17.672 1.00 0.00 946 LEU A CA 11
ATOM 5564 C C . LEU A 1 15 ? -0.223 -13.841 -17.941 1.00 0.00 946 LEU A C 11
ATOM 5565 O O . LEU A 1 15 ? 0.450 -14.792 -18.341 1.00 0.00 946 LEU A O 11
ATOM 5581 N N . ILE A 1 16 ? -1.531 -13.921 -17.719 1.00 0.00 947 ILE A N 11
ATOM 5582 C CA . ILE A 1 16 ? -2.268 -15.159 -17.941 1.00 0.00 947 ILE A CA 11
ATOM 5583 C C . ILE A 1 16 ? -2.486 -15.411 -19.429 1.00 0.00 947 ILE A C 11
ATOM 5584 O O . ILE A 1 16 ? -2.275 -16.520 -19.920 1.00 0.00 947 ILE A O 11
ATOM 5600 N N . VAL A 1 17 ? -2.909 -14.372 -20.143 1.00 0.00 948 VAL A N 11
ATOM 5601 C CA . VAL A 1 17 ? -3.153 -14.479 -21.576 1.00 0.00 948 VAL A CA 11
ATOM 5602 C C . VAL A 1 17 ? -1.906 -14.957 -22.312 1.00 0.00 948 VAL A C 11
ATOM 5603 O O . VAL A 1 17 ? -1.951 -15.930 -23.064 1.00 0.00 948 VAL A O 11
ATOM 5616 N N . GLY A 1 18 ? -0.793 -14.265 -22.090 1.00 0.00 949 GLY A N 11
ATOM 5617 C CA . GLY A 1 18 ? 0.452 -14.634 -22.739 1.00 0.00 949 GLY A CA 11
ATOM 5618 C C . GLY A 1 18 ? 0.947 -16.000 -22.309 1.00 0.00 949 GLY A C 11
ATOM 5619 O O . GLY A 1 18 ? 1.323 -16.823 -23.143 1.00 0.00 949 GLY A O 11
ATOM 5623 N N . GLY A 1 19 ? 0.949 -16.243 -21.002 1.00 0.00 950 GLY A N 11
ATOM 5624 C CA . GLY A 1 19 ? 1.406 -17.520 -20.485 1.00 0.00 950 GLY A CA 11
ATOM 5625 C C . GLY A 1 19 ? 0.668 -18.692 -21.101 1.00 0.00 950 GLY A C 11
ATOM 5626 O O . GLY A 1 19 ? 1.271 -19.720 -21.414 1.00 0.00 950 GLY A O 11
ATOM 5630 N N . LEU A 1 20 ? -0.640 -18.540 -21.276 1.00 0.00 951 LEU A N 11
ATOM 5631 C CA . LEU A 1 20 ? -1.462 -19.596 -21.858 1.00 0.00 951 LEU A CA 11
ATOM 5632 C C . LEU A 1 20 ? -1.030 -19.896 -23.290 1.00 0.00 951 LEU A C 11
ATOM 5633 O O . LEU A 1 20 ? -0.926 -21.056 -23.688 1.00 0.00 951 LEU A O 11
ATOM 5649 N N . VAL A 1 21 ? -0.776 -18.842 -24.059 1.00 0.00 952 VAL A N 11
ATOM 5650 C CA . VAL A 1 21 ? -0.351 -18.992 -25.446 1.00 0.00 952 VAL A CA 11
ATOM 5651 C C . VAL A 1 21 ? 0.991 -19.711 -25.535 1.00 0.00 952 VAL A C 11
ATOM 5652 O O . VAL A 1 21 ? 1.137 -20.684 -26.275 1.00 0.00 952 VAL A O 11
ATOM 5665 N N . ILE A 1 22 ? 1.967 -19.225 -24.775 1.00 0.00 953 ILE A N 11
ATOM 5666 C CA . ILE A 1 22 ? 3.297 -19.822 -24.767 1.00 0.00 953 ILE A CA 11
ATOM 5667 C C . ILE A 1 22 ? 3.229 -21.311 -24.446 1.00 0.00 953 ILE A C 11
ATOM 5668 O O . ILE A 1 22 ? 3.844 -22.132 -25.127 1.00 0.00 953 ILE A O 11
ATOM 5684 N N . MET A 1 23 ? 2.476 -21.653 -23.406 1.00 0.00 954 MET A N 11
ATOM 5685 C CA . MET A 1 23 ? 2.325 -23.044 -22.997 1.00 0.00 954 MET A CA 11
ATOM 5686 C C . MET A 1 23 ? 1.751 -23.886 -24.132 1.00 0.00 954 MET A C 11
ATOM 5687 O O . MET A 1 23 ? 2.371 -24.854 -24.575 1.00 0.00 954 MET A O 11
ATOM 5701 N N . LEU A 1 24 ? 0.565 -23.512 -24.599 1.00 0.00 955 LEU A N 11
ATOM 5702 C CA . LEU A 1 24 ? -0.092 -24.233 -25.684 1.00 0.00 955 LEU A CA 11
ATOM 5703 C C . LEU A 1 24 ? 0.834 -24.369 -26.888 1.00 0.00 955 LEU A C 11
ATOM 5704 O O . LEU A 1 24 ? 0.824 -25.386 -27.581 1.00 0.00 955 LEU A O 11
ATOM 5720 N N . TYR A 1 25 ? 1.636 -23.337 -27.130 1.00 0.00 956 TYR A N 11
ATOM 5721 C CA . TYR A 1 25 ? 2.569 -23.340 -28.250 1.00 0.00 956 TYR A CA 11
ATOM 5722 C C . TYR A 1 25 ? 3.640 -24.410 -28.063 1.00 0.00 956 TYR A C 11
ATOM 5723 O O . TYR A 1 25 ? 3.925 -25.186 -28.975 1.00 0.00 956 TYR A O 11
ATOM 5741 N N . VAL A 1 26 ? 4.232 -24.444 -26.873 1.00 0.00 957 VAL A N 11
ATOM 5742 C CA . VAL A 1 26 ? 5.271 -25.419 -26.564 1.00 0.00 957 VAL A CA 11
ATOM 5743 C C . VAL A 1 26 ? 4.722 -26.841 -26.608 1.00 0.00 957 VAL A C 11
ATOM 5744 O O . VAL A 1 26 ? 5.306 -27.724 -27.237 1.00 0.00 957 VAL A O 11
ATOM 5757 N N . PHE A 1 27 ? 3.596 -27.055 -25.936 1.00 0.00 958 PHE A N 11
ATOM 5758 C CA . PHE A 1 27 ? 2.967 -28.370 -25.898 1.00 0.00 958 PHE A CA 11
ATOM 5759 C C . PHE A 1 27 ? 2.649 -28.862 -27.307 1.00 0.00 958 PHE A C 11
ATOM 5760 O O . PHE A 1 27 ? 2.821 -30.041 -27.619 1.00 0.00 958 PHE A O 11
ATOM 5777 N N . HIS A 1 28 ? 2.183 -27.950 -28.155 1.00 0.00 959 HIS A N 11
ATOM 5778 C CA . HIS A 1 28 ? 1.840 -28.290 -29.531 1.00 0.00 959 HIS A CA 11
ATOM 5779 C C . HIS A 1 28 ? 3.039 -28.894 -30.256 1.00 0.00 959 HIS A C 11
ATOM 5780 O O . HIS A 1 28 ? 2.905 -29.875 -30.988 1.00 0.00 959 HIS A O 11
ATOM 5794 N N . ARG A 1 29 ? 4.211 -28.301 -30.048 1.00 0.00 960 ARG A N 11
ATOM 5795 C CA . ARG A 1 29 ? 5.432 -28.779 -30.684 1.00 0.00 960 ARG A CA 11
ATOM 5796 C C . ARG A 1 29 ? 5.961 -30.024 -29.977 1.00 0.00 960 ARG A C 11
ATOM 5797 O O . ARG A 1 29 ? 6.502 -30.929 -30.612 1.00 0.00 960 ARG A O 11
ATOM 5818 N N . LYS A 1 30 ? 5.802 -30.062 -28.659 1.00 0.00 961 LYS A N 11
ATOM 5819 C CA . LYS A 1 30 ? 6.262 -31.195 -27.864 1.00 0.00 961 LYS A CA 11
ATOM 5820 C C . LYS A 1 30 ? 5.533 -32.473 -28.267 1.00 0.00 961 LYS A C 11
ATOM 5821 O O . LYS A 1 30 ? 4.329 -32.607 -28.048 1.00 0.00 961 LYS A O 11
ATOM 5840 N N . ARG A 1 31 ? 6.271 -33.410 -28.853 1.00 0.00 962 ARG A N 11
ATOM 5841 C CA . ARG A 1 31 ? 5.695 -34.678 -29.285 1.00 0.00 962 ARG A CA 11
ATOM 5842 C C . ARG A 1 31 ? 6.662 -35.830 -29.032 1.00 0.00 962 ARG A C 11
ATOM 5843 O O . ARG A 1 31 ? 7.747 -35.633 -28.485 1.00 0.00 962 ARG A O 11
ATOM 5864 N N . ASN A 1 1 ? 2.460 1.537 -2.836 1.00 0.00 932 ASN A N 12
ATOM 5865 C CA . ASN A 1 1 ? 2.627 2.057 -4.189 1.00 0.00 932 ASN A CA 12
ATOM 5866 C C . ASN A 1 1 ? 1.342 1.898 -4.995 1.00 0.00 932 ASN A C 12
ATOM 5867 O O . ASN A 1 1 ? 0.985 0.794 -5.405 1.00 0.00 932 ASN A O 12
ATOM 5878 N N . PHE A 1 2 ? 0.650 3.011 -5.219 1.00 0.00 933 PHE A N 12
ATOM 5879 C CA . PHE A 1 2 ? -0.597 2.996 -5.976 1.00 0.00 933 PHE A CA 12
ATOM 5880 C C . PHE A 1 2 ? -0.337 2.679 -7.446 1.00 0.00 933 PHE A C 12
ATOM 5881 O O . PHE A 1 2 ? -1.040 1.870 -8.052 1.00 0.00 933 PHE A O 12
ATOM 5898 N N . ILE A 1 3 ? 0.678 3.323 -8.013 1.00 0.00 934 ILE A N 12
ATOM 5899 C CA . ILE A 1 3 ? 1.032 3.110 -9.411 1.00 0.00 934 ILE A CA 12
ATOM 5900 C C . ILE A 1 3 ? 1.230 1.627 -9.708 1.00 0.00 934 ILE A C 12
ATOM 5901 O O . ILE A 1 3 ? 0.831 1.136 -10.764 1.00 0.00 934 ILE A O 12
ATOM 5917 N N . HIS A 1 4 ? 1.848 0.919 -8.769 1.00 0.00 935 HIS A N 12
ATOM 5918 C CA . HIS A 1 4 ? 2.098 -0.510 -8.929 1.00 0.00 935 HIS A CA 12
ATOM 5919 C C . HIS A 1 4 ? 0.795 -1.264 -9.175 1.00 0.00 935 HIS A C 12
ATOM 5920 O O . HIS A 1 4 ? 0.742 -2.182 -9.994 1.00 0.00 935 HIS A O 12
ATOM 5934 N N . LEU A 1 5 ? -0.254 -0.873 -8.459 1.00 0.00 936 LEU A N 12
ATOM 5935 C CA . LEU A 1 5 ? -1.557 -1.513 -8.599 1.00 0.00 936 LEU A CA 12
ATOM 5936 C C . LEU A 1 5 ? -2.200 -1.154 -9.936 1.00 0.00 936 LEU A C 12
ATOM 5937 O O . LEU A 1 5 ? -2.782 -2.009 -10.605 1.00 0.00 936 LEU A O 12
ATOM 5953 N N . ILE A 1 6 ? -2.088 0.113 -10.319 1.00 0.00 937 ILE A N 12
ATOM 5954 C CA . ILE A 1 6 ? -2.655 0.583 -11.577 1.00 0.00 937 ILE A CA 12
ATOM 5955 C C . ILE A 1 6 ? -2.074 -0.182 -12.761 1.00 0.00 937 ILE A C 12
ATOM 5956 O O . ILE A 1 6 ? -2.778 -0.475 -13.728 1.00 0.00 937 ILE A O 12
ATOM 5972 N N . ILE A 1 7 ? -0.788 -0.505 -12.677 1.00 0.00 938 ILE A N 12
ATOM 5973 C CA . ILE A 1 7 ? -0.114 -1.239 -13.741 1.00 0.00 938 ILE A CA 12
ATOM 5974 C C . ILE A 1 7 ? -0.288 -2.744 -13.566 1.00 0.00 938 ILE A C 12
ATOM 5975 O O . ILE A 1 7 ? -0.380 -3.486 -14.543 1.00 0.00 938 ILE A O 12
ATOM 5991 N N . ALA A 1 8 ? -0.335 -3.187 -12.314 1.00 0.00 939 ALA A N 12
ATOM 5992 C CA . ALA A 1 8 ? -0.502 -4.603 -12.010 1.00 0.00 939 ALA A CA 12
ATOM 5993 C C . ALA A 1 8 ? -1.906 -5.079 -12.368 1.00 0.00 939 ALA A C 12
ATOM 5994 O O . ALA A 1 8 ? -2.108 -6.244 -12.713 1.00 0.00 939 ALA A O 12
ATOM 6001 N N . LEU A 1 9 ? -2.873 -4.172 -12.282 1.00 0.00 940 LEU A N 12
ATOM 6002 C CA . LEU A 1 9 ? -4.259 -4.500 -12.596 1.00 0.00 940 LEU A CA 12
ATOM 6003 C C . LEU A 1 9 ? -4.367 -5.143 -13.975 1.00 0.00 940 LEU A C 12
ATOM 6004 O O . LEU A 1 9 ? -4.810 -6.283 -14.122 1.00 0.00 940 LEU A O 12
ATOM 6020 N N . PRO A 1 10 ? -3.952 -4.398 -15.010 1.00 0.00 941 PRO A N 12
ATOM 6021 C CA . PRO A 1 10 ? -3.9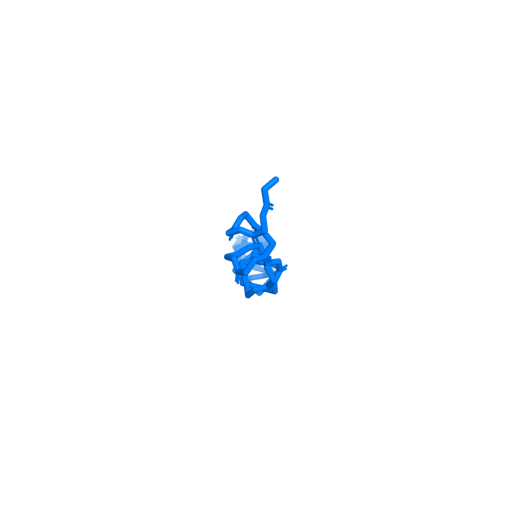90 -4.877 -16.395 1.00 0.00 941 PRO A CA 12
ATOM 6022 C C . PRO A 1 10 ? -2.971 -5.982 -16.655 1.00 0.00 941 PRO A C 12
ATOM 6023 O O . PRO A 1 10 ? -3.273 -6.976 -17.315 1.00 0.00 941 PRO A O 12
ATOM 6034 N N . VAL A 1 11 ? -1.762 -5.801 -16.132 1.00 0.00 942 VAL A N 12
ATOM 6035 C CA . VAL A 1 11 ? -0.699 -6.783 -16.305 1.00 0.00 942 VAL A CA 12
ATOM 6036 C C . VAL A 1 11 ? -1.100 -8.135 -15.725 1.00 0.00 942 VAL A C 12
ATOM 6037 O O . VAL A 1 11 ? -0.672 -9.182 -16.211 1.00 0.00 942 VAL A O 12
ATOM 6050 N N . ALA A 1 12 ? -1.925 -8.105 -14.683 1.00 0.00 943 ALA A N 12
ATOM 6051 C CA . ALA A 1 12 ? -2.385 -9.328 -14.038 1.00 0.00 943 ALA A CA 12
ATOM 6052 C C . ALA A 1 12 ? -3.147 -10.212 -15.019 1.00 0.00 943 ALA A C 12
ATOM 6053 O O . ALA A 1 12 ? -3.087 -11.439 -14.940 1.00 0.00 943 ALA A O 12
ATOM 6060 N N . VAL A 1 13 ? -3.865 -9.582 -15.943 1.00 0.00 944 VAL A N 12
ATOM 6061 C CA . VAL A 1 13 ? -4.639 -10.312 -16.940 1.00 0.00 944 VAL A CA 12
ATOM 6062 C C . VAL A 1 13 ? -3.766 -10.726 -18.118 1.00 0.00 944 VAL A C 12
ATOM 6063 O O . VAL A 1 13 ? -3.844 -11.859 -18.596 1.00 0.00 944 VAL A O 12
ATOM 6076 N N . LEU A 1 14 ? -2.933 -9.801 -18.584 1.00 0.00 945 LEU A N 12
ATOM 6077 C CA . LEU A 1 14 ? -2.043 -10.070 -19.708 1.00 0.00 945 LEU A CA 12
ATOM 6078 C C . LEU A 1 14 ? -1.142 -11.266 -19.416 1.00 0.00 945 LEU A C 12
ATOM 6079 O O . LEU A 1 14 ? -0.892 -12.096 -20.291 1.00 0.00 945 LEU A O 12
ATOM 6095 N N . LEU A 1 15 ? -0.661 -11.349 -18.181 1.00 0.00 946 LEU A N 12
ATOM 6096 C CA . LEU A 1 15 ? 0.210 -12.445 -17.772 1.00 0.00 946 LEU A CA 12
ATOM 6097 C C . LEU A 1 15 ? -0.448 -13.794 -18.044 1.00 0.00 946 LEU A C 12
ATOM 6098 O O . LEU A 1 15 ? 0.209 -14.739 -18.482 1.00 0.00 946 LEU A O 12
ATOM 6114 N N . ILE A 1 16 ? -1.748 -13.876 -17.783 1.00 0.00 947 ILE A N 12
ATOM 6115 C CA . ILE A 1 16 ? -2.495 -15.108 -18.003 1.00 0.00 947 ILE A CA 12
ATOM 6116 C C . ILE A 1 16 ? -2.717 -15.358 -19.490 1.00 0.00 947 ILE A C 12
ATOM 6117 O O . ILE A 1 16 ? -2.542 -16.476 -19.976 1.00 0.00 947 ILE A O 12
ATOM 6133 N N . VAL A 1 17 ? -3.103 -14.309 -20.210 1.00 0.00 948 VAL A N 12
ATOM 6134 C CA . VAL A 1 17 ? -3.346 -14.414 -21.644 1.00 0.00 948 VAL A CA 12
ATOM 6135 C C . VAL A 1 17 ? -2.114 -14.938 -22.373 1.00 0.00 948 VAL A C 12
ATOM 6136 O O . VAL A 1 17 ? -2.192 -15.903 -23.132 1.00 0.00 948 VAL A O 12
ATOM 6149 N N . GLY A 1 18 ? -0.975 -14.293 -22.138 1.00 0.00 949 GLY A N 12
ATOM 6150 C CA . GLY A 1 18 ? 0.259 -14.709 -22.780 1.00 0.00 949 GLY A CA 12
ATOM 6151 C C . GLY A 1 18 ? 0.722 -16.076 -22.317 1.00 0.00 949 GLY A C 12
ATOM 6152 O O . GLY A 1 18 ? 1.193 -16.883 -23.116 1.00 0.00 949 GLY A O 12
ATOM 6156 N N . GLY A 1 19 ? 0.588 -16.336 -21.019 1.00 0.00 950 GLY A N 12
ATOM 6157 C CA . GLY A 1 19 ? 1.002 -17.615 -20.473 1.00 0.00 950 GLY A CA 12
ATOM 6158 C C . GLY A 1 19 ? 0.368 -18.787 -21.195 1.00 0.00 950 GLY A C 12
ATOM 6159 O O . GLY A 1 19 ? 1.050 -19.747 -21.555 1.00 0.00 950 GLY A O 12
ATOM 6163 N N . LEU A 1 20 ? -0.942 -18.711 -21.406 1.00 0.00 951 LEU A N 12
ATOM 6164 C CA . LEU A 1 20 ? -1.670 -19.775 -22.089 1.00 0.00 951 LEU A CA 12
ATOM 6165 C C . LEU A 1 20 ? -1.103 -20.013 -23.485 1.00 0.00 951 LEU A C 12
ATOM 6166 O O . LEU A 1 20 ? -0.870 -21.154 -23.885 1.00 0.00 951 LEU A O 12
ATOM 6182 N N . VAL A 1 21 ? -0.882 -18.929 -24.221 1.00 0.00 952 VAL A N 12
ATOM 6183 C CA . VAL A 1 21 ? -0.339 -19.019 -25.571 1.00 0.00 952 VAL A CA 12
ATOM 6184 C C . VAL A 1 21 ? 0.985 -19.776 -25.582 1.00 0.00 952 VAL A C 12
ATOM 6185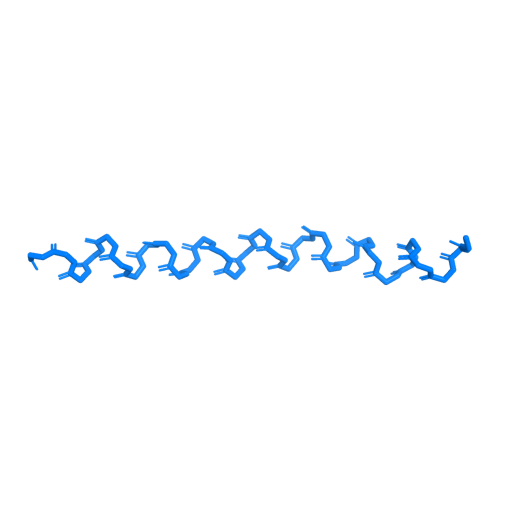 O O . VAL A 1 21 ? 1.153 -20.741 -26.328 1.00 0.00 952 VAL A O 12
ATOM 6198 N N . ILE A 1 22 ? 1.920 -19.331 -24.750 1.00 0.00 953 ILE A N 12
ATOM 6199 C CA . ILE A 1 22 ? 3.229 -19.967 -24.663 1.00 0.00 953 ILE A CA 12
ATOM 6200 C C . ILE A 1 22 ? 3.099 -21.444 -24.304 1.00 0.00 953 ILE A C 12
ATOM 6201 O O . ILE A 1 22 ? 3.735 -22.300 -24.919 1.00 0.00 953 ILE A O 12
ATOM 6217 N N . MET A 1 23 ? 2.271 -21.734 -23.306 1.00 0.00 954 MET A N 12
ATOM 6218 C CA . MET A 1 23 ? 2.056 -23.108 -22.868 1.00 0.00 954 MET A CA 12
ATOM 6219 C C . MET A 1 23 ? 1.666 -23.999 -24.043 1.00 0.00 954 MET A C 12
ATOM 6220 O O . MET A 1 23 ? 2.302 -25.022 -24.298 1.00 0.00 954 MET A O 12
ATOM 6234 N N . LEU A 1 24 ? 0.616 -23.605 -24.756 1.00 0.00 955 LEU A N 12
ATOM 6235 C CA . LEU A 1 24 ? 0.141 -24.368 -25.904 1.00 0.00 955 LEU A CA 12
ATOM 6236 C C . LEU A 1 24 ? 1.189 -24.394 -27.012 1.00 0.00 955 LEU A C 12
ATOM 6237 O O . LEU A 1 24 ? 1.403 -25.423 -27.653 1.00 0.00 955 LEU A O 12
ATOM 6253 N N . TYR A 1 25 ? 1.841 -23.258 -27.230 1.00 0.00 956 TYR A N 12
ATOM 6254 C CA . TYR A 1 25 ? 2.867 -23.150 -28.260 1.00 0.00 956 TYR A CA 12
ATOM 6255 C C . TYR A 1 25 ? 3.926 -24.235 -28.089 1.00 0.00 956 TYR A C 12
ATOM 6256 O O . TYR A 1 25 ? 4.390 -24.826 -29.064 1.00 0.00 956 TYR A O 12
ATOM 6274 N N . VAL A 1 26 ? 4.305 -24.492 -26.841 1.00 0.00 957 VAL A N 12
ATOM 6275 C CA . VAL A 1 26 ? 5.308 -25.506 -26.539 1.00 0.00 957 VAL A CA 12
ATOM 6276 C C . VAL A 1 26 ? 4.699 -26.904 -26.561 1.00 0.00 957 VAL A C 12
ATOM 6277 O O . VAL A 1 26 ? 5.301 -27.846 -27.076 1.00 0.00 957 VAL A O 12
ATOM 6290 N N . PHE A 1 27 ? 3.502 -27.031 -25.998 1.00 0.00 958 PHE A N 12
ATOM 6291 C CA . PHE A 1 27 ? 2.812 -28.315 -25.951 1.00 0.00 958 PHE A CA 12
ATOM 6292 C C . PHE A 1 27 ? 2.687 -28.915 -27.348 1.00 0.00 958 PHE A C 12
ATOM 6293 O O . PHE A 1 27 ? 2.856 -30.121 -27.536 1.00 0.00 958 PHE A O 12
ATOM 6310 N N . HIS A 1 28 ? 2.389 -28.066 -28.327 1.00 0.00 959 HIS A N 12
ATOM 6311 C CA . HIS A 1 28 ? 2.241 -28.513 -29.708 1.00 0.00 959 HIS A CA 12
ATOM 6312 C C . HIS A 1 28 ? 3.575 -28.996 -30.269 1.00 0.00 959 HIS A C 12
ATOM 6313 O O . HIS A 1 28 ? 3.637 -30.013 -30.959 1.00 0.00 959 HIS A O 12
ATOM 6327 N N . ARG A 1 29 ? 4.639 -28.259 -29.968 1.00 0.00 960 ARG A N 12
ATOM 6328 C CA . ARG A 1 29 ? 5.971 -28.611 -30.444 1.00 0.00 960 ARG A CA 12
ATOM 6329 C C . ARG A 1 29 ? 6.445 -29.919 -29.816 1.00 0.00 960 ARG A C 12
ATOM 6330 O O . ARG A 1 29 ? 7.129 -30.717 -30.457 1.00 0.00 960 ARG A O 12
ATOM 6351 N N . LYS A 1 30 ? 6.076 -30.133 -28.557 1.00 0.00 961 LYS A N 12
ATOM 6352 C CA . LYS A 1 30 ? 6.462 -31.343 -27.841 1.00 0.00 961 LYS A CA 12
ATOM 6353 C C . LYS A 1 30 ? 5.560 -32.512 -28.225 1.00 0.00 961 LYS A C 12
ATOM 6354 O O . LYS A 1 30 ? 4.386 -32.549 -27.858 1.00 0.00 961 LYS A O 12
ATOM 6373 N N . ARG A 1 31 ? 6.118 -33.466 -28.964 1.00 0.00 962 ARG A N 12
ATOM 6374 C CA . ARG A 1 31 ? 5.364 -34.636 -29.396 1.00 0.00 962 ARG A CA 12
ATOM 6375 C C . ARG A 1 31 ? 5.463 -35.758 -28.366 1.00 0.00 962 ARG A C 12
ATOM 6376 O O . ARG A 1 31 ? 5.655 -35.506 -27.177 1.00 0.00 962 ARG A O 12
ATOM 6397 N N . ASN A 1 1 ? 1.452 1.568 -2.938 1.00 0.00 932 ASN A N 13
ATOM 6398 C CA . ASN A 1 1 ? 1.292 2.619 -3.937 1.00 0.00 932 ASN A CA 13
ATOM 6399 C C . ASN A 1 1 ? 0.118 2.315 -4.862 1.00 0.00 932 ASN A C 13
ATOM 6400 O O . ASN A 1 1 ? -0.236 1.155 -5.074 1.00 0.00 932 ASN A O 13
ATOM 6411 N N . PHE A 1 2 ? -0.481 3.366 -5.413 1.00 0.00 933 PHE A N 13
ATOM 6412 C CA . PHE A 1 2 ? -1.616 3.212 -6.316 1.00 0.00 933 PHE A CA 13
ATOM 6413 C C . PHE A 1 2 ? -1.145 2.882 -7.729 1.00 0.00 933 PHE A C 13
ATOM 6414 O O . PHE A 1 2 ? -1.734 2.042 -8.411 1.00 0.00 933 PHE A O 13
ATOM 6431 N N . ILE A 1 3 ? -0.080 3.547 -8.162 1.00 0.00 934 ILE A N 13
ATOM 6432 C CA . ILE A 1 3 ? 0.471 3.324 -9.494 1.00 0.00 934 ILE A CA 13
ATOM 6433 C C . ILE A 1 3 ? 0.733 1.842 -9.739 1.00 0.00 934 ILE A C 13
ATOM 6434 O O . ILE A 1 3 ? 0.411 1.311 -10.802 1.00 0.00 934 ILE A O 13
ATOM 6450 N N . HIS A 1 4 ? 1.318 1.178 -8.746 1.00 0.00 935 HIS A N 13
ATOM 6451 C CA . HIS A 1 4 ? 1.621 -0.245 -8.853 1.00 0.00 935 HIS A CA 13
ATOM 6452 C C . HIS A 1 4 ? 0.373 -1.040 -9.221 1.00 0.00 935 HIS A C 13
ATOM 6453 O O . HIS A 1 4 ? 0.437 -1.988 -10.006 1.00 0.00 935 HIS A O 13
ATOM 6467 N N . LEU A 1 5 ? -0.762 -0.650 -8.651 1.00 0.00 936 LEU A N 13
ATOM 6468 C CA . LEU A 1 5 ? -2.026 -1.327 -8.919 1.00 0.00 936 LEU A CA 13
ATOM 6469 C C . LEU A 1 5 ? -2.512 -1.033 -10.334 1.00 0.00 936 LEU A C 13
ATOM 6470 O O . LEU A 1 5 ? -2.992 -1.925 -11.034 1.00 0.00 936 LEU A O 13
ATOM 6486 N N . ILE A 1 6 ? -2.382 0.223 -10.750 1.00 0.00 937 ILE A N 13
ATOM 6487 C CA . ILE A 1 6 ? -2.805 0.633 -12.083 1.00 0.00 937 ILE A CA 13
ATOM 6488 C C . ILE A 1 6 ? -2.072 -0.159 -13.160 1.00 0.00 937 ILE A C 13
ATOM 6489 O O . ILE A 1 6 ? -2.649 -0.504 -14.192 1.00 0.00 937 ILE A O 13
ATOM 6505 N N . ILE A 1 7 ? -0.798 -0.446 -12.913 1.00 0.00 938 ILE A N 13
ATOM 6506 C CA . ILE A 1 7 ? 0.012 -1.200 -13.860 1.00 0.00 938 ILE A CA 13
ATOM 6507 C C . ILE A 1 7 ? -0.150 -2.702 -13.649 1.00 0.00 938 ILE A C 13
ATOM 6508 O O . ILE A 1 7 ? -0.109 -3.481 -14.601 1.00 0.00 938 ILE A O 13
ATOM 6524 N N . ALA A 1 8 ? -0.336 -3.101 -12.395 1.00 0.00 939 ALA A N 13
ATOM 6525 C CA . ALA A 1 8 ? -0.508 -4.509 -12.059 1.00 0.00 939 ALA A CA 13
ATOM 6526 C C . ALA A 1 8 ? -1.849 -5.033 -12.562 1.00 0.00 939 ALA A C 13
ATOM 6527 O O . ALA A 1 8 ? -1.984 -6.214 -12.884 1.00 0.00 939 ALA A O 13
ATOM 6534 N N . LEU A 1 9 ? -2.838 -4.148 -12.626 1.00 0.00 940 LEU A N 13
ATOM 6535 C CA . LEU A 1 9 ? -4.170 -4.522 -13.089 1.00 0.00 940 LEU A CA 13
ATOM 6536 C C . LEU A 1 9 ? -4.100 -5.217 -14.445 1.00 0.00 940 LEU A C 13
ATOM 6537 O O . LEU A 1 9 ? -4.498 -6.371 -14.600 1.00 0.00 940 LEU A O 13
ATOM 6553 N N . PRO A 1 10 ? -3.580 -4.499 -15.452 1.00 0.00 941 PRO A N 13
ATOM 6554 C CA . PRO A 1 10 ? -3.443 -5.027 -16.812 1.00 0.00 941 PRO A CA 13
ATOM 6555 C C . PRO A 1 10 ? -2.378 -6.114 -16.907 1.00 0.00 941 PRO A C 13
ATOM 6556 O O . PRO A 1 10 ? -2.578 -7.139 -17.559 1.00 0.00 941 PRO A O 13
ATOM 6567 N N . VAL A 1 11 ? -1.244 -5.885 -16.252 1.00 0.00 942 VAL A N 13
ATOM 6568 C CA . VAL A 1 11 ? -0.148 -6.846 -16.261 1.00 0.00 942 VAL A CA 13
ATOM 6569 C C . VAL A 1 11 ? -0.586 -8.186 -15.681 1.00 0.00 942 VAL A C 13
ATOM 6570 O O . VAL A 1 11 ? -0.082 -9.238 -16.072 1.00 0.00 942 VAL A O 13
ATOM 6583 N N . ALA A 1 12 ? -1.529 -8.139 -14.746 1.00 0.00 943 ALA A N 13
ATOM 6584 C CA . ALA A 1 12 ? -2.038 -9.349 -14.113 1.00 0.00 943 ALA A CA 13
ATOM 6585 C C . ALA A 1 12 ? -2.659 -10.287 -15.142 1.00 0.00 943 ALA A C 13
ATOM 6586 O O . ALA A 1 12 ? -2.583 -11.509 -15.009 1.00 0.00 943 ALA A O 13
ATOM 6593 N N . VAL A 1 13 ? -3.275 -9.708 -16.168 1.00 0.00 944 VAL A N 13
ATOM 6594 C CA . VAL A 1 13 ? -3.910 -10.493 -17.220 1.00 0.00 944 VAL A CA 13
ATOM 6595 C C . VAL A 1 13 ? -2.894 -10.927 -18.271 1.00 0.00 944 VAL A C 13
ATOM 6596 O O . VAL A 1 13 ? -2.896 -12.075 -18.715 1.00 0.00 944 VAL A O 13
ATOM 6609 N N . LEU A 1 14 ? -2.027 -10.001 -18.664 1.00 0.00 945 LEU A N 13
ATOM 6610 C CA . LEU A 1 14 ? -1.003 -10.287 -19.664 1.00 0.00 945 LEU A CA 13
ATOM 6611 C C . LEU A 1 14 ? -0.139 -11.469 -19.235 1.00 0.00 945 LEU A C 13
ATOM 6612 O O . LEU A 1 14 ? 0.197 -12.333 -20.047 1.00 0.00 945 LEU A O 13
ATOM 6628 N N . LEU A 1 15 ? 0.215 -11.503 -17.955 1.00 0.00 946 LEU A N 13
ATOM 6629 C CA . LEU A 1 15 ? 1.038 -12.581 -17.418 1.00 0.00 946 LEU A CA 13
ATOM 6630 C C . LEU A 1 15 ? 0.345 -13.930 -17.585 1.00 0.00 946 LEU A C 13
ATOM 6631 O O . LEU A 1 15 ? 0.973 -14.918 -17.969 1.00 0.00 946 LEU A O 13
ATOM 6647 N N . ILE A 1 16 ? -0.951 -13.964 -17.297 1.00 0.00 947 ILE A N 13
ATOM 6648 C CA . ILE A 1 16 ? -1.729 -15.190 -17.419 1.00 0.00 947 ILE A CA 13
ATOM 6649 C C . ILE A 1 16 ? -1.921 -15.577 -18.882 1.00 0.00 947 ILE A C 13
ATOM 6650 O O . ILE A 1 16 ? -1.523 -16.662 -19.306 1.00 0.00 947 ILE A O 13
ATOM 6666 N N . VAL A 1 17 ? -2.531 -14.680 -19.650 1.00 0.00 948 VAL A N 13
ATOM 6667 C CA . VAL A 1 17 ? -2.773 -14.926 -21.067 1.00 0.00 948 VAL A CA 13
ATOM 6668 C C . VAL A 1 17 ? -1.489 -15.334 -21.781 1.00 0.00 948 VAL A C 13
ATOM 6669 O O . VAL A 1 17 ? -1.409 -16.414 -22.366 1.00 0.00 948 VAL A O 13
ATOM 6682 N N . GLY A 1 18 ? -0.486 -14.463 -21.728 1.00 0.00 949 GLY A N 13
ATOM 6683 C CA . GLY A 1 18 ? 0.781 -14.752 -22.373 1.00 0.00 949 GLY A CA 13
ATOM 6684 C C . GLY A 1 18 ? 1.355 -16.090 -21.952 1.00 0.00 949 GLY A C 13
ATOM 6685 O O . GLY A 1 18 ? 1.758 -16.893 -22.793 1.00 0.00 949 GLY A O 13
ATOM 6689 N N . GLY A 1 19 ? 1.393 -16.332 -20.645 1.00 0.00 950 GLY A N 13
ATOM 6690 C CA . GLY A 1 19 ? 1.925 -17.582 -20.137 1.00 0.00 950 GLY A CA 13
ATOM 6691 C C . GLY A 1 19 ? 1.207 -18.791 -20.704 1.00 0.00 950 GLY A C 13
ATOM 6692 O O . GLY A 1 19 ? 1.842 -19.758 -21.127 1.00 0.00 950 GLY A O 13
ATOM 6696 N N . LEU A 1 20 ? -0.120 -18.738 -20.711 1.00 0.00 951 LEU A N 13
ATOM 6697 C CA . LEU A 1 20 ? -0.927 -19.838 -21.229 1.00 0.00 951 LEU A CA 13
ATOM 6698 C C . LEU A 1 20 ? -0.682 -20.037 -22.722 1.00 0.00 951 LEU A C 13
ATOM 6699 O O . LEU A 1 20 ? -0.494 -21.162 -23.186 1.00 0.00 951 LEU A O 13
ATOM 6715 N N . VAL A 1 21 ? -0.683 -18.937 -23.468 1.00 0.00 952 VAL A N 13
ATOM 6716 C CA . VAL A 1 21 ? -0.458 -18.990 -24.908 1.00 0.00 952 VAL A CA 13
ATOM 6717 C C . VAL A 1 21 ? 0.848 -19.706 -25.234 1.00 0.00 952 VAL A C 13
ATOM 6718 O O . VAL A 1 21 ? 0.861 -20.684 -25.982 1.00 0.00 952 VAL A O 13
ATOM 6731 N N . ILE A 1 22 ? 1.944 -19.214 -24.666 1.00 0.00 953 ILE A N 13
ATOM 6732 C CA . ILE A 1 22 ? 3.255 -19.808 -24.895 1.00 0.00 953 ILE A CA 13
ATOM 6733 C C . ILE A 1 22 ? 3.282 -21.267 -24.454 1.00 0.00 953 ILE A C 13
ATOM 6734 O O . ILE A 1 22 ? 3.839 -22.123 -25.141 1.00 0.00 953 ILE A O 13
ATOM 6750 N N . MET A 1 23 ? 2.675 -21.543 -23.305 1.00 0.00 954 MET A N 13
ATOM 6751 C CA . MET A 1 23 ? 2.627 -22.901 -22.773 1.00 0.00 954 MET A CA 13
ATOM 6752 C C . MET A 1 23 ? 2.004 -23.858 -23.784 1.00 0.00 954 MET A C 13
ATOM 6753 O O . MET A 1 23 ? 2.619 -24.853 -24.172 1.00 0.00 954 MET A O 13
ATOM 6767 N N . LEU A 1 24 ? 0.782 -23.554 -24.205 1.00 0.00 955 LEU A N 13
ATOM 6768 C CA . LEU A 1 24 ? 0.075 -24.388 -25.171 1.00 0.00 955 LEU A CA 13
ATOM 6769 C C . LEU A 1 24 ? 0.837 -24.458 -26.491 1.00 0.00 955 LEU A C 13
ATOM 6770 O O . LEU A 1 24 ? 0.888 -25.505 -27.136 1.00 0.00 955 LEU A O 13
ATOM 6786 N N . TYR A 1 25 ? 1.430 -23.336 -26.885 1.00 0.00 956 TYR A N 13
ATOM 6787 C CA . TYR A 1 25 ? 2.189 -23.270 -28.128 1.00 0.00 956 TYR A CA 13
ATOM 6788 C C . TYR A 1 25 ? 3.253 -24.363 -28.176 1.00 0.00 956 TYR A C 13
ATOM 6789 O O . TYR A 1 25 ? 3.352 -25.106 -29.152 1.00 0.00 956 TYR A O 13
ATOM 6807 N N . VAL A 1 26 ? 4.046 -24.454 -27.114 1.00 0.00 957 VAL A N 13
ATOM 6808 C CA . VAL A 1 26 ? 5.102 -25.456 -27.032 1.00 0.00 957 VAL A CA 13
ATOM 6809 C C . VAL A 1 26 ? 4.519 -26.863 -26.956 1.00 0.00 957 VAL A C 13
ATOM 6810 O O . VAL A 1 26 ? 5.051 -27.800 -27.551 1.00 0.00 957 VAL A O 13
ATOM 6823 N N . PHE A 1 27 ? 3.422 -27.004 -26.219 1.00 0.00 958 PHE A N 13
ATOM 6824 C CA . PHE A 1 27 ? 2.767 -28.297 -26.064 1.00 0.00 958 PHE A CA 13
ATOM 6825 C C . PHE A 1 27 ? 2.269 -28.820 -27.409 1.00 0.00 958 PHE A C 13
ATOM 6826 O O . PHE A 1 27 ? 2.388 -30.008 -27.708 1.00 0.00 958 PHE A O 13
ATOM 6843 N N . HIS A 1 28 ? 1.712 -27.923 -28.216 1.00 0.00 959 HIS A N 13
ATOM 6844 C CA . HIS A 1 28 ? 1.197 -28.292 -29.529 1.00 0.00 959 HIS A CA 13
ATOM 6845 C C . HIS A 1 28 ? 2.324 -28.761 -30.444 1.00 0.00 959 HIS A C 13
ATOM 6846 O O . HIS A 1 28 ? 2.184 -29.752 -31.161 1.00 0.00 959 HIS A O 13
ATOM 6860 N N . ARG A 1 29 ? 3.442 -28.042 -30.413 1.00 0.00 960 ARG A N 13
ATOM 6861 C CA . ARG A 1 29 ? 4.593 -28.384 -31.240 1.00 0.00 960 ARG A CA 13
ATOM 6862 C C . ARG A 1 29 ? 5.189 -29.723 -30.816 1.00 0.00 960 ARG A C 13
ATOM 6863 O O . ARG A 1 29 ? 5.662 -30.496 -31.649 1.00 0.00 960 ARG A O 13
ATOM 6884 N N . LYS A 1 30 ? 5.164 -29.990 -29.514 1.00 0.00 961 LYS A N 13
ATOM 6885 C CA . LYS A 1 30 ? 5.701 -31.235 -28.978 1.00 0.00 961 LYS A CA 13
ATOM 6886 C C . LYS A 1 30 ? 4.668 -32.354 -29.063 1.00 0.00 961 LYS A C 13
ATOM 6887 O O . LYS A 1 30 ? 3.599 -32.271 -28.459 1.00 0.00 961 LYS A O 13
ATOM 6906 N N . ARG A 1 31 ? 4.996 -33.400 -29.814 1.00 0.00 962 ARG A N 13
ATOM 6907 C CA . ARG A 1 31 ? 4.097 -34.536 -29.977 1.00 0.00 962 ARG A CA 13
ATOM 6908 C C . ARG A 1 31 ? 4.669 -35.782 -29.309 1.00 0.00 962 ARG A C 13
ATOM 6909 O O . ARG A 1 31 ? 5.430 -36.532 -29.921 1.00 0.00 962 ARG A O 13
ATOM 6930 N N . ASN A 1 1 ? 2.958 0.168 -3.768 1.00 0.00 932 ASN A N 14
ATOM 6931 C CA . ASN A 1 1 ? 2.581 1.541 -4.086 1.00 0.00 932 ASN A CA 14
ATOM 6932 C C . ASN A 1 1 ? 1.301 1.575 -4.916 1.00 0.00 932 ASN A C 14
ATOM 6933 O O . ASN A 1 1 ? 0.780 0.534 -5.317 1.00 0.00 932 ASN A O 14
ATOM 6944 N N . PHE A 1 2 ? 0.801 2.780 -5.172 1.00 0.00 933 PHE A N 14
ATOM 6945 C CA . PHE A 1 2 ? -0.417 2.951 -5.955 1.00 0.00 933 PHE A CA 14
ATOM 6946 C C . PHE A 1 2 ? -0.177 2.598 -7.420 1.00 0.00 933 PHE A C 14
ATOM 6947 O O . PHE A 1 2 ? -0.945 1.847 -8.022 1.00 0.00 933 PHE A O 14
ATOM 6964 N N . ILE A 1 3 ? 0.893 3.145 -7.986 1.00 0.00 934 ILE A N 14
ATOM 6965 C CA . ILE A 1 3 ? 1.235 2.888 -9.379 1.00 0.00 934 ILE A CA 14
ATOM 6966 C C . ILE A 1 3 ? 1.328 1.391 -9.655 1.00 0.00 934 ILE A C 14
ATOM 6967 O O . ILE A 1 3 ? 0.864 0.909 -10.690 1.00 0.00 934 ILE A O 14
ATOM 6983 N N . HIS A 1 4 ? 1.929 0.659 -8.723 1.00 0.00 935 HIS A N 14
ATOM 6984 C CA . HIS A 1 4 ? 2.081 -0.785 -8.864 1.00 0.00 935 HIS A CA 14
ATOM 6985 C C . HIS A 1 4 ? 0.738 -1.446 -9.157 1.00 0.00 935 HIS A C 14
ATOM 6986 O O . HIS A 1 4 ? 0.645 -2.344 -9.995 1.00 0.00 935 HIS A O 14
ATOM 7000 N N . LEU A 1 5 ? -0.301 -0.998 -8.460 1.00 0.00 936 LEU A N 14
ATOM 7001 C CA . LEU A 1 5 ? -1.640 -1.547 -8.644 1.00 0.00 936 LEU A CA 14
ATOM 7002 C C . LEU A 1 5 ? -2.222 -1.123 -9.989 1.00 0.00 936 LEU A C 14
ATOM 7003 O O . LEU A 1 5 ? -2.842 -1.924 -10.689 1.00 0.00 936 LEU A O 14
ATOM 7019 N N . ILE A 1 6 ? -2.017 0.141 -10.344 1.00 0.00 937 ILE A N 14
ATOM 7020 C CA . ILE A 1 6 ? -2.519 0.670 -11.606 1.00 0.00 937 ILE A CA 14
ATOM 7021 C C . ILE A 1 6 ? -1.960 -0.111 -12.791 1.00 0.00 937 ILE A C 14
ATOM 7022 O O . ILE A 1 6 ? -2.656 -0.338 -13.781 1.00 0.00 937 ILE A O 14
ATOM 7038 N N . ILE A 1 7 ? -0.701 -0.520 -12.681 1.00 0.00 938 ILE A N 14
ATOM 7039 C CA . ILE A 1 7 ? -0.049 -1.278 -13.742 1.00 0.00 938 ILE A CA 14
ATOM 7040 C C . ILE A 1 7 ? -0.327 -2.771 -13.601 1.00 0.00 938 ILE A C 14
ATOM 7041 O O . ILE A 1 7 ? -0.442 -3.487 -14.595 1.00 0.00 938 ILE A O 14
ATOM 7057 N N . ALA A 1 8 ? -0.435 -3.232 -12.359 1.00 0.00 939 ALA A N 14
ATOM 7058 C CA . ALA A 1 8 ? -0.703 -4.639 -12.088 1.00 0.00 939 ALA A CA 14
ATOM 7059 C C . ALA A 1 8 ? -2.126 -5.013 -12.489 1.00 0.00 939 ALA A C 14
ATOM 7060 O O . ALA A 1 8 ? -2.396 -6.156 -12.863 1.00 0.00 939 ALA A O 14
ATOM 7067 N N . LEU A 1 9 ? -3.033 -4.046 -12.410 1.00 0.00 940 LEU A N 14
ATOM 7068 C CA . LEU A 1 9 ? -4.429 -4.274 -12.764 1.00 0.00 940 LEU A CA 14
ATOM 7069 C C . LEU A 1 9 ? -4.544 -4.884 -14.158 1.00 0.00 940 LEU A C 14
ATOM 7070 O O . LEU A 1 9 ? -5.057 -5.989 -14.338 1.00 0.00 940 LEU A O 14
ATOM 7086 N N . PRO A 1 10 ? -4.053 -4.150 -15.167 1.00 0.00 941 PRO A N 14
ATOM 7087 C CA . PRO A 1 10 ? -4.087 -4.600 -16.562 1.00 0.00 941 PRO A CA 14
ATOM 7088 C C . PRO A 1 10 ? -3.138 -5.766 -16.818 1.00 0.00 941 PRO A C 14
ATOM 7089 O O . PRO A 1 10 ? -3.488 -6.725 -17.505 1.00 0.00 941 PRO A O 14
ATOM 7100 N N . VAL A 1 11 ? -1.934 -5.676 -16.262 1.00 0.00 942 VAL A N 14
ATOM 7101 C CA . VAL A 1 11 ? -0.934 -6.724 -16.429 1.00 0.00 942 VAL A CA 14
ATOM 7102 C C . VAL A 1 11 ? -1.439 -8.056 -15.886 1.00 0.00 942 VAL A C 14
ATOM 7103 O O . VAL A 1 11 ? -1.070 -9.120 -16.382 1.00 0.00 942 VAL A O 14
ATOM 7116 N N . ALA A 1 12 ? -2.285 -7.990 -14.863 1.00 0.00 943 ALA A N 14
ATOM 7117 C CA . ALA A 1 12 ? -2.843 -9.191 -14.254 1.00 0.00 943 ALA A CA 14
ATOM 7118 C C . ALA A 1 12 ? -3.636 -10.004 -15.271 1.00 0.00 943 ALA A C 14
ATOM 7119 O O . ALA A 1 12 ? -3.660 -11.234 -15.214 1.00 0.00 943 ALA A O 14
ATOM 7126 N N . VAL A 1 13 ? -4.287 -9.310 -16.200 1.00 0.00 944 VAL A N 14
ATOM 7127 C CA . VAL A 1 13 ? -5.081 -9.969 -17.229 1.00 0.00 944 VAL A CA 14
ATOM 7128 C C . VAL A 1 13 ? -4.207 -10.419 -18.394 1.00 0.00 944 VAL A C 14
ATOM 7129 O O . VAL A 1 13 ? -4.346 -11.537 -18.894 1.00 0.00 944 VAL A O 14
ATOM 7142 N N . LEU A 1 14 ? -3.305 -9.543 -18.823 1.00 0.00 945 LEU A N 14
ATOM 7143 C CA . LEU A 1 14 ? -2.406 -9.850 -19.930 1.00 0.00 945 LEU A CA 14
ATOM 7144 C C . LEU A 1 14 ? -1.538 -11.063 -19.606 1.00 0.00 945 LEU A C 14
ATOM 7145 O O . LEU A 1 14 ? -1.279 -11.902 -20.470 1.00 0.00 945 LEU A O 14
ATOM 7161 N N . LEU A 1 15 ? -1.093 -11.149 -18.358 1.00 0.00 946 LEU A N 14
ATOM 7162 C CA . LEU A 1 15 ? -0.257 -12.260 -17.919 1.00 0.00 946 LEU A CA 14
ATOM 7163 C C . LEU A 1 15 ? -0.950 -13.596 -18.168 1.00 0.00 946 LEU A C 14
ATOM 7164 O O . LEU A 1 15 ? -0.313 -14.573 -18.562 1.00 0.00 946 LEU A O 14
ATOM 7180 N N . ILE A 1 16 ? -2.258 -13.629 -17.938 1.00 0.00 947 ILE A N 14
ATOM 7181 C CA . ILE A 1 16 ? -3.038 -14.844 -18.141 1.00 0.00 947 ILE A CA 14
ATOM 7182 C C . ILE A 1 16 ? -3.253 -15.118 -19.626 1.00 0.00 947 ILE A C 14
ATOM 7183 O O . ILE A 1 16 ? -2.989 -16.218 -20.110 1.00 0.00 947 ILE A O 14
ATOM 7199 N N . VAL A 1 17 ? -3.732 -14.108 -20.345 1.00 0.00 948 VAL A N 14
ATOM 7200 C CA . VAL A 1 17 ? -3.979 -14.238 -21.776 1.00 0.00 948 VAL A CA 14
ATOM 7201 C C . VAL A 1 17 ? -2.735 -14.732 -22.506 1.00 0.00 948 VAL A C 14
ATOM 7202 O O . VAL A 1 17 ? -2.742 -15.801 -23.114 1.00 0.00 948 VAL A O 14
ATOM 7215 N N . GLY A 1 18 ? -1.666 -13.944 -22.441 1.00 0.00 949 GLY A N 14
ATOM 7216 C CA . GLY A 1 18 ? -0.428 -14.318 -23.100 1.00 0.00 949 GLY A CA 14
ATOM 7217 C C . GLY A 1 18 ? 0.140 -15.620 -22.572 1.00 0.00 949 GLY A C 14
ATOM 7218 O O . GLY A 1 18 ? 0.631 -16.448 -23.338 1.00 0.00 949 GLY A O 14
ATOM 7222 N N . GLY A 1 19 ? 0.073 -15.803 -21.256 1.00 0.00 950 GLY A N 14
ATOM 7223 C CA . GLY A 1 19 ? 0.590 -17.015 -20.648 1.00 0.00 950 GLY A CA 14
ATOM 7224 C C . GLY A 1 19 ? 0.027 -18.269 -21.287 1.00 0.00 950 GLY A C 14
ATOM 7225 O O . GLY A 1 19 ? 0.769 -19.200 -21.604 1.00 0.00 950 GLY A O 14
ATOM 7229 N N . LEU A 1 20 ? -1.288 -18.297 -21.475 1.00 0.00 951 LEU A N 14
ATOM 7230 C CA . LEU A 1 20 ? -1.950 -19.447 -22.079 1.00 0.00 951 LEU A CA 14
ATOM 7231 C C . LEU A 1 20 ? -1.314 -19.800 -23.420 1.00 0.00 951 LEU A C 14
ATOM 7232 O O . LEU A 1 20 ? -1.083 -20.972 -23.720 1.00 0.00 951 LEU A O 14
ATOM 7248 N N . VAL A 1 21 ? -1.032 -18.779 -24.222 1.00 0.00 952 VAL A N 14
ATOM 7249 C CA . VAL A 1 21 ? -0.419 -18.981 -25.530 1.00 0.00 952 VAL A CA 14
ATOM 7250 C C . VAL A 1 21 ? 0.962 -19.612 -25.398 1.00 0.00 952 VAL A C 14
ATOM 7251 O O . VAL A 1 21 ? 1.282 -20.579 -26.090 1.00 0.00 952 VAL A O 14
ATOM 7264 N N . ILE A 1 22 ? 1.776 -19.060 -24.504 1.00 0.00 953 ILE A N 14
ATOM 7265 C CA . ILE A 1 22 ? 3.123 -19.571 -24.281 1.00 0.00 953 ILE A CA 14
ATOM 7266 C C . ILE A 1 22 ? 3.096 -21.051 -23.912 1.00 0.00 953 ILE A C 14
ATOM 7267 O O . ILE A 1 22 ? 3.944 -21.826 -24.352 1.00 0.00 953 ILE A O 14
ATOM 7283 N N . MET A 1 23 ? 2.114 -21.435 -23.103 1.00 0.00 954 MET A N 14
ATOM 7284 C CA . MET A 1 23 ? 1.974 -22.823 -22.678 1.00 0.00 954 MET A CA 14
ATOM 7285 C C . MET A 1 23 ? 1.679 -23.730 -23.869 1.00 0.00 954 MET A C 14
ATOM 7286 O O . MET A 1 23 ? 2.405 -24.691 -24.126 1.00 0.00 954 MET A O 14
ATOM 7300 N N . LEU A 1 24 ? 0.610 -23.418 -24.593 1.00 0.00 955 LEU A N 14
ATOM 7301 C CA . LEU A 1 24 ? 0.219 -24.205 -25.758 1.00 0.00 955 LEU A CA 14
ATOM 7302 C C . LEU A 1 24 ? 1.364 -24.299 -26.761 1.00 0.00 955 LEU A C 14
ATOM 7303 O O . LEU A 1 24 ? 1.601 -25.354 -27.351 1.00 0.00 955 LEU A O 14
ATOM 7319 N N . TYR A 1 25 ? 2.072 -23.191 -26.948 1.00 0.00 956 TYR A N 14
ATOM 7320 C CA . TYR A 1 25 ? 3.192 -23.149 -27.880 1.00 0.00 956 TYR A CA 14
ATOM 7321 C C . TYR A 1 25 ? 4.223 -24.222 -27.542 1.00 0.00 956 TYR A C 14
ATOM 7322 O O . TYR A 1 25 ? 4.562 -25.059 -28.379 1.00 0.00 956 TYR A O 14
ATOM 7340 N N . VAL A 1 26 ? 4.717 -24.190 -26.309 1.00 0.00 957 VAL A N 14
ATOM 7341 C CA . VAL A 1 26 ? 5.708 -25.161 -25.858 1.00 0.00 957 VAL A CA 14
ATOM 7342 C C . VAL A 1 26 ? 5.143 -26.576 -25.886 1.00 0.00 957 VAL A C 14
ATOM 7343 O O . VAL A 1 26 ? 5.810 -27.514 -26.324 1.00 0.00 957 VAL A O 14
ATOM 7356 N N . PHE A 1 27 ? 3.909 -26.724 -25.417 1.00 0.00 958 PHE A N 14
ATOM 7357 C CA . PHE A 1 27 ? 3.253 -28.027 -25.388 1.00 0.00 958 PHE A CA 14
ATOM 7358 C C . PHE A 1 27 ? 3.188 -28.634 -26.786 1.00 0.00 958 PHE A C 14
ATOM 7359 O O . PHE A 1 27 ? 3.368 -29.840 -26.961 1.00 0.00 958 PHE A O 14
ATOM 7376 N N . HIS A 1 28 ? 2.930 -27.791 -27.781 1.00 0.00 959 HIS A N 14
ATOM 7377 C CA . HIS A 1 28 ? 2.842 -28.244 -29.164 1.00 0.00 959 HIS A CA 14
ATOM 7378 C C . HIS A 1 28 ? 4.180 -28.800 -29.640 1.00 0.00 959 HIS A C 14
ATOM 7379 O O . HIS A 1 28 ? 4.227 -29.780 -30.384 1.00 0.00 959 HIS A O 14
ATOM 7393 N N . ARG A 1 29 ? 5.266 -28.168 -29.207 1.00 0.00 960 ARG A N 14
ATOM 7394 C CA . ARG A 1 29 ? 6.605 -28.598 -29.591 1.00 0.00 960 ARG A CA 14
ATOM 7395 C C . ARG A 1 29 ? 6.901 -29.997 -29.056 1.00 0.00 960 ARG A C 14
ATOM 7396 O O . ARG A 1 29 ? 7.576 -30.793 -29.708 1.00 0.00 960 ARG A O 14
ATOM 7417 N N . LYS A 1 30 ? 6.390 -30.288 -27.864 1.00 0.00 961 LYS A N 14
ATOM 7418 C CA . LYS A 1 30 ? 6.598 -31.590 -27.240 1.00 0.00 961 LYS A CA 14
ATOM 7419 C C . LYS A 1 30 ? 6.171 -32.716 -28.176 1.00 0.00 961 LYS A C 14
ATOM 7420 O O . LYS A 1 30 ? 5.024 -32.767 -28.619 1.00 0.00 961 LYS A O 14
ATOM 7439 N N . ARG A 1 31 ? 7.102 -33.618 -28.472 1.00 0.00 962 ARG A N 14
ATOM 7440 C CA . ARG A 1 31 ? 6.822 -34.743 -29.355 1.00 0.00 962 ARG A CA 14
ATOM 7441 C C . ARG A 1 31 ? 5.577 -35.497 -28.896 1.00 0.00 962 ARG A C 14
ATOM 7442 O O . ARG A 1 31 ? 5.193 -35.429 -27.728 1.00 0.00 962 ARG A O 14
ATOM 7463 N N . ASN A 1 1 ? 2.123 2.158 -2.593 1.00 0.00 932 ASN A N 15
ATOM 7464 C CA . ASN A 1 1 ? 2.460 2.006 -4.004 1.00 0.00 932 ASN A CA 15
ATOM 7465 C C . ASN A 1 1 ? 1.206 1.773 -4.841 1.00 0.00 932 ASN A C 15
ATOM 7466 O O . ASN A 1 1 ? 0.896 0.641 -5.213 1.00 0.00 932 ASN A O 15
ATOM 7477 N N . PHE A 1 2 ? 0.489 2.853 -5.135 1.00 0.00 933 PHE A N 15
ATOM 7478 C CA . PHE A 1 2 ? -0.732 2.767 -5.928 1.00 0.00 933 PHE A CA 15
ATOM 7479 C C . PHE A 1 2 ? -0.413 2.441 -7.383 1.00 0.00 933 PHE A C 15
ATOM 7480 O O . PHE A 1 2 ? -1.085 1.619 -8.008 1.00 0.00 933 PHE A O 15
ATOM 7497 N N . ILE A 1 3 ? 0.616 3.090 -7.918 1.00 0.00 934 ILE A N 15
ATOM 7498 C CA . ILE A 1 3 ? 1.025 2.868 -9.299 1.00 0.00 934 ILE A CA 15
ATOM 7499 C C . ILE A 1 3 ? 1.250 1.386 -9.575 1.00 0.00 934 ILE A C 15
ATOM 7500 O O . ILE A 1 3 ? 0.989 0.901 -10.676 1.00 0.00 934 ILE A O 15
ATOM 7516 N N . HIS A 1 4 ? 1.735 0.669 -8.566 1.00 0.00 935 HIS A N 15
ATOM 7517 C CA . HIS A 1 4 ? 1.993 -0.761 -8.698 1.00 0.00 935 HIS A CA 15
ATOM 7518 C C . HIS A 1 4 ? 0.703 -1.521 -8.990 1.00 0.00 935 HIS A C 15
ATOM 7519 O O . HIS A 1 4 ? 0.675 -2.414 -9.838 1.00 0.00 935 HIS A O 15
ATOM 7533 N N . LEU A 1 5 ? -0.363 -1.162 -8.283 1.00 0.00 936 LEU A N 15
ATOM 7534 C CA . LEU A 1 5 ? -1.657 -1.811 -8.466 1.00 0.00 936 LEU A CA 15
ATOM 7535 C C . LEU A 1 5 ? -2.278 -1.419 -9.803 1.00 0.00 936 LEU A C 15
ATOM 7536 O O . LEU A 1 5 ? -2.839 -2.258 -10.508 1.00 0.00 936 LEU A O 15
ATOM 7552 N N . ILE A 1 6 ? -2.173 -0.139 -10.146 1.00 0.00 937 ILE A N 15
ATOM 7553 C CA . ILE A 1 6 ? -2.722 0.363 -11.399 1.00 0.00 937 ILE A CA 15
ATOM 7554 C C . ILE A 1 6 ? -2.112 -0.361 -12.595 1.00 0.00 937 ILE A C 15
ATOM 7555 O O . ILE A 1 6 ? -2.795 -0.631 -13.583 1.00 0.00 937 ILE A O 15
ATOM 7571 N N . ILE A 1 7 ? -0.825 -0.672 -12.497 1.00 0.00 938 ILE A N 15
ATOM 7572 C CA . ILE A 1 7 ? -0.124 -1.367 -13.570 1.00 0.00 938 ILE A CA 15
ATOM 7573 C C . ILE A 1 7 ? -0.284 -2.878 -13.443 1.00 0.00 938 ILE A C 15
ATOM 7574 O O . ILE A 1 7 ? -0.350 -3.592 -14.443 1.00 0.00 938 ILE A O 15
ATOM 7590 N N . ALA A 1 8 ? -0.349 -3.359 -12.206 1.00 0.00 939 ALA A N 15
ATOM 7591 C CA . ALA A 1 8 ? -0.506 -4.785 -11.948 1.00 0.00 939 ALA A CA 15
ATOM 7592 C C . ALA A 1 8 ? -1.898 -5.265 -12.345 1.00 0.00 939 ALA A C 15
ATOM 7593 O O . ALA A 1 8 ? -2.082 -6.421 -12.729 1.00 0.00 939 ALA A O 15
ATOM 7600 N N . LEU A 1 9 ? -2.876 -4.371 -12.250 1.00 0.00 940 LEU A N 15
ATOM 7601 C CA . LEU A 1 9 ? -4.253 -4.703 -12.600 1.00 0.00 940 LEU A CA 15
ATOM 7602 C C . LEU A 1 9 ? -4.329 -5.306 -13.999 1.00 0.00 940 LEU A C 15
ATOM 7603 O O . LEU A 1 9 ? -4.757 -6.445 -14.189 1.00 0.00 940 LEU A O 15
ATOM 7619 N N . PRO A 1 10 ? -3.903 -4.526 -15.004 1.00 0.00 941 PRO A N 15
ATOM 7620 C CA . PRO A 1 10 ? -3.911 -4.963 -16.403 1.00 0.00 941 PRO A CA 15
ATOM 7621 C C . PRO A 1 10 ? -2.876 -6.049 -16.677 1.00 0.00 941 PRO A C 15
ATOM 7622 O O . PRO A 1 10 ? -3.155 -7.026 -17.371 1.00 0.00 941 PRO A O 15
ATOM 7633 N N . VAL A 1 11 ? -1.679 -5.872 -16.126 1.00 0.00 942 VAL A N 15
ATOM 7634 C CA . VAL A 1 11 ? -0.602 -6.837 -16.310 1.00 0.00 942 VAL A CA 15
ATOM 7635 C C . VAL A 1 11 ? -0.999 -8.210 -15.778 1.00 0.00 942 VAL A C 15
ATOM 7636 O O . VAL A 1 11 ? -0.551 -9.237 -16.287 1.00 0.00 942 VAL A O 15
ATOM 7649 N N . ALA A 1 12 ? -1.842 -8.220 -14.751 1.00 0.00 943 ALA A N 15
ATOM 7650 C CA . ALA A 1 12 ? -2.301 -9.467 -14.151 1.00 0.00 943 ALA A CA 15
ATOM 7651 C C . ALA A 1 12 ? -3.034 -10.329 -15.172 1.00 0.00 943 ALA A C 15
ATOM 7652 O O . ALA A 1 12 ? -2.961 -11.557 -15.129 1.00 0.00 943 ALA A O 15
ATOM 7659 N N . VAL A 1 13 ? -3.742 -9.679 -16.090 1.00 0.00 944 VAL A N 15
ATOM 7660 C CA . VAL A 1 13 ? -4.489 -10.387 -17.123 1.00 0.00 944 VAL A CA 15
ATOM 7661 C C . VAL A 1 13 ? -3.590 -10.755 -18.297 1.00 0.00 944 VAL A C 15
ATOM 7662 O O . VAL A 1 13 ? -3.646 -11.874 -18.809 1.00 0.00 944 VAL A O 15
ATOM 7675 N N . LEU A 1 14 ? -2.760 -9.808 -18.719 1.00 0.00 945 LEU A N 15
ATOM 7676 C CA . LEU A 1 14 ? -1.846 -10.032 -19.834 1.00 0.00 945 LEU A CA 15
ATOM 7677 C C . LEU A 1 14 ? -0.954 -11.241 -19.572 1.00 0.00 945 LEU A C 15
ATOM 7678 O O . LEU A 1 14 ? -0.748 -12.077 -20.453 1.00 0.00 945 LEU A O 15
ATOM 7694 N N . LEU A 1 15 ? -0.429 -11.330 -18.355 1.00 0.00 946 LEU A N 15
ATOM 7695 C CA . LEU A 1 15 ? 0.440 -12.439 -17.975 1.00 0.00 946 LEU A CA 15
ATOM 7696 C C . LEU A 1 15 ? -0.256 -13.777 -18.201 1.00 0.00 946 LEU A C 15
ATOM 7697 O O . LEU A 1 15 ? 0.374 -14.754 -18.610 1.00 0.00 946 LEU A O 15
ATOM 7713 N N . ILE A 1 16 ? -1.557 -13.815 -17.935 1.00 0.00 947 ILE A N 15
ATOM 7714 C CA . ILE A 1 16 ? -2.338 -15.032 -18.113 1.00 0.00 947 ILE A CA 15
ATOM 7715 C C . ILE A 1 16 ? -2.551 -15.338 -19.592 1.00 0.00 947 ILE A C 15
ATOM 7716 O O . ILE A 1 16 ? -2.236 -16.431 -20.063 1.00 0.00 947 ILE A O 15
ATOM 7732 N N . VAL A 1 17 ? -3.086 -14.363 -20.321 1.00 0.00 948 VAL A N 15
ATOM 7733 C CA . VAL A 1 17 ? -3.339 -14.526 -21.747 1.00 0.00 948 VAL A CA 15
ATOM 7734 C C . VAL A 1 17 ? -2.078 -14.969 -22.482 1.00 0.00 948 VAL A C 15
ATOM 7735 O O . VAL A 1 17 ? -2.078 -15.981 -23.181 1.00 0.00 948 VAL A O 15
ATOM 7748 N N . GLY A 1 18 ? -1.004 -14.204 -22.317 1.00 0.00 949 GLY A N 15
ATOM 7749 C CA . GLY A 1 18 ? 0.249 -14.533 -22.970 1.00 0.00 949 GLY A CA 15
ATOM 7750 C C . GLY A 1 18 ? 0.783 -15.889 -22.550 1.00 0.00 949 GLY A C 15
ATOM 7751 O O . GLY A 1 18 ? 1.265 -16.659 -23.380 1.00 0.00 949 GLY A O 15
ATOM 7755 N N . GLY A 1 19 ? 0.699 -16.181 -21.255 1.00 0.00 950 GLY A N 15
ATOM 7756 C CA . GLY A 1 19 ? 1.183 -17.452 -20.749 1.00 0.00 950 GLY A CA 15
ATOM 7757 C C . GLY A 1 19 ? 0.513 -18.636 -21.418 1.00 0.00 950 GLY A C 15
ATOM 7758 O O . GLY A 1 19 ? 1.169 -19.624 -21.750 1.00 0.00 950 GLY A O 15
ATOM 7762 N N . LEU A 1 20 ? -0.797 -18.538 -21.615 1.00 0.00 951 LEU A N 15
ATOM 7763 C CA . LEU A 1 20 ? -1.558 -19.611 -22.248 1.00 0.00 951 LEU A CA 15
ATOM 7764 C C . LEU A 1 20 ? -1.070 -19.857 -23.672 1.00 0.00 951 LEU A C 15
ATOM 7765 O O . LEU A 1 20 ? -0.971 -21.001 -24.116 1.00 0.00 951 LEU A O 15
ATOM 7781 N N . VAL A 1 21 ? -0.764 -18.776 -24.382 1.00 0.00 952 VAL A N 15
ATOM 7782 C CA . VAL A 1 21 ? -0.283 -18.874 -25.755 1.00 0.00 952 VAL A CA 15
ATOM 7783 C C . VAL A 1 21 ? 1.065 -19.584 -25.816 1.00 0.00 952 VAL A C 15
ATOM 7784 O O . VAL A 1 21 ? 1.294 -20.431 -26.680 1.00 0.00 952 VAL A O 15
ATOM 7797 N N . ILE A 1 22 ? 1.954 -19.234 -24.892 1.00 0.00 953 ILE A N 15
ATOM 7798 C CA . ILE A 1 22 ? 3.279 -19.839 -24.840 1.00 0.00 953 ILE A CA 15
ATOM 7799 C C . ILE A 1 22 ? 3.198 -21.305 -24.429 1.00 0.00 953 ILE A C 15
ATOM 7800 O O . ILE A 1 22 ? 3.713 -22.183 -25.120 1.00 0.00 953 ILE A O 15
ATOM 7816 N N . MET A 1 23 ? 2.545 -21.563 -23.300 1.00 0.00 954 MET A N 15
ATOM 7817 C CA . MET A 1 23 ? 2.393 -22.924 -22.799 1.00 0.00 954 MET A CA 15
ATOM 7818 C C . MET A 1 23 ? 1.815 -23.838 -23.874 1.00 0.00 954 MET A C 15
ATOM 7819 O O . MET A 1 23 ? 2.270 -24.969 -24.053 1.00 0.00 954 MET A O 15
ATOM 7833 N N . LEU A 1 24 ? 0.810 -23.342 -24.589 1.00 0.00 955 LEU A N 15
ATOM 7834 C CA . LEU A 1 24 ? 0.169 -24.115 -25.647 1.00 0.00 955 LEU A CA 15
ATOM 7835 C C . LEU A 1 24 ? 1.150 -24.406 -26.779 1.00 0.00 955 LEU A C 15
ATOM 7836 O O . LEU A 1 24 ? 1.275 -25.545 -27.228 1.00 0.00 955 LEU A O 15
ATOM 7852 N N . TYR A 1 25 ? 1.844 -23.369 -27.234 1.00 0.00 956 TYR A N 15
ATOM 7853 C CA . TYR A 1 25 ? 2.814 -23.513 -28.313 1.00 0.00 956 TYR A CA 15
ATOM 7854 C C . TYR A 1 25 ? 3.806 -24.631 -28.009 1.00 0.00 956 TYR A C 15
ATOM 7855 O O . TYR A 1 25 ? 4.059 -25.498 -28.846 1.00 0.00 956 TYR A O 15
ATOM 7873 N N . VAL A 1 26 ? 4.365 -24.605 -26.803 1.00 0.00 957 VAL A N 15
ATOM 7874 C CA . VAL A 1 26 ? 5.329 -25.616 -26.386 1.00 0.00 957 VAL A CA 15
ATOM 7875 C C . VAL A 1 26 ? 4.687 -26.997 -26.330 1.00 0.00 957 VAL A C 15
ATOM 7876 O O . VAL A 1 26 ? 5.250 -27.976 -26.820 1.00 0.00 957 VAL A O 15
ATOM 7889 N N . PHE A 1 27 ? 3.503 -27.070 -25.731 1.00 0.00 958 PHE A N 15
ATOM 7890 C CA . PHE A 1 27 ? 2.782 -28.332 -25.610 1.00 0.00 958 PHE A CA 15
ATOM 7891 C C . PHE A 1 27 ? 2.519 -28.941 -26.984 1.00 0.00 958 PHE A C 15
ATOM 7892 O O . PHE A 1 27 ? 2.669 -30.147 -27.180 1.00 0.00 958 PHE A O 15
ATOM 7909 N N . HIS A 1 28 ? 2.125 -28.097 -27.933 1.00 0.00 959 HIS A N 15
ATOM 7910 C CA . HIS A 1 28 ? 1.840 -28.551 -29.290 1.00 0.00 959 HIS A CA 15
ATOM 7911 C C . HIS A 1 28 ? 3.119 -28.992 -29.995 1.00 0.00 959 HIS A C 15
ATOM 7912 O O . HIS A 1 28 ? 3.145 -30.023 -30.667 1.00 0.00 959 HIS A O 15
ATOM 7926 N N . ARG A 1 29 ? 4.177 -28.203 -29.838 1.00 0.00 960 ARG A N 15
ATOM 7927 C CA . ARG A 1 29 ? 5.459 -28.510 -30.462 1.00 0.00 960 ARG A CA 15
ATOM 7928 C C . ARG A 1 29 ? 6.021 -29.825 -29.928 1.00 0.00 960 ARG A C 15
ATOM 7929 O O . ARG A 1 29 ? 6.650 -30.587 -30.663 1.00 0.00 960 ARG A O 15
ATOM 7950 N N . LYS A 1 30 ? 5.792 -30.083 -28.646 1.00 0.00 961 LYS A N 15
ATOM 7951 C CA . LYS A 1 30 ? 6.274 -31.305 -28.012 1.00 0.00 961 LYS A CA 15
ATOM 7952 C C . LYS A 1 30 ? 5.583 -32.531 -28.600 1.00 0.00 961 LYS A C 15
ATOM 7953 O O . LYS A 1 30 ? 4.425 -32.812 -28.289 1.00 0.00 961 LYS A O 15
ATOM 7972 N N . ARG A 1 31 ? 6.301 -33.260 -29.449 1.00 0.00 962 ARG A N 15
ATOM 7973 C CA . ARG A 1 31 ? 5.756 -34.456 -30.079 1.00 0.00 962 ARG A CA 15
ATOM 7974 C C . ARG A 1 31 ? 5.498 -35.547 -29.043 1.00 0.00 962 ARG A C 15
ATOM 7975 O O . ARG A 1 31 ? 4.650 -36.416 -29.241 1.00 0.00 962 ARG A O 15
ATOM 7996 N N . ASN A 1 1 ? 1.485 2.778 -2.830 1.00 0.00 932 ASN A N 16
ATOM 7997 C CA . ASN A 1 1 ? 1.848 2.963 -4.230 1.00 0.00 932 ASN A CA 16
ATOM 7998 C C . ASN A 1 1 ? 0.708 2.537 -5.149 1.00 0.00 932 ASN A C 16
ATOM 7999 O O . ASN A 1 1 ? 0.721 1.437 -5.703 1.00 0.00 932 ASN A O 16
ATOM 8010 N N . PHE A 1 2 ? -0.278 3.414 -5.307 1.00 0.00 933 PHE A N 16
ATOM 8011 C CA . PHE A 1 2 ? -1.427 3.128 -6.158 1.00 0.00 933 PHE A CA 16
ATOM 8012 C C . PHE A 1 2 ? -0.980 2.769 -7.572 1.00 0.00 933 PHE A C 16
ATOM 8013 O O . PHE A 1 2 ? -1.580 1.916 -8.226 1.00 0.00 933 PHE A O 16
ATOM 8030 N N . ILE A 1 3 ? 0.078 3.426 -8.037 1.00 0.00 934 ILE A N 16
ATOM 8031 C CA . ILE A 1 3 ? 0.605 3.176 -9.373 1.00 0.00 934 ILE A CA 16
ATOM 8032 C C . ILE A 1 3 ? 0.867 1.690 -9.591 1.00 0.00 934 ILE A C 16
ATOM 8033 O O . ILE A 1 3 ? 0.706 1.176 -10.699 1.00 0.00 934 ILE A O 16
ATOM 8049 N N . HIS A 1 4 ? 1.269 1.003 -8.527 1.00 0.00 935 HIS A N 16
ATOM 8050 C CA . HIS A 1 4 ? 1.550 -0.427 -8.601 1.00 0.00 935 HIS A CA 16
ATOM 8051 C C . HIS A 1 4 ? 0.295 -1.208 -8.978 1.00 0.00 935 HIS A C 16
ATOM 8052 O O . HIS A 1 4 ? 0.350 -2.143 -9.779 1.00 0.00 935 HIS A O 16
ATOM 8066 N N . LEU A 1 5 ? -0.834 -0.821 -8.395 1.00 0.00 936 LEU A N 16
ATOM 8067 C CA . LEU A 1 5 ? -2.104 -1.486 -8.669 1.00 0.00 936 LEU A CA 16
ATOM 8068 C C . LEU A 1 5 ? -2.594 -1.165 -10.077 1.00 0.00 936 LEU A C 16
ATOM 8069 O O . LEU A 1 5 ? -3.084 -2.042 -10.789 1.00 0.00 936 LEU A O 16
ATOM 8085 N N . ILE A 1 6 ? -2.457 0.097 -10.472 1.00 0.00 937 ILE A N 16
ATOM 8086 C CA . ILE A 1 6 ? -2.883 0.532 -11.796 1.00 0.00 937 ILE A CA 16
ATOM 8087 C C . ILE A 1 6 ? -2.161 -0.247 -12.890 1.00 0.00 937 ILE A C 16
ATOM 8088 O O . ILE A 1 6 ? -2.746 -0.571 -13.924 1.00 0.00 937 ILE A O 16
ATOM 8104 N N . ILE A 1 7 ? -0.888 -0.546 -12.654 1.00 0.00 938 ILE A N 16
ATOM 8105 C CA . ILE A 1 7 ? -0.087 -1.289 -13.618 1.00 0.00 938 ILE A CA 16
ATOM 8106 C C . ILE A 1 7 ? -0.258 -2.793 -13.431 1.00 0.00 938 ILE A C 16
ATOM 8107 O O . ILE A 1 7 ? -0.226 -3.557 -14.396 1.00 0.00 938 ILE A O 16
ATOM 8123 N N . ALA A 1 8 ? -0.441 -3.212 -12.183 1.00 0.00 939 ALA A N 16
ATOM 8124 C CA . ALA A 1 8 ? -0.621 -4.624 -11.869 1.00 0.00 939 ALA A CA 16
ATOM 8125 C C . ALA A 1 8 ? -1.968 -5.130 -12.374 1.00 0.00 939 ALA A C 16
ATOM 8126 O O . ALA A 1 8 ? -2.113 -6.305 -12.715 1.00 0.00 939 ALA A O 16
ATOM 8133 N N . LEU A 1 9 ? -2.951 -4.238 -12.419 1.00 0.00 940 LEU A N 16
ATOM 8134 C CA . LEU A 1 9 ? -4.288 -4.596 -12.882 1.00 0.00 940 LEU A CA 16
ATOM 8135 C C . LEU A 1 9 ? -4.229 -5.268 -14.250 1.00 0.00 940 LEU A C 16
ATOM 8136 O O . LEU A 1 9 ? -4.635 -6.418 -14.422 1.00 0.00 940 LEU A O 16
ATOM 8152 N N . PRO A 1 10 ? -3.708 -4.537 -15.247 1.00 0.00 941 PRO A N 16
ATOM 8153 C CA . PRO A 1 10 ? -3.581 -5.044 -16.617 1.00 0.00 941 PRO A CA 16
ATOM 8154 C C . PRO A 1 10 ? -2.523 -6.136 -16.735 1.00 0.00 941 PRO A C 16
ATOM 8155 O O . PRO A 1 10 ? -2.734 -7.149 -17.402 1.00 0.00 941 PRO A O 16
ATOM 8166 N N . VAL A 1 11 ? -1.385 -5.924 -16.082 1.00 0.00 942 VAL A N 16
ATOM 8167 C CA . VAL A 1 11 ? -0.295 -6.892 -16.112 1.00 0.00 942 VAL A CA 16
ATOM 8168 C C . VAL A 1 11 ? -0.739 -8.239 -15.552 1.00 0.00 942 VAL A C 16
ATOM 8169 O O . VAL A 1 11 ? -0.244 -9.287 -15.964 1.00 0.00 942 VAL A O 16
ATOM 8182 N N . ALA A 1 12 ? -1.677 -8.201 -14.611 1.00 0.00 943 ALA A N 16
ATOM 8183 C CA . ALA A 1 12 ? -2.191 -9.419 -13.996 1.00 0.00 943 ALA A CA 16
ATOM 8184 C C . ALA A 1 12 ? -2.822 -10.336 -15.038 1.00 0.00 943 ALA A C 16
ATOM 8185 O O . ALA A 1 12 ? -2.752 -11.560 -14.926 1.00 0.00 943 ALA A O 16
ATOM 8192 N N . VAL A 1 13 ? -3.439 -9.737 -16.051 1.00 0.00 944 VAL A N 16
ATOM 8193 C CA . VAL A 1 13 ? -4.083 -10.501 -17.113 1.00 0.00 944 VAL A CA 16
ATOM 8194 C C . VAL A 1 13 ? -3.074 -10.922 -18.176 1.00 0.00 944 VAL A C 16
ATOM 8195 O O . VAL A 1 13 ? -3.075 -12.067 -18.629 1.00 0.00 944 VAL A O 16
ATOM 8208 N N . LEU A 1 14 ? -2.213 -9.990 -18.569 1.00 0.00 945 LEU A N 16
ATOM 8209 C CA . LEU A 1 14 ? -1.197 -10.264 -19.579 1.00 0.00 945 LEU A CA 16
ATOM 8210 C C . LEU A 1 14 ? -0.319 -11.440 -19.163 1.00 0.00 945 LEU A C 16
ATOM 8211 O O . LEU A 1 14 ? -0.040 -12.334 -19.963 1.00 0.00 945 LEU A O 16
ATOM 8227 N N . LEU A 1 15 ? 0.111 -11.435 -17.906 1.00 0.00 946 LEU A N 16
ATOM 8228 C CA . LEU A 1 15 ? 0.955 -12.503 -17.382 1.00 0.00 946 LEU A CA 16
ATOM 8229 C C . LEU A 1 15 ? 0.305 -13.866 -17.597 1.00 0.00 946 LEU A C 16
ATOM 8230 O O . LEU A 1 15 ? 0.961 -14.817 -18.022 1.00 0.00 946 LEU A O 16
ATOM 8246 N N . ILE A 1 16 ? -0.988 -13.952 -17.302 1.00 0.00 947 ILE A N 16
ATOM 8247 C CA . ILE A 1 16 ? -1.727 -15.198 -17.466 1.00 0.00 947 ILE A CA 16
ATOM 8248 C C . ILE A 1 16 ? -1.823 -15.591 -18.936 1.00 0.00 947 ILE A C 16
ATOM 8249 O O . ILE A 1 16 ? -1.586 -16.743 -19.299 1.00 0.00 947 ILE A O 16
ATOM 8265 N N . VAL A 1 17 ? -2.171 -14.624 -19.780 1.00 0.00 948 VAL A N 16
ATOM 8266 C CA . VAL A 1 17 ? -2.296 -14.868 -21.212 1.00 0.00 948 VAL A CA 16
ATOM 8267 C C . VAL A 1 17 ? -0.984 -15.376 -21.799 1.00 0.00 948 VAL A C 16
ATOM 8268 O O . VAL A 1 17 ? -0.940 -16.435 -22.423 1.00 0.00 948 VAL A O 16
ATOM 8281 N N . GLY A 1 18 ? 0.085 -14.612 -21.594 1.00 0.00 949 GLY A N 16
ATOM 8282 C CA . GLY A 1 18 ? 1.385 -15.001 -22.109 1.00 0.00 949 GLY A CA 16
ATOM 8283 C C . GLY A 1 18 ? 1.787 -16.396 -21.673 1.00 0.00 949 GLY A C 16
ATOM 8284 O O . GLY A 1 18 ? 2.164 -17.228 -22.498 1.00 0.00 949 GLY A O 16
ATOM 8288 N N . GLY A 1 19 ? 1.710 -16.653 -20.371 1.00 0.00 950 GLY A N 16
ATOM 8289 C CA . GLY A 1 19 ? 2.074 -17.957 -19.849 1.00 0.00 950 GLY A CA 16
ATOM 8290 C C . GLY A 1 19 ? 1.324 -19.084 -20.529 1.00 0.00 950 GLY A C 16
ATOM 8291 O O . GLY A 1 19 ? 1.901 -20.127 -20.838 1.00 0.00 950 GLY A O 16
ATOM 8295 N N . LEU A 1 20 ? 0.033 -18.877 -20.763 1.00 0.00 951 LEU A N 16
ATOM 8296 C CA . LEU A 1 20 ? -0.799 -19.885 -21.411 1.00 0.00 951 LEU A CA 16
ATOM 8297 C C . LEU A 1 20 ? -0.411 -20.052 -22.876 1.00 0.00 951 LEU A C 16
ATOM 8298 O O . LEU A 1 20 ? -0.258 -21.172 -23.365 1.00 0.00 951 LEU A O 16
ATOM 8314 N N . VAL A 1 21 ? -0.251 -18.931 -23.572 1.00 0.00 952 VAL A N 16
ATOM 8315 C CA . VAL A 1 21 ? 0.124 -18.953 -24.981 1.00 0.00 952 VAL A CA 16
ATOM 8316 C C . VAL A 1 21 ? 1.375 -19.795 -25.204 1.00 0.00 952 VAL A C 16
ATOM 8317 O O . VAL A 1 21 ? 1.377 -20.719 -26.018 1.00 0.00 952 VAL A O 16
ATOM 8330 N N . ILE A 1 22 ? 2.438 -19.469 -24.476 1.00 0.00 953 ILE A N 16
ATOM 8331 C CA . ILE A 1 22 ? 3.696 -20.196 -24.593 1.00 0.00 953 ILE A CA 16
ATOM 8332 C C . ILE A 1 22 ? 3.503 -21.679 -24.297 1.00 0.00 953 ILE A C 16
ATOM 8333 O O . ILE A 1 22 ? 3.944 -22.538 -25.060 1.00 0.00 953 ILE A O 16
ATOM 8349 N N . MET A 1 23 ? 2.840 -21.973 -23.183 1.00 0.00 954 MET A N 16
ATOM 8350 C CA . MET A 1 23 ? 2.586 -23.353 -22.787 1.00 0.00 954 MET A CA 16
ATOM 8351 C C . MET A 1 23 ? 1.907 -24.126 -23.913 1.00 0.00 954 MET A C 16
ATOM 8352 O O . MET A 1 23 ? 2.357 -25.206 -24.298 1.00 0.00 954 MET A O 16
ATOM 8366 N N . LEU A 1 24 ? 0.821 -23.568 -24.437 1.00 0.00 955 LEU A N 16
ATOM 8367 C CA . LEU A 1 24 ? 0.080 -24.205 -25.520 1.00 0.00 955 LEU A CA 16
ATOM 8368 C C . LEU A 1 24 ? 0.949 -24.347 -26.765 1.00 0.00 955 LEU A C 16
ATOM 8369 O O . LEU A 1 24 ? 0.932 -25.382 -27.431 1.00 0.00 955 LEU A O 16
ATOM 8385 N N . TYR A 1 25 ? 1.708 -23.301 -27.072 1.00 0.00 956 TYR A N 16
ATOM 8386 C CA . TYR A 1 25 ? 2.584 -23.309 -28.238 1.00 0.00 956 TYR A CA 16
ATOM 8387 C C . TYR A 1 25 ? 3.550 -24.489 -28.186 1.00 0.00 956 TYR A C 16
ATOM 8388 O O . TYR A 1 25 ? 3.859 -25.099 -29.210 1.00 0.00 956 TYR A O 16
ATOM 8406 N N . VAL A 1 26 ? 4.022 -24.806 -26.985 1.00 0.00 957 VAL A N 16
ATOM 8407 C CA . VAL A 1 26 ? 4.951 -25.914 -26.797 1.00 0.00 957 VAL A CA 16
ATOM 8408 C C . VAL A 1 26 ? 4.251 -27.256 -26.983 1.00 0.00 957 VAL A C 16
ATOM 8409 O O . VAL A 1 26 ? 4.777 -28.158 -27.635 1.00 0.00 957 VAL A O 16
ATOM 8422 N N . PHE A 1 27 ? 3.061 -27.381 -26.405 1.00 0.00 958 PHE A N 16
ATOM 8423 C CA . PHE A 1 27 ? 2.287 -28.613 -26.506 1.00 0.00 958 PHE A CA 16
ATOM 8424 C C . PHE A 1 27 ? 1.899 -28.894 -27.955 1.00 0.00 958 PHE A C 16
ATOM 8425 O O . PHE A 1 27 ? 2.006 -30.025 -28.430 1.00 0.00 958 PHE A O 16
ATOM 8442 N N . HIS A 1 28 ? 1.446 -27.856 -28.652 1.00 0.00 959 HIS A N 16
ATOM 8443 C CA . HIS A 1 28 ? 1.041 -27.990 -30.047 1.00 0.00 959 HIS A CA 16
ATOM 8444 C C . HIS A 1 28 ? 2.222 -28.410 -30.917 1.00 0.00 959 HIS A C 16
ATOM 8445 O O . HIS A 1 28 ? 2.067 -29.195 -31.853 1.00 0.00 959 HIS A O 16
ATOM 8459 N N . ARG A 1 29 ? 3.400 -27.882 -30.603 1.00 0.00 960 ARG A N 16
ATOM 8460 C CA . ARG A 1 29 ? 4.606 -28.200 -31.358 1.00 0.00 960 ARG A CA 16
ATOM 8461 C C . ARG A 1 29 ? 5.009 -29.657 -31.150 1.00 0.00 960 ARG A C 16
ATOM 8462 O O . ARG A 1 29 ? 5.503 -30.313 -32.067 1.00 0.00 960 ARG A O 16
ATOM 8483 N N . LYS A 1 30 ? 4.794 -30.157 -29.938 1.00 0.00 961 LYS A N 16
ATOM 8484 C CA . LYS A 1 30 ? 5.133 -31.536 -29.607 1.00 0.00 961 LYS A CA 16
ATOM 8485 C C . LYS A 1 30 ? 4.108 -32.503 -30.190 1.00 0.00 961 LYS A C 16
ATOM 8486 O O . LYS A 1 30 ? 2.948 -32.518 -29.776 1.00 0.00 961 LYS A O 16
ATOM 8505 N N . ARG A 1 31 ? 4.542 -33.311 -31.152 1.00 0.00 962 ARG A N 16
ATOM 8506 C CA . ARG A 1 31 ? 3.662 -34.281 -31.791 1.00 0.00 962 ARG A CA 16
ATOM 8507 C C . ARG A 1 31 ? 3.458 -35.501 -30.898 1.00 0.00 962 ARG A C 16
ATOM 8508 O O . ARG A 1 31 ? 2.976 -35.384 -29.771 1.00 0.00 962 ARG A O 16
ATOM 8529 N N . ASN A 1 1 ? 2.764 1.264 -3.194 1.00 0.00 932 ASN A N 17
ATOM 8530 C CA . ASN A 1 1 ? 2.436 2.388 -4.064 1.00 0.00 932 ASN A CA 17
ATOM 8531 C C . ASN A 1 1 ? 1.151 2.118 -4.840 1.00 0.00 932 ASN A C 17
ATOM 8532 O O . ASN A 1 1 ? 0.744 0.968 -5.007 1.00 0.00 932 ASN A O 17
ATOM 8543 N N . PHE A 1 2 ? 0.516 3.186 -5.312 1.00 0.00 933 PHE A N 17
ATOM 8544 C CA . PHE A 1 2 ? -0.724 3.065 -6.070 1.00 0.00 933 PHE A CA 17
ATOM 8545 C C . PHE A 1 2 ? -0.438 2.704 -7.525 1.00 0.00 933 PHE A C 17
ATOM 8546 O O . PHE A 1 2 ? -1.132 1.878 -8.118 1.00 0.00 933 PHE A O 17
ATOM 8563 N N . ILE A 1 3 ? 0.586 3.330 -8.093 1.00 0.00 934 ILE A N 17
ATOM 8564 C CA . ILE A 1 3 ? 0.964 3.075 -9.478 1.00 0.00 934 ILE A CA 17
ATOM 8565 C C . ILE A 1 3 ? 1.155 1.583 -9.730 1.00 0.00 934 ILE A C 17
ATOM 8566 O O . ILE A 1 3 ? 0.863 1.084 -10.817 1.00 0.00 934 ILE A O 17
ATOM 8582 N N . HIS A 1 4 ? 1.645 0.876 -8.717 1.00 0.00 935 HIS A N 17
ATOM 8583 C CA . HIS A 1 4 ? 1.872 -0.561 -8.828 1.00 0.00 935 HIS A CA 17
ATOM 8584 C C . HIS A 1 4 ? 0.567 -1.297 -9.114 1.00 0.00 935 HIS A C 17
ATOM 8585 O O . HIS A 1 4 ? 0.523 -2.203 -9.947 1.00 0.00 935 HIS A O 17
ATOM 8599 N N . LEU A 1 5 ? -0.493 -0.904 -8.417 1.00 0.00 936 LEU A N 17
ATOM 8600 C CA . LEU A 1 5 ? -1.800 -1.527 -8.595 1.00 0.00 936 LEU A CA 17
ATOM 8601 C C . LEU A 1 5 ? -2.408 -1.143 -9.940 1.00 0.00 936 LEU A C 17
ATOM 8602 O O . LEU A 1 5 ? -2.984 -1.981 -10.634 1.00 0.00 936 LEU A O 17
ATOM 8618 N N . ILE A 1 6 ? -2.274 0.128 -10.302 1.00 0.00 937 ILE A N 17
ATOM 8619 C CA . ILE A 1 6 ? -2.807 0.622 -11.566 1.00 0.00 937 ILE A CA 17
ATOM 8620 C C . ILE A 1 6 ? -2.209 -0.133 -12.748 1.00 0.00 937 ILE A C 17
ATOM 8621 O O . ILE A 1 6 ? -2.893 -0.404 -13.735 1.00 0.00 937 ILE A O 17
ATOM 8637 N N . ILE A 1 7 ? -0.928 -0.471 -12.640 1.00 0.00 938 ILE A N 17
ATOM 8638 C CA . ILE A 1 7 ? -0.238 -1.198 -13.698 1.00 0.00 938 ILE A CA 17
ATOM 8639 C C . ILE A 1 7 ? -0.433 -2.703 -13.548 1.00 0.00 938 ILE A C 17
ATOM 8640 O O . ILE A 1 7 ? -0.510 -3.430 -14.538 1.00 0.00 938 ILE A O 17
ATOM 8656 N N . ALA A 1 8 ? -0.512 -3.163 -12.304 1.00 0.00 939 ALA A N 17
ATOM 8657 C CA . ALA A 1 8 ? -0.702 -4.580 -12.024 1.00 0.00 939 ALA A CA 17
ATOM 8658 C C . ALA A 1 8 ? -2.102 -5.036 -12.420 1.00 0.00 939 ALA A C 17
ATOM 8659 O O . ALA A 1 8 ? -2.309 -6.193 -12.787 1.00 0.00 939 ALA A O 17
ATOM 8666 N N . LEU A 1 9 ? -3.061 -4.119 -12.343 1.00 0.00 940 LEU A N 17
ATOM 8667 C CA . LEU A 1 9 ? -4.443 -4.427 -12.693 1.00 0.00 940 LEU A CA 17
ATOM 8668 C C . LEU A 1 9 ? -4.527 -5.050 -14.083 1.00 0.00 940 LEU A C 17
ATOM 8669 O O . LEU A 1 9 ? -4.979 -6.182 -14.256 1.00 0.00 940 LEU A O 17
ATOM 8685 N N . PRO A 1 10 ? -4.080 -4.296 -15.098 1.00 0.00 941 PRO A N 17
ATOM 8686 C CA . PRO A 1 10 ? -4.092 -4.754 -16.490 1.00 0.00 941 PRO A CA 17
ATOM 8687 C C . PRO A 1 10 ? -3.080 -5.867 -16.742 1.00 0.00 941 PRO A C 17
ATOM 8688 O O . PRO A 1 10 ? -3.378 -6.848 -17.423 1.00 0.00 941 PRO A O 17
ATOM 8699 N N . VAL A 1 11 ? -1.882 -5.707 -16.190 1.00 0.00 942 VAL A N 17
ATOM 8700 C CA . VAL A 1 11 ? -0.826 -6.699 -16.353 1.00 0.00 942 VAL A CA 17
ATOM 8701 C C . VAL A 1 11 ? -1.254 -8.054 -15.802 1.00 0.00 942 VAL A C 17
ATOM 8702 O O . VAL A 1 11 ? -0.828 -9.099 -16.292 1.00 0.00 942 VAL A O 17
ATOM 8715 N N . ALA A 1 12 ? -2.102 -8.029 -14.778 1.00 0.00 943 ALA A N 17
ATOM 8716 C CA . ALA A 1 12 ? -2.590 -9.255 -14.160 1.00 0.00 943 ALA A CA 17
ATOM 8717 C C . ALA A 1 12 ? -3.339 -10.118 -15.171 1.00 0.00 943 ALA A C 17
ATOM 8718 O O . ALA A 1 12 ? -3.294 -11.346 -15.108 1.00 0.00 943 ALA A O 17
ATOM 8725 N N . VAL A 1 13 ? -4.029 -9.466 -16.102 1.00 0.00 944 VAL A N 17
ATOM 8726 C CA . VAL A 1 13 ? -4.788 -10.174 -17.126 1.00 0.00 944 VAL A CA 17
ATOM 8727 C C . VAL A 1 13 ? -3.893 -10.581 -18.290 1.00 0.00 944 VAL A C 17
ATOM 8728 O O . VAL A 1 13 ? -3.979 -11.703 -18.791 1.00 0.00 944 VAL A O 17
ATOM 8741 N N . LEU A 1 14 ? -3.033 -9.663 -18.717 1.00 0.00 945 LEU A N 17
ATOM 8742 C CA . LEU A 1 14 ? -2.120 -9.926 -19.824 1.00 0.00 945 LEU A CA 17
ATOM 8743 C C . LEU A 1 14 ? -1.202 -11.102 -19.505 1.00 0.00 945 LEU A C 17
ATOM 8744 O O . LEU A 1 14 ? -0.934 -11.945 -20.362 1.00 0.00 945 LEU A O 17
ATOM 8760 N N . LEU A 1 15 ? -0.724 -11.153 -18.267 1.00 0.00 946 LEU A N 17
ATOM 8761 C CA . LEU A 1 15 ? 0.162 -12.227 -17.833 1.00 0.00 946 LEU A CA 17
ATOM 8762 C C . LEU A 1 15 ? -0.483 -13.591 -18.059 1.00 0.00 946 LEU A C 17
ATOM 8763 O O . LEU A 1 15 ? 0.194 -14.559 -18.406 1.00 0.00 946 LEU A O 17
ATOM 8779 N N . ILE A 1 16 ? -1.796 -13.658 -17.862 1.00 0.00 947 ILE A N 17
ATOM 8780 C CA . ILE A 1 16 ? -2.532 -14.902 -18.047 1.00 0.00 947 ILE A CA 17
ATOM 8781 C C . ILE A 1 16 ? -2.760 -15.191 -19.527 1.00 0.00 947 ILE A C 17
ATOM 8782 O O . ILE A 1 16 ? -2.595 -16.322 -19.983 1.00 0.00 947 ILE A O 17
ATOM 8798 N N . VAL A 1 17 ? -3.138 -14.158 -20.275 1.00 0.00 948 VAL A N 17
ATOM 8799 C CA . VAL A 1 17 ? -3.385 -14.300 -21.705 1.00 0.00 948 VAL A CA 17
ATOM 8800 C C . VAL A 1 17 ? -2.129 -14.760 -22.437 1.00 0.00 948 VAL A C 17
ATOM 8801 O O . VAL A 1 17 ? -2.186 -15.638 -23.297 1.00 0.00 948 VAL A O 17
ATOM 8814 N N . GLY A 1 18 ? -0.994 -14.161 -22.088 1.00 0.00 949 GLY A N 17
ATOM 8815 C CA . GLY A 1 18 ? 0.260 -14.523 -22.721 1.00 0.00 949 GLY A CA 17
ATOM 8816 C C . GLY A 1 18 ? 0.755 -15.889 -22.289 1.00 0.00 949 GLY A C 17
ATOM 8817 O O . GLY A 1 18 ? 1.137 -16.711 -23.121 1.00 0.00 949 GLY A O 17
ATOM 8821 N N . GLY A 1 19 ? 0.748 -16.133 -20.982 1.00 0.00 950 GLY A N 17
ATOM 8822 C CA . GLY A 1 19 ? 1.204 -17.410 -20.464 1.00 0.00 950 GLY A CA 17
ATOM 8823 C C . GLY A 1 19 ? 0.507 -18.585 -21.121 1.00 0.00 950 GLY A C 17
ATOM 8824 O O . GLY A 1 19 ? 1.136 -19.598 -21.427 1.00 0.00 950 GLY A O 17
ATOM 8828 N N . LEU A 1 20 ? -0.797 -18.451 -21.337 1.00 0.00 951 LEU A N 17
ATOM 8829 C CA . LEU A 1 20 ? -1.582 -19.511 -21.962 1.00 0.00 951 LEU A CA 17
ATOM 8830 C C . LEU A 1 20 ? -1.059 -19.824 -23.360 1.00 0.00 951 LEU A C 17
ATOM 8831 O O . LEU A 1 20 ? -0.999 -20.985 -23.765 1.00 0.00 951 LEU A O 17
ATOM 8847 N N . VAL A 1 21 ? -0.679 -18.782 -24.091 1.00 0.00 952 VAL A N 17
ATOM 8848 C CA . VAL A 1 21 ? -0.157 -18.946 -25.443 1.00 0.00 952 VAL A CA 17
ATOM 8849 C C . VAL A 1 21 ? 1.176 -19.685 -25.431 1.00 0.00 952 VAL A C 17
ATOM 8850 O O . VAL A 1 21 ? 1.385 -20.622 -26.203 1.00 0.00 952 VAL A O 17
ATOM 8863 N N . ILE A 1 22 ? 2.076 -19.257 -24.552 1.00 0.00 953 ILE A N 17
ATOM 8864 C CA . ILE A 1 22 ? 3.389 -19.879 -24.438 1.00 0.00 953 ILE A CA 17
ATOM 8865 C C . ILE A 1 22 ? 3.269 -21.352 -24.061 1.00 0.00 953 ILE A C 17
ATOM 8866 O O . ILE A 1 22 ? 4.014 -22.194 -24.561 1.00 0.00 953 ILE A O 17
ATOM 8882 N N . MET A 1 23 ? 2.324 -21.655 -23.177 1.00 0.00 954 MET A N 17
ATOM 8883 C CA . MET A 1 23 ? 2.104 -23.028 -22.735 1.00 0.00 954 MET A CA 17
ATOM 8884 C C . MET A 1 23 ? 1.678 -23.913 -23.902 1.00 0.00 954 MET A C 17
ATOM 8885 O O . MET A 1 23 ? 2.202 -25.014 -24.082 1.00 0.00 954 MET A O 17
ATOM 8899 N N . LEU A 1 24 ? 0.727 -23.427 -24.691 1.00 0.00 955 LEU A N 17
ATOM 8900 C CA . LEU A 1 24 ? 0.231 -24.175 -25.841 1.00 0.00 955 LEU A CA 17
ATOM 8901 C C . LEU A 1 24 ? 1.331 -24.369 -26.880 1.00 0.00 955 LEU A C 17
ATOM 8902 O O . LEU A 1 24 ? 1.492 -25.457 -27.433 1.00 0.00 955 LEU A O 17
ATOM 8918 N N . TYR A 1 25 ? 2.085 -23.307 -27.140 1.00 0.00 956 TYR A N 17
ATOM 8919 C CA . TYR A 1 25 ? 3.170 -23.360 -28.113 1.00 0.00 956 TYR A CA 17
ATOM 8920 C C . TYR A 1 25 ? 4.133 -24.500 -27.794 1.00 0.00 956 TYR A C 17
ATOM 8921 O O . TYR A 1 25 ? 4.498 -25.284 -28.670 1.00 0.00 956 TYR A O 17
ATOM 8939 N N . VAL A 1 26 ? 4.540 -24.585 -26.532 1.00 0.00 957 VAL A N 17
ATOM 8940 C CA . VAL A 1 26 ? 5.459 -25.630 -26.094 1.00 0.00 957 VAL A CA 17
ATOM 8941 C C . VAL A 1 26 ? 4.822 -27.009 -26.219 1.00 0.00 957 VAL A C 17
ATOM 8942 O O . VAL A 1 26 ? 5.404 -27.923 -26.804 1.00 0.00 957 VAL A O 17
ATOM 8955 N N . PHE A 1 27 ? 3.623 -27.153 -25.665 1.00 0.00 958 PHE A N 17
ATOM 8956 C CA . PHE A 1 27 ? 2.906 -28.422 -25.713 1.00 0.00 958 PHE A CA 17
ATOM 8957 C C . PHE A 1 27 ? 2.762 -28.911 -27.151 1.00 0.00 958 PHE A C 17
ATOM 8958 O O . PHE A 1 27 ? 2.959 -30.092 -27.440 1.00 0.00 958 PHE A O 17
ATOM 8975 N N . HIS A 1 28 ? 2.415 -27.995 -28.049 1.00 0.00 959 HIS A N 17
ATOM 8976 C CA . HIS A 1 28 ? 2.244 -28.331 -29.458 1.00 0.00 959 HIS A CA 17
ATOM 8977 C C . HIS A 1 28 ? 3.551 -28.842 -30.058 1.00 0.00 959 HIS A C 17
ATOM 8978 O O . HIS A 1 28 ? 3.560 -29.809 -30.820 1.00 0.00 959 HIS A O 17
ATOM 8992 N N . ARG A 1 29 ? 4.653 -28.185 -29.709 1.00 0.00 960 ARG A N 17
ATOM 8993 C CA . ARG A 1 29 ? 5.964 -28.571 -30.214 1.00 0.00 960 ARG A CA 17
ATOM 8994 C C . ARG A 1 29 ? 6.292 -30.012 -29.832 1.00 0.00 960 ARG A C 17
ATOM 8995 O O . ARG A 1 29 ? 6.924 -30.740 -30.597 1.00 0.00 960 ARG A O 17
ATOM 9016 N N . LYS A 1 30 ? 5.857 -30.417 -28.644 1.00 0.00 961 LYS A N 17
ATOM 9017 C CA . LYS A 1 30 ? 6.102 -31.770 -28.159 1.00 0.00 961 LYS A CA 17
ATOM 9018 C C . LYS A 1 30 ? 5.170 -32.768 -28.839 1.00 0.00 961 LYS A C 17
ATOM 9019 O O . LYS A 1 30 ? 3.956 -32.572 -28.877 1.00 0.00 961 LYS A O 17
ATOM 9038 N N . ARG A 1 31 ? 5.748 -33.840 -29.374 1.00 0.00 962 ARG A N 17
ATOM 9039 C CA . ARG A 1 31 ? 4.969 -34.869 -30.052 1.00 0.00 962 ARG A CA 17
ATOM 9040 C C . ARG A 1 31 ? 4.130 -35.662 -29.054 1.00 0.00 962 ARG A C 17
ATOM 9041 O O . ARG A 1 31 ? 4.541 -35.873 -27.913 1.00 0.00 962 ARG A O 17
ATOM 9062 N N . ASN A 1 1 ? 2.285 1.441 -2.686 1.00 0.00 932 ASN A N 18
ATOM 9063 C CA . ASN A 1 1 ? 2.530 1.866 -4.059 1.00 0.00 932 ASN A CA 18
ATOM 9064 C C . ASN A 1 1 ? 1.271 1.717 -4.908 1.00 0.00 932 ASN A C 18
ATOM 9065 O O . ASN A 1 1 ? 0.852 0.604 -5.227 1.00 0.00 932 ASN A O 18
ATOM 9076 N N . PHE A 1 2 ? 0.672 2.846 -5.272 1.00 0.00 933 PHE A N 18
ATOM 9077 C CA . PHE A 1 2 ? -0.539 2.842 -6.083 1.00 0.00 933 PHE A CA 18
ATOM 9078 C C . PHE A 1 2 ? -0.218 2.511 -7.538 1.00 0.00 933 PHE A C 18
ATOM 9079 O O . PHE A 1 2 ? -0.895 1.695 -8.164 1.00 0.00 933 PHE A O 18
ATOM 9096 N N . ILE A 1 3 ? 0.817 3.152 -8.069 1.00 0.00 934 ILE A N 18
ATOM 9097 C CA . ILE A 1 3 ? 1.228 2.926 -9.449 1.00 0.00 934 ILE A CA 18
ATOM 9098 C C . ILE A 1 3 ? 1.412 1.439 -9.732 1.00 0.00 934 ILE A C 18
ATOM 9099 O O . ILE A 1 3 ? 1.144 0.969 -10.838 1.00 0.00 934 ILE A O 18
ATOM 9115 N N . HIS A 1 4 ? 1.868 0.703 -8.724 1.00 0.00 935 HIS A N 18
ATOM 9116 C CA . HIS A 1 4 ? 2.085 -0.733 -8.863 1.00 0.00 935 HIS A CA 18
ATOM 9117 C C . HIS A 1 4 ? 0.772 -1.456 -9.146 1.00 0.00 9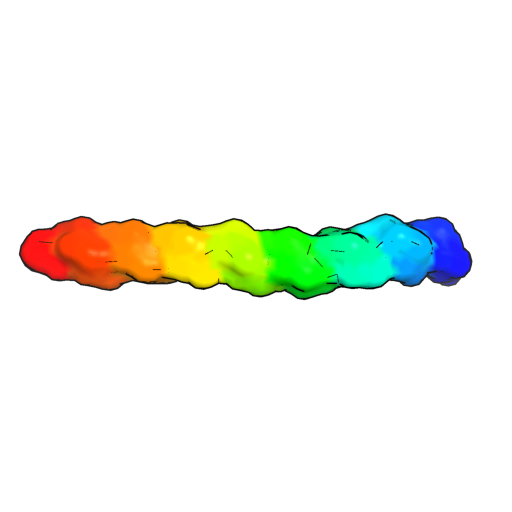35 HIS A C 18
ATOM 9118 O O . HIS A 1 4 ? 0.719 -2.369 -9.9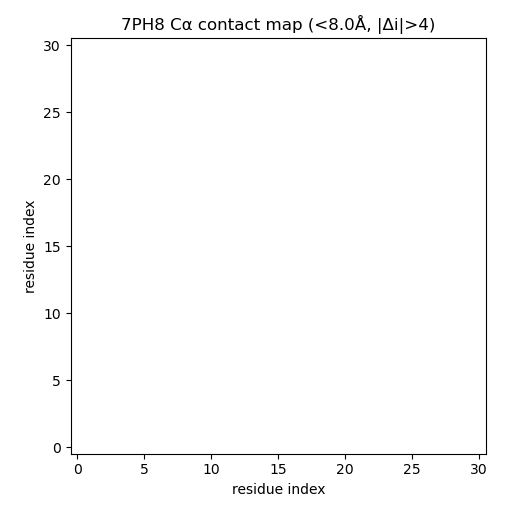70 1.00 0.00 935 HIS A O 18
ATOM 9132 N N . LEU A 1 5 ? -0.286 -1.043 -8.456 1.00 0.00 936 LEU A N 18
ATOM 9133 C CA . LEU A 1 5 ? -1.599 -1.651 -8.632 1.00 0.00 936 LEU A CA 18
ATOM 9134 C C . LEU A 1 5 ? -2.198 -1.273 -9.983 1.00 0.00 936 LEU A C 18
ATOM 9135 O O . LEU A 1 5 ? -2.783 -2.112 -10.670 1.00 0.00 936 LEU A O 18
ATOM 9151 N N . ILE A 1 6 ? -2.046 -0.008 -10.359 1.00 0.00 937 ILE A N 18
ATOM 9152 C CA . ILE A 1 6 ? -2.569 0.480 -11.629 1.00 0.00 937 ILE A CA 18
ATOM 9153 C C . ILE A 1 6 ? -1.977 -0.296 -12.801 1.00 0.00 937 ILE A C 18
ATOM 9154 O O . ILE A 1 6 ? -2.662 -0.569 -13.787 1.00 0.00 937 ILE A O 18
ATOM 9170 N N . ILE A 1 7 ? -0.701 -0.649 -12.686 1.00 0.00 938 ILE A N 18
ATOM 9171 C CA . ILE A 1 7 ? -0.018 -1.395 -13.734 1.00 0.00 938 ILE A CA 18
ATOM 9172 C C . ILE A 1 7 ? -0.232 -2.896 -13.569 1.00 0.00 938 ILE A C 18
ATOM 9173 O O . ILE A 1 7 ? -0.315 -3.634 -14.551 1.00 0.00 938 ILE A O 18
ATOM 9189 N N . ALA A 1 8 ? -0.321 -3.341 -12.320 1.00 0.00 939 ALA A N 18
ATOM 9190 C CA . ALA A 1 8 ? -0.529 -4.754 -12.025 1.00 0.00 939 ALA A CA 18
ATOM 9191 C C . ALA A 1 8 ? -1.934 -5.196 -12.421 1.00 0.00 939 ALA A C 18
ATOM 9192 O O . ALA A 1 8 ? -2.155 -6.354 -12.775 1.00 0.00 939 ALA A O 18
ATOM 9199 N N . LEU A 1 9 ? -2.881 -4.266 -12.357 1.00 0.00 940 LEU A N 18
ATOM 9200 C CA . LEU A 1 9 ? -4.266 -4.560 -12.708 1.00 0.00 940 LEU A CA 18
ATOM 9201 C C . LEU A 1 9 ? -4.354 -5.197 -14.091 1.00 0.00 940 LEU A C 18
ATOM 9202 O O . LEU A 1 9 ? -4.820 -6.325 -14.254 1.00 0.00 940 LEU A O 18
ATOM 9218 N N . PRO A 1 10 ? -3.895 -4.459 -15.113 1.00 0.00 941 PRO A N 18
ATOM 9219 C CA . PRO A 1 10 ? -3.909 -4.933 -16.500 1.00 0.00 941 PRO A CA 18
ATOM 9220 C C . PRO A 1 10 ? -2.910 -6.061 -16.737 1.00 0.00 941 PRO A C 18
ATOM 9221 O O . PRO A 1 10 ? -3.219 -7.046 -17.408 1.00 0.00 941 PRO A O 18
ATOM 9232 N N . VAL A 1 11 ? -1.711 -5.910 -16.183 1.00 0.00 942 VAL A N 18
ATOM 9233 C CA . VAL A 1 11 ? -0.668 -6.917 -16.333 1.00 0.00 942 VAL A CA 18
ATOM 9234 C C . VAL A 1 11 ? -1.115 -8.261 -15.768 1.00 0.00 942 VAL A C 18
ATOM 9235 O O . VAL A 1 11 ? -0.700 -9.316 -16.246 1.00 0.00 942 VAL A O 18
ATOM 9248 N N . ALA A 1 12 ? -1.964 -8.214 -14.747 1.00 0.00 943 ALA A N 18
ATOM 9249 C CA . ALA A 1 12 ? -2.470 -9.427 -14.118 1.00 0.00 943 ALA A CA 18
ATOM 9250 C C . ALA A 1 12 ? -3.228 -10.291 -15.120 1.00 0.00 943 ALA A C 18
ATOM 9251 O O . ALA A 1 12 ? -3.199 -11.519 -15.044 1.00 0.00 943 ALA A O 18
ATOM 9258 N N . VAL A 1 13 ? -3.907 -9.640 -16.060 1.00 0.00 944 VAL A N 18
ATOM 9259 C CA . VAL A 1 13 ? -4.673 -10.349 -17.078 1.00 0.00 944 VAL A CA 18
ATOM 9260 C C . VAL A 1 13 ? -3.780 -10.780 -18.236 1.00 0.00 944 VAL A C 18
ATOM 9261 O O . VAL A 1 13 ? -3.862 -11.915 -18.709 1.00 0.00 944 VAL A O 18
ATOM 9274 N N . LEU A 1 14 ? -2.926 -9.869 -18.689 1.00 0.00 945 LEU A N 18
ATOM 9275 C CA . LEU A 1 14 ? -2.016 -10.155 -19.793 1.00 0.00 945 LEU A CA 18
ATOM 9276 C C . LEU A 1 14 ? -1.144 -11.367 -19.480 1.00 0.00 945 LEU A C 18
ATOM 9277 O O . LEU A 1 14 ? -0.904 -12.212 -20.343 1.00 0.00 945 LEU A O 18
ATOM 9293 N N . LEU A 1 15 ? -0.676 -11.448 -18.239 1.00 0.00 946 LEU A N 18
ATOM 9294 C CA . LEU A 1 15 ? 0.167 -12.559 -17.810 1.00 0.00 946 LEU A CA 18
ATOM 9295 C C . LEU A 1 15 ? -0.502 -13.897 -18.108 1.00 0.00 946 LEU A C 18
ATOM 9296 O O . LEU A 1 15 ? 0.143 -14.833 -18.580 1.00 0.00 946 LEU A O 18
ATOM 9312 N N . ILE A 1 16 ? -1.799 -13.978 -17.829 1.00 0.00 947 ILE A N 18
ATOM 9313 C CA . ILE A 1 16 ? -2.556 -15.200 -18.070 1.00 0.00 947 ILE A CA 18
ATOM 9314 C C . ILE A 1 16 ? -2.839 -15.388 -19.556 1.00 0.00 947 ILE A C 18
ATOM 9315 O O . ILE A 1 16 ? -2.578 -16.451 -20.120 1.00 0.00 947 ILE A O 18
ATOM 9331 N N . VAL A 1 17 ? -3.374 -14.347 -20.187 1.00 0.00 948 VAL A N 18
ATOM 9332 C CA . VAL A 1 17 ? -3.690 -14.396 -21.610 1.00 0.00 948 VAL A CA 18
ATOM 9333 C C . VAL A 1 17 ? -2.486 -14.856 -22.425 1.00 0.00 948 VAL A C 18
ATOM 9334 O O . VAL A 1 17 ? -2.549 -15.862 -23.130 1.00 0.00 948 VAL A O 18
ATOM 9347 N N . GLY A 1 18 ? -1.389 -14.111 -22.322 1.00 0.00 949 GLY A N 18
ATOM 9348 C CA . GLY A 1 18 ? -0.186 -14.459 -23.055 1.00 0.00 949 GLY A CA 18
ATOM 9349 C C . GLY A 1 18 ? 0.385 -15.798 -22.631 1.00 0.00 949 GLY A C 18
ATOM 9350 O O . GLY A 1 18 ? 0.818 -16.589 -23.468 1.00 0.00 949 GLY A O 18
ATOM 9354 N N . GLY A 1 19 ? 0.387 -16.052 -21.326 1.00 0.00 950 GLY A N 18
ATOM 9355 C CA . GLY A 1 19 ? 0.913 -17.305 -20.815 1.00 0.00 950 GLY A CA 18
ATOM 9356 C C . GLY A 1 19 ? 0.289 -18.512 -21.486 1.00 0.00 950 GLY A C 18
ATOM 9357 O O . GLY A 1 19 ? 0.988 -19.455 -21.860 1.00 0.00 950 GLY A O 18
ATOM 9361 N N . LEU A 1 20 ? -1.031 -18.486 -21.637 1.00 0.00 951 LEU A N 18
ATOM 9362 C CA . LEU A 1 20 ? -1.751 -19.588 -22.265 1.00 0.00 951 LEU A CA 18
ATOM 9363 C C . LEU A 1 20 ? -1.190 -19.884 -23.653 1.00 0.00 951 LEU A C 18
ATOM 9364 O O . LEU A 1 20 ? -0.943 -21.039 -24.000 1.00 0.00 951 LEU A O 18
ATOM 9380 N N . VAL A 1 21 ? -0.988 -18.833 -24.441 1.00 0.00 952 VAL A N 18
ATOM 9381 C CA . VAL A 1 21 ? -0.453 -18.980 -25.789 1.00 0.00 952 VAL A CA 18
ATOM 9382 C C . VAL A 1 21 ? 0.924 -19.633 -25.765 1.00 0.00 952 VAL A C 18
ATOM 9383 O O . VAL A 1 21 ? 1.193 -20.565 -26.524 1.00 0.00 952 VAL A O 18
ATOM 9396 N N . ILE A 1 22 ? 1.792 -19.140 -24.889 1.00 0.00 953 ILE A N 18
ATOM 9397 C CA . ILE A 1 22 ? 3.141 -19.677 -24.765 1.00 0.00 953 ILE A CA 18
ATOM 9398 C C . ILE A 1 22 ? 3.113 -21.142 -24.345 1.00 0.00 953 ILE A C 18
ATOM 9399 O O . ILE A 1 22 ? 3.769 -21.986 -24.955 1.00 0.00 953 ILE A O 18
ATOM 9415 N N . MET A 1 23 ? 2.347 -21.438 -23.300 1.00 0.00 954 MET A N 18
ATOM 9416 C CA . MET A 1 23 ? 2.231 -22.803 -22.799 1.00 0.00 954 MET A CA 18
ATOM 9417 C C . MET A 1 23 ? 1.789 -23.752 -23.908 1.00 0.00 954 MET A C 18
ATOM 9418 O O . MET A 1 23 ? 2.404 -24.797 -24.127 1.00 0.00 954 MET A O 18
ATOM 9432 N N . LEU A 1 24 ? 0.719 -23.384 -24.605 1.00 0.00 955 LEU A N 18
ATOM 9433 C CA . LEU A 1 24 ? 0.194 -24.203 -25.691 1.00 0.00 955 LEU A CA 18
ATOM 9434 C C . LEU A 1 24 ? 1.220 -24.345 -26.811 1.00 0.00 955 LEU A C 18
ATOM 9435 O O . LEU A 1 24 ? 1.362 -25.415 -27.405 1.00 0.00 955 LEU A O 18
ATOM 9451 N N . TYR A 1 25 ? 1.935 -23.262 -27.092 1.00 0.00 956 TYR A N 18
ATOM 9452 C CA . TYR A 1 25 ? 2.948 -23.265 -28.141 1.00 0.00 956 TYR A CA 18
ATOM 9453 C C . TYR A 1 25 ? 4.000 -24.338 -27.877 1.00 0.00 956 TYR A C 18
ATOM 9454 O O . TYR A 1 25 ? 4.254 -25.196 -28.722 1.00 0.00 956 TYR A O 18
ATOM 9472 N N . VAL A 1 26 ? 4.610 -24.282 -26.697 1.00 0.00 957 VAL A N 18
ATOM 9473 C CA . VAL A 1 26 ? 5.634 -25.249 -26.320 1.00 0.00 957 VAL A CA 18
ATOM 9474 C C . VAL A 1 26 ? 5.064 -26.662 -26.270 1.00 0.00 957 VAL A C 18
ATOM 9475 O O . VAL A 1 26 ? 5.697 -27.615 -26.725 1.00 0.00 957 VAL A O 18
ATOM 9488 N N . PHE A 1 27 ? 3.863 -26.791 -25.715 1.00 0.00 958 PHE A N 18
ATOM 9489 C CA . PHE A 1 27 ? 3.207 -28.088 -25.605 1.00 0.00 958 PHE A CA 18
ATOM 9490 C C . PHE A 1 27 ? 2.962 -28.692 -26.984 1.00 0.00 958 PHE A C 18
ATOM 9491 O O . PHE A 1 27 ? 3.164 -29.888 -27.196 1.00 0.00 958 PHE A O 18
ATOM 9508 N N . HIS A 1 28 ? 2.523 -27.856 -27.920 1.00 0.00 959 HIS A N 18
ATOM 9509 C CA . HIS A 1 28 ? 2.250 -28.307 -29.280 1.00 0.00 959 HIS A CA 18
ATOM 9510 C C . HIS A 1 28 ? 3.499 -28.913 -29.914 1.00 0.00 959 HIS A C 18
ATOM 9511 O O . HIS A 1 28 ? 3.431 -29.948 -30.576 1.00 0.00 959 HIS A O 18
ATOM 9525 N N . ARG A 1 29 ? 4.638 -28.260 -29.706 1.00 0.00 960 ARG A N 18
ATOM 9526 C CA . ARG A 1 29 ? 5.901 -28.733 -30.258 1.00 0.00 960 ARG A CA 18
ATOM 9527 C C . ARG A 1 29 ? 6.262 -30.104 -29.693 1.00 0.00 960 ARG A C 18
ATOM 9528 O O . ARG A 1 29 ? 6.827 -30.947 -30.390 1.00 0.00 960 ARG A O 18
ATOM 9549 N N . LYS A 1 30 ? 5.933 -30.320 -28.424 1.00 0.00 961 LYS A N 18
ATOM 9550 C CA . LYS A 1 30 ? 6.221 -31.588 -27.763 1.00 0.00 961 LYS A CA 18
ATOM 9551 C C . LYS A 1 30 ? 5.345 -32.704 -28.323 1.00 0.00 961 LYS A C 18
ATOM 9552 O O . LYS A 1 30 ? 4.284 -32.447 -28.892 1.00 0.00 961 LYS A O 18
ATOM 9571 N N . ARG A 1 31 ? 5.796 -33.943 -28.158 1.00 0.00 962 ARG A N 18
ATOM 9572 C CA . ARG A 1 31 ? 5.053 -35.099 -28.646 1.00 0.00 962 ARG A CA 18
ATOM 9573 C C . ARG A 1 31 ? 4.213 -35.716 -27.532 1.00 0.00 962 ARG A C 18
ATOM 9574 O O . ARG A 1 31 ? 3.740 -35.015 -26.637 1.00 0.00 962 ARG A O 18
ATOM 9595 N N . ASN A 1 1 ? 2.852 1.606 -2.535 1.00 0.00 932 ASN A N 19
ATOM 9596 C CA . ASN A 1 1 ? 2.894 1.983 -3.943 1.00 0.00 932 ASN A CA 19
ATOM 9597 C C . ASN A 1 1 ? 1.582 1.635 -4.639 1.00 0.00 932 ASN A C 19
ATOM 9598 O O . ASN A 1 1 ? 1.246 0.462 -4.804 1.00 0.00 932 ASN A O 19
ATOM 9609 N N . PHE A 1 2 ? 0.843 2.662 -5.045 1.00 0.00 933 PHE A N 19
ATOM 9610 C CA . PHE A 1 2 ? -0.433 2.466 -5.723 1.00 0.00 933 PHE A CA 19
ATOM 9611 C C . PHE A 1 2 ? -0.226 2.245 -7.219 1.00 0.00 933 PHE A C 19
ATOM 9612 O O . PHE A 1 2 ? -0.940 1.463 -7.846 1.00 0.00 933 PHE A O 19
ATOM 9629 N N . ILE A 1 3 ? 0.756 2.941 -7.783 1.00 0.00 934 ILE A N 19
ATOM 9630 C CA . ILE A 1 3 ? 1.057 2.821 -9.204 1.00 0.00 934 ILE A CA 19
ATOM 9631 C C . ILE A 1 3 ? 1.276 1.365 -9.599 1.00 0.00 934 ILE A C 19
ATOM 9632 O O . ILE A 1 3 ? 0.935 0.953 -10.708 1.00 0.00 934 ILE A O 19
ATOM 9648 N N . HIS A 1 4 ? 1.847 0.589 -8.683 1.00 0.00 935 HIS A N 19
ATOM 9649 C CA . HIS A 1 4 ? 2.109 -0.824 -8.934 1.00 0.00 935 HIS A CA 19
ATOM 9650 C C . HIS A 1 4 ? 0.808 -1.586 -9.165 1.00 0.00 935 HIS A C 19
ATOM 9651 O O . HIS A 1 4 ? 0.731 -2.456 -10.033 1.00 0.00 935 HIS A O 19
ATOM 9665 N N . LEU A 1 5 ? -0.213 -1.255 -8.381 1.00 0.00 936 LEU A N 19
ATOM 9666 C CA . LEU A 1 5 ? -1.511 -1.909 -8.499 1.00 0.00 936 LEU A CA 19
ATOM 9667 C C . LEU A 1 5 ? -2.220 -1.485 -9.782 1.00 0.00 936 LEU A C 19
ATOM 9668 O O . LEU A 1 5 ? -2.819 -2.309 -10.473 1.00 0.00 936 LEU A O 19
ATOM 9684 N N . ILE A 1 6 ? -2.145 -0.196 -10.095 1.00 0.00 937 ILE A N 19
ATOM 9685 C CA . ILE A 1 6 ? -2.776 0.336 -11.297 1.00 0.00 937 ILE A CA 19
ATOM 9686 C C . ILE A 1 6 ? -2.240 -0.350 -12.549 1.00 0.00 937 ILE A C 19
ATOM 9687 O O . ILE A 1 6 ? -2.983 -0.599 -13.499 1.00 0.00 937 ILE A O 19
ATOM 9703 N N . ILE A 1 7 ? -0.946 -0.654 -12.542 1.00 0.00 938 ILE A N 19
ATOM 9704 C CA . ILE A 1 7 ? -0.311 -1.313 -13.676 1.00 0.00 938 ILE A CA 19
ATOM 9705 C C . ILE A 1 7 ? -0.455 -2.829 -13.581 1.00 0.00 938 ILE A C 19
ATOM 9706 O O . ILE A 1 7 ? -0.580 -3.515 -14.595 1.00 0.00 938 ILE A O 19
ATOM 9722 N N . ALA A 1 8 ? -0.437 -3.344 -12.356 1.00 0.00 939 ALA A N 19
ATOM 9723 C CA . ALA A 1 8 ? -0.568 -4.777 -12.128 1.00 0.00 939 ALA A CA 19
ATOM 9724 C C . ALA A 1 8 ? -1.980 -5.257 -12.450 1.00 0.00 939 ALA A C 19
ATOM 9725 O O . ALA A 1 8 ? -2.180 -6.403 -12.853 1.00 0.00 939 ALA A O 19
ATOM 9732 N N . LEU A 1 9 ? -2.955 -4.374 -12.268 1.00 0.00 940 LEU A N 19
ATOM 9733 C CA . LEU A 1 9 ? -4.350 -4.707 -12.538 1.00 0.00 940 LEU A CA 19
ATOM 9734 C C . LEU A 1 9 ? -4.511 -5.272 -13.945 1.00 0.00 940 LEU A C 19
ATOM 9735 O O . LEU A 1 9 ? -4.943 -6.409 -14.138 1.00 0.00 940 LEU A O 19
ATOM 9751 N N . PRO A 1 10 ? -4.156 -4.462 -14.953 1.00 0.00 941 PRO A N 19
ATOM 9752 C CA . PRO A 1 10 ? -4.250 -4.861 -16.360 1.00 0.00 941 PRO A CA 19
ATOM 9753 C C . PRO A 1 10 ? -3.228 -5.930 -16.730 1.00 0.00 941 PRO A C 19
ATOM 9754 O O . PRO A 1 10 ? -3.545 -6.890 -17.432 1.00 0.00 941 PRO A O 19
ATOM 9765 N N . VAL A 1 11 ? -1.999 -5.759 -16.251 1.00 0.00 942 VAL A N 19
ATOM 9766 C CA . VAL A 1 11 ? -0.931 -6.711 -16.530 1.00 0.00 942 VAL A CA 19
ATOM 9767 C C . VAL A 1 11 ? -1.284 -8.100 -16.012 1.00 0.00 942 VAL A C 19
ATOM 9768 O O . VAL A 1 11 ? -0.863 -9.110 -16.576 1.00 0.00 942 VAL A O 19
ATOM 9781 N N . ALA A 1 12 ? -2.060 -8.145 -14.934 1.00 0.00 943 ALA A N 19
ATOM 9782 C CA . ALA A 1 12 ? -2.472 -9.411 -14.341 1.00 0.00 943 ALA A CA 19
ATOM 9783 C C . ALA A 1 12 ? -3.265 -10.251 -15.336 1.00 0.00 943 ALA A C 19
ATOM 9784 O O . ALA A 1 12 ? -3.183 -11.479 -15.331 1.00 0.00 943 ALA A O 19
ATOM 9791 N N . VAL A 1 13 ? -4.034 -9.581 -16.188 1.00 0.00 944 VAL A N 19
ATOM 9792 C CA . VAL A 1 13 ? -4.842 -10.266 -17.190 1.00 0.00 944 VAL A CA 19
ATOM 9793 C C . VAL A 1 13 ? -4.018 -10.596 -18.429 1.00 0.00 944 VAL A C 19
ATOM 9794 O O . VAL A 1 13 ? -4.101 -11.701 -18.968 1.00 0.00 944 VAL A O 19
ATOM 9807 N N . LEU A 1 14 ? -3.222 -9.632 -18.877 1.00 0.00 945 LEU A N 19
ATOM 9808 C CA . LEU A 1 14 ? -2.380 -9.820 -20.054 1.00 0.00 945 LEU A CA 19
ATOM 9809 C C . LEU A 1 14 ? -1.430 -10.997 -19.861 1.00 0.00 945 LEU A C 19
ATOM 9810 O O . LEU A 1 14 ? -1.241 -11.811 -20.767 1.00 0.00 945 LEU A O 19
ATOM 9826 N N . LEU A 1 15 ? -0.835 -11.083 -18.676 1.00 0.00 946 LEU A N 19
ATOM 9827 C CA . LEU A 1 15 ? 0.094 -12.163 -18.363 1.00 0.00 946 LEU A CA 19
ATOM 9828 C C . LEU A 1 15 ? -0.534 -13.523 -18.651 1.00 0.00 946 LEU A C 19
ATOM 9829 O O . LEU A 1 15 ? 0.102 -14.400 -19.236 1.00 0.00 946 LEU A O 19
ATOM 9845 N N . ILE A 1 16 ? -1.786 -13.690 -18.239 1.00 0.00 947 ILE A N 19
ATOM 9846 C CA . ILE A 1 16 ? -2.501 -14.942 -18.456 1.00 0.00 947 ILE A CA 19
ATOM 9847 C C . ILE A 1 16 ? -2.827 -15.140 -19.932 1.00 0.00 947 ILE A C 19
ATOM 9848 O O . ILE A 1 16 ? -2.686 -16.239 -20.468 1.00 0.00 947 ILE A O 19
ATOM 9864 N N . VAL A 1 17 ? -3.262 -14.067 -20.586 1.00 0.00 948 VAL A N 19
ATOM 9865 C CA . VAL A 1 17 ? -3.605 -14.122 -22.002 1.00 0.00 948 VAL A CA 19
ATOM 9866 C C . VAL A 1 17 ? -2.454 -14.687 -22.825 1.00 0.00 948 VAL A C 19
ATOM 9867 O O . VAL A 1 17 ? -2.595 -15.715 -23.486 1.00 0.00 948 VAL A O 19
ATOM 9880 N N . GLY A 1 18 ? -1.311 -14.008 -22.780 1.00 0.00 949 GLY A N 19
ATOM 9881 C CA . GLY A 1 18 ? -0.151 -14.458 -23.526 1.00 0.00 949 GLY A CA 19
ATOM 9882 C C . GLY A 1 18 ? 0.397 -15.773 -23.008 1.00 0.00 949 GLY A C 19
ATOM 9883 O O . GLY A 1 18 ? 0.825 -16.624 -23.787 1.00 0.00 949 GLY A O 19
ATOM 9887 N N . GLY A 1 19 ? 0.385 -15.939 -21.689 1.00 0.00 950 GLY A N 19
ATOM 9888 C CA . GLY A 1 19 ? 0.889 -17.162 -21.091 1.00 0.00 950 GLY A CA 19
ATOM 9889 C C . GLY A 1 19 ? 0.227 -18.401 -21.661 1.00 0.00 950 GLY A C 19
ATOM 9890 O O . GLY A 1 19 ? 0.873 -19.437 -21.831 1.00 0.00 950 GLY A O 19
ATOM 9894 N N . LEU A 1 20 ? -1.064 -18.298 -21.955 1.00 0.00 951 LEU A N 19
ATOM 9895 C CA . LEU A 1 20 ? -1.815 -19.420 -22.507 1.00 0.00 951 LEU A CA 19
ATOM 9896 C C . LEU A 1 20 ? -1.245 -19.845 -23.857 1.00 0.00 951 LEU A C 19
ATOM 9897 O O . LEU A 1 20 ? -1.074 -21.035 -24.123 1.00 0.00 951 LEU A O 19
ATOM 9913 N N . VAL A 1 21 ? -0.951 -18.865 -24.704 1.00 0.00 952 VAL A N 19
ATOM 9914 C CA . VAL A 1 21 ? -0.397 -19.136 -26.025 1.00 0.00 952 VAL A CA 19
ATOM 9915 C C . VAL A 1 21 ? 1.000 -19.736 -25.922 1.00 0.00 952 VAL A C 19
ATOM 9916 O O . VAL A 1 21 ? 1.352 -20.648 -26.672 1.00 0.00 952 VAL A O 19
ATOM 9929 N N . ILE A 1 22 ? 1.793 -19.219 -24.990 1.00 0.00 953 ILE A N 19
ATOM 9930 C CA . ILE A 1 22 ? 3.152 -19.705 -24.787 1.00 0.00 953 ILE A CA 19
ATOM 9931 C C . ILE A 1 22 ? 3.153 -21.153 -24.310 1.00 0.00 953 ILE A C 19
ATOM 9932 O O . ILE A 1 22 ? 3.864 -21.997 -24.855 1.00 0.00 953 ILE A O 19
ATOM 9948 N N . MET A 1 23 ? 2.350 -21.434 -23.289 1.00 0.00 954 MET A N 19
ATOM 9949 C CA . MET A 1 23 ? 2.255 -22.782 -22.740 1.00 0.00 954 MET A CA 19
ATOM 9950 C C . MET A 1 23 ? 1.712 -23.756 -23.780 1.00 0.00 954 MET A C 19
ATOM 9951 O O . MET A 1 23 ? 2.127 -24.914 -23.837 1.00 0.00 954 MET A O 19
ATOM 9965 N N . LEU A 1 24 ? 0.781 -23.280 -24.600 1.00 0.00 955 LEU A N 19
ATOM 9966 C CA . LEU A 1 24 ? 0.180 -24.110 -25.638 1.00 0.00 955 LEU A CA 19
ATOM 9967 C C . LEU A 1 24 ? 1.170 -24.368 -26.770 1.00 0.00 955 LEU A C 19
ATOM 9968 O O . LEU A 1 24 ? 1.213 -25.462 -27.333 1.00 0.00 955 LEU A O 19
ATOM 9984 N N . TYR A 1 25 ? 1.965 -23.355 -27.096 1.00 0.00 956 TYR A N 19
ATOM 9985 C CA . TYR A 1 25 ? 2.954 -23.472 -28.161 1.00 0.00 956 TYR A CA 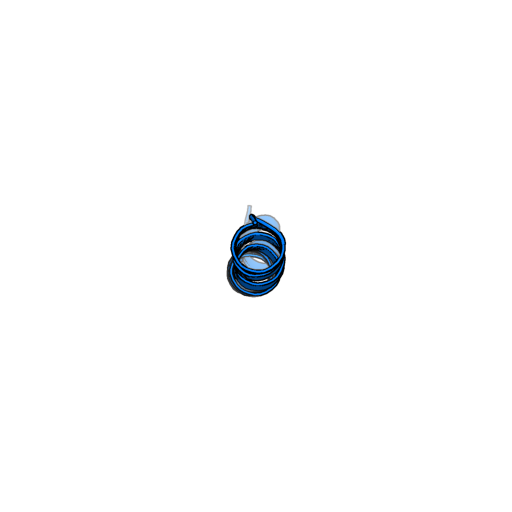19
ATOM 9986 C C . TYR A 1 25 ? 3.997 -24.532 -27.821 1.00 0.00 956 TYR A C 19
ATOM 9987 O O . TYR A 1 25 ? 4.204 -25.481 -28.577 1.00 0.00 956 TYR A O 19
ATOM 10005 N N . VAL A 1 26 ? 4.652 -24.363 -26.677 1.00 0.00 957 VAL A N 19
ATOM 10006 C CA . VAL A 1 26 ? 5.673 -25.305 -26.234 1.00 0.00 957 VAL A CA 19
ATOM 10007 C C . VAL A 1 26 ? 5.092 -26.704 -26.061 1.00 0.00 957 VAL A C 19
ATOM 10008 O O . VAL A 1 26 ? 5.693 -27.694 -26.479 1.00 0.00 957 VAL A O 19
ATOM 10021 N N . PHE A 1 27 ? 3.918 -26.779 -25.442 1.00 0.00 958 PHE A N 19
ATOM 10022 C CA . PHE A 1 27 ? 3.255 -28.057 -25.213 1.00 0.00 958 PHE A CA 19
ATOM 10023 C C . PHE A 1 27 ? 2.986 -28.774 -26.532 1.00 0.00 958 PHE A C 19
ATOM 10024 O O . PHE A 1 27 ? 3.131 -29.993 -26.630 1.00 0.00 958 PHE A O 19
ATOM 10041 N N . HIS A 1 28 ? 2.593 -28.009 -27.546 1.00 0.00 959 HIS A N 19
ATOM 10042 C CA . HIS A 1 28 ? 2.304 -28.571 -28.860 1.00 0.00 959 HIS A CA 19
ATOM 10043 C C . HIS A 1 28 ? 3.572 -29.120 -29.508 1.00 0.00 959 HIS A C 19
ATOM 10044 O O . HIS A 1 28 ? 3.541 -30.151 -30.180 1.00 0.00 959 HIS A O 19
ATOM 10058 N N . ARG A 1 29 ? 4.685 -28.424 -29.301 1.00 0.00 960 ARG A N 19
ATOM 10059 C CA . ARG A 1 29 ? 5.963 -28.841 -29.866 1.00 0.00 960 ARG A CA 19
ATOM 10060 C C . ARG A 1 29 ? 6.420 -30.164 -29.259 1.00 0.00 960 ARG A C 19
ATOM 10061 O O . ARG A 1 29 ? 7.020 -30.997 -29.939 1.00 0.00 960 ARG A O 19
ATOM 10082 N N . LYS A 1 30 ? 6.133 -30.351 -27.975 1.00 0.00 961 LYS A N 19
ATOM 10083 C CA . LYS A 1 30 ? 6.513 -31.572 -27.275 1.00 0.00 961 LYS A CA 19
ATOM 10084 C C . LYS A 1 30 ? 5.512 -32.690 -27.549 1.00 0.00 961 LYS A C 19
ATOM 10085 O O . LYS A 1 30 ? 4.333 -32.576 -27.211 1.00 0.00 961 LYS A O 19
ATOM 10104 N N . ARG A 1 31 ? 5.989 -33.769 -28.160 1.00 0.00 962 ARG A N 19
ATOM 10105 C CA . ARG A 1 31 ? 5.135 -34.907 -28.478 1.00 0.00 962 ARG A CA 19
ATOM 10106 C C . ARG A 1 31 ? 4.371 -35.375 -27.242 1.00 0.00 962 ARG A C 19
ATOM 10107 O O . ARG A 1 31 ? 3.268 -35.912 -27.349 1.00 0.00 962 ARG A O 19
ATOM 10128 N N . ASN A 1 1 ? 2.127 1.300 -3.268 1.00 0.00 932 ASN A N 20
ATOM 10129 C CA . ASN A 1 1 ? 1.908 2.467 -4.114 1.00 0.00 932 ASN A CA 20
ATOM 10130 C C . ASN A 1 1 ? 0.783 2.212 -5.113 1.00 0.00 932 ASN A C 20
ATOM 10131 O O . ASN A 1 1 ? 0.530 1.071 -5.501 1.00 0.00 932 ASN A O 20
ATOM 10142 N N . PHE A 1 2 ? 0.112 3.282 -5.526 1.00 0.00 933 PHE A N 20
ATOM 10143 C CA . PHE A 1 2 ? -0.987 3.174 -6.479 1.00 0.00 933 PHE A CA 20
ATOM 10144 C C . PHE A 1 2 ? -0.470 2.797 -7.864 1.00 0.00 933 PHE A C 20
ATOM 10145 O O . PHE A 1 2 ? -1.097 2.017 -8.581 1.00 0.00 933 PHE A O 20
ATOM 10162 N N . ILE A 1 3 ? 0.677 3.357 -8.234 1.00 0.00 934 ILE A N 20
ATOM 10163 C CA . ILE A 1 3 ? 1.279 3.080 -9.532 1.00 0.00 934 ILE A CA 20
ATOM 10164 C C . ILE A 1 3 ? 1.395 1.579 -9.775 1.00 0.00 934 ILE A C 20
ATOM 10165 O O . ILE A 1 3 ? 1.071 1.087 -10.857 1.00 0.00 934 ILE A O 20
ATOM 10181 N N . HIS A 1 4 ? 1.857 0.855 -8.760 1.00 0.00 935 HIS A N 20
ATOM 10182 C CA . HIS A 1 4 ? 2.014 -0.592 -8.862 1.00 0.00 935 HIS A CA 20
ATOM 10183 C C . HIS A 1 4 ? 0.667 -1.268 -9.103 1.00 0.00 935 HIS A C 20
ATOM 10184 O O . HIS A 1 4 ? 0.583 -2.270 -9.815 1.00 0.00 935 HIS A O 20
ATOM 10198 N N . LEU A 1 5 ? -0.382 -0.715 -8.506 1.00 0.00 936 LEU A N 20
ATOM 10199 C CA . LEU A 1 5 ? -1.725 -1.265 -8.655 1.00 0.00 936 LEU A CA 20
ATOM 10200 C C . LEU A 1 5 ? -2.271 -0.998 -10.054 1.00 0.00 936 LEU A C 20
ATOM 10201 O O . LEU A 1 5 ? -2.611 -1.928 -10.786 1.00 0.00 936 LEU A O 20
ATOM 10217 N N . ILE A 1 6 ? -2.349 0.277 -10.420 1.00 0.00 937 ILE A N 20
ATOM 10218 C CA . ILE A 1 6 ? -2.850 0.665 -11.732 1.00 0.00 937 ILE A CA 20
ATOM 10219 C C . ILE A 1 6 ? -2.142 -0.107 -12.841 1.00 0.00 937 ILE A C 20
ATOM 10220 O O . ILE A 1 6 ? -2.726 -0.380 -13.890 1.00 0.00 937 ILE A O 20
ATOM 10236 N N . ILE A 1 7 ? -0.883 -0.456 -12.601 1.00 0.00 938 ILE A N 20
ATOM 10237 C CA . ILE A 1 7 ? -0.097 -1.199 -13.578 1.00 0.00 938 ILE A CA 20
ATOM 10238 C C . ILE A 1 7 ? -0.316 -2.701 -13.431 1.00 0.00 938 ILE A C 20
ATOM 10239 O O . ILE A 1 7 ? -0.347 -3.433 -14.420 1.00 0.00 938 ILE A O 20
ATOM 10255 N N . ALA A 1 8 ? -0.470 -3.153 -12.191 1.00 0.00 939 ALA A N 20
ATOM 10256 C CA . ALA A 1 8 ? -0.690 -4.567 -11.915 1.00 0.00 939 ALA A CA 20
ATOM 10257 C C . ALA A 1 8 ? -2.065 -5.014 -12.401 1.00 0.00 939 ALA A C 20
ATOM 10258 O O . ALA A 1 8 ? -2.249 -6.162 -12.807 1.00 0.00 939 ALA A O 20
ATOM 10265 N N . LEU A 1 9 ? -3.028 -4.100 -12.356 1.00 0.00 940 LEU A N 20
ATOM 10266 C CA . LEU A 1 9 ? -4.388 -4.400 -12.791 1.00 0.00 940 LEU A CA 20
ATOM 10267 C C . LEU A 1 9 ? -4.388 -5.045 -14.174 1.00 0.00 940 LEU A C 20
ATOM 10268 O O . LEU A 1 9 ? -4.836 -6.176 -14.358 1.00 0.00 940 LEU A O 20
ATOM 10284 N N . PRO A 1 10 ? -3.870 -4.310 -15.169 1.00 0.00 941 PRO A N 20
ATOM 10285 C CA . PRO A 1 10 ? -3.796 -4.791 -16.552 1.00 0.00 941 PRO A CA 20
ATOM 10286 C C . PRO A 1 10 ? -2.779 -5.914 -16.721 1.00 0.00 941 PRO A C 20
ATOM 10287 O O . PRO A 1 10 ? -3.032 -6.894 -17.423 1.00 0.00 941 PRO A O 20
ATOM 10298 N N . VAL A 1 11 ? -1.628 -5.767 -16.074 1.00 0.00 942 VAL A N 20
ATOM 10299 C CA . VAL A 1 11 ? -0.573 -6.770 -16.152 1.00 0.00 942 VAL A CA 20
ATOM 10300 C C . VAL A 1 11 ? -1.061 -8.122 -15.641 1.00 0.00 942 VAL A C 20
ATOM 10301 O O . VAL A 1 11 ? -0.607 -9.170 -16.098 1.00 0.00 942 VAL A O 20
ATOM 10314 N N . ALA A 1 12 ? -1.990 -8.089 -14.692 1.00 0.00 943 ALA A N 20
ATOM 10315 C CA . ALA A 1 12 ? -2.542 -9.311 -14.120 1.00 0.00 943 ALA A CA 20
ATOM 10316 C C . ALA A 1 12 ? -3.203 -10.169 -15.194 1.00 0.00 943 ALA A C 20
ATOM 10317 O O . ALA A 1 12 ? -3.164 -11.398 -15.132 1.00 0.00 943 ALA A O 20
ATOM 10324 N N . VAL A 1 13 ? -3.809 -9.514 -16.179 1.00 0.00 944 VAL A N 20
ATOM 10325 C CA . VAL A 1 13 ? -4.478 -10.217 -17.267 1.00 0.00 944 VAL A CA 20
ATOM 10326 C C . VAL A 1 13 ? -3.486 -10.623 -18.351 1.00 0.00 944 VAL A C 20
ATOM 10327 O O . VAL A 1 13 ? -3.534 -11.741 -18.865 1.00 0.00 944 VAL A O 20
ATOM 10340 N N . LEU A 1 14 ? -2.587 -9.707 -18.695 1.00 0.00 945 LEU A N 20
ATOM 10341 C CA . LEU A 1 14 ? -1.582 -9.969 -19.719 1.00 0.00 945 LEU A CA 20
ATOM 10342 C C . LEU A 1 14 ? -0.755 -11.202 -19.367 1.00 0.00 945 LEU A C 20
ATOM 10343 O O . LEU A 1 14 ? -0.499 -12.054 -20.219 1.00 0.00 945 LEU A O 20
ATOM 10359 N N . LEU A 1 15 ? -0.341 -11.291 -18.108 1.00 0.00 946 LEU A N 20
ATOM 10360 C CA . LEU A 1 15 ? 0.455 -12.421 -17.643 1.00 0.00 946 LEU A CA 20
ATOM 10361 C C . LEU A 1 15 ? -0.284 -13.737 -17.868 1.00 0.00 946 LEU A C 20
ATOM 10362 O O . LEU A 1 15 ? 0.321 -14.744 -18.238 1.00 0.00 946 LEU A O 20
ATOM 10378 N N . ILE A 1 16 ? -1.593 -13.720 -17.643 1.00 0.00 947 ILE A N 20
ATOM 10379 C CA . ILE A 1 16 ? -2.414 -14.911 -17.825 1.00 0.00 947 ILE A CA 20
ATOM 10380 C C . ILE A 1 16 ? -2.579 -15.245 -19.304 1.00 0.00 947 ILE A C 20
ATOM 10381 O O . ILE A 1 16 ? -2.317 -16.369 -19.730 1.00 0.00 947 ILE A O 20
ATOM 10397 N N . VAL A 1 17 ? -3.014 -14.259 -20.082 1.00 0.00 948 VAL A N 20
ATOM 10398 C CA . VAL A 1 17 ? -3.212 -14.446 -21.515 1.00 0.00 948 VAL A CA 20
ATOM 10399 C C . VAL A 1 17 ? -1.961 -15.020 -22.171 1.00 0.00 948 VAL A C 20
ATOM 10400 O O . VAL A 1 17 ? -1.998 -16.093 -22.772 1.00 0.00 948 VAL A O 20
ATOM 10413 N N . GLY A 1 18 ? -0.852 -14.296 -22.052 1.00 0.00 949 GLY A N 20
ATOM 10414 C CA . GLY A 1 18 ? 0.396 -14.748 -22.639 1.00 0.00 949 GLY A CA 20
ATOM 10415 C C . GLY A 1 18 ? 0.835 -16.095 -22.100 1.00 0.00 949 GLY A C 20
ATOM 10416 O O . GLY A 1 18 ? 1.286 -16.957 -22.854 1.00 0.00 949 GLY A O 20
ATOM 10420 N N . GLY A 1 19 ? 0.706 -16.277 -20.789 1.00 0.00 950 GLY A N 20
ATOM 10421 C CA . GLY A 1 19 ? 1.099 -17.531 -20.172 1.00 0.00 950 GLY A CA 20
ATOM 10422 C C . GLY A 1 19 ? 0.461 -18.732 -20.841 1.00 0.00 950 GLY A C 20
ATOM 10423 O O . GLY A 1 19 ? 1.141 -19.709 -21.158 1.00 0.00 950 GLY A O 20
ATOM 10427 N N . LEU A 1 20 ? -0.848 -18.661 -21.056 1.00 0.00 951 LEU A N 20
ATOM 10428 C CA . LEU A 1 20 ? -1.578 -19.753 -21.692 1.00 0.00 951 LEU A CA 20
ATOM 10429 C C . LEU A 1 20 ? -1.044 -20.022 -23.094 1.00 0.00 951 LEU A C 20
ATOM 10430 O O . LEU A 1 20 ? -0.782 -21.168 -23.461 1.00 0.00 951 LEU A O 20
ATOM 10446 N N . VAL A 1 21 ? -0.881 -18.958 -23.875 1.00 0.00 952 VAL A N 20
ATOM 10447 C CA . VAL A 1 21 ? -0.374 -19.079 -25.236 1.00 0.00 952 VAL A CA 20
ATOM 10448 C C . VAL A 1 21 ? 0.938 -19.855 -25.268 1.00 0.00 952 VAL A C 20
ATOM 10449 O O . VAL A 1 21 ? 1.083 -20.818 -26.022 1.00 0.00 952 VAL A O 20
ATOM 10462 N N . ILE A 1 22 ? 1.889 -19.430 -24.444 1.00 0.00 953 ILE A N 20
ATOM 10463 C CA . ILE A 1 22 ? 3.189 -20.086 -24.376 1.00 0.00 953 ILE A CA 20
ATOM 10464 C C . ILE A 1 22 ? 3.040 -21.569 -24.051 1.00 0.00 953 ILE A C 20
ATOM 10465 O O . ILE A 1 22 ? 3.633 -22.422 -24.711 1.00 0.00 953 ILE A O 20
ATOM 10481 N N . MET A 1 23 ? 2.243 -21.868 -23.030 1.00 0.00 954 MET A N 20
ATOM 10482 C CA . MET A 1 23 ? 2.014 -23.249 -22.620 1.00 0.00 954 MET A CA 20
ATOM 10483 C C . MET A 1 23 ? 1.581 -24.104 -23.806 1.00 0.00 954 MET A C 20
ATOM 10484 O O . MET A 1 23 ? 2.144 -25.172 -24.053 1.00 0.00 954 MET A O 20
ATOM 10498 N N . LEU A 1 24 ? 0.579 -23.629 -24.538 1.00 0.00 955 LEU A N 20
ATOM 10499 C CA . LEU A 1 24 ? 0.070 -24.351 -25.699 1.00 0.00 955 LEU A CA 20
ATOM 10500 C C . LEU A 1 24 ? 1.114 -24.399 -26.810 1.00 0.00 955 LEU A C 20
ATOM 10501 O O . LEU A 1 24 ? 1.277 -25.420 -27.479 1.00 0.00 955 LEU A O 20
ATOM 10517 N N . TYR A 1 25 ? 1.819 -23.289 -27.000 1.00 0.00 956 TYR A N 20
ATOM 10518 C CA . TYR A 1 25 ? 2.847 -23.204 -28.031 1.00 0.00 956 TYR A CA 20
ATOM 10519 C C . TYR A 1 25 ? 3.912 -24.278 -27.827 1.00 0.00 956 TYR A C 20
ATOM 10520 O O . TYR A 1 25 ? 4.326 -24.946 -28.775 1.00 0.00 956 TYR A O 20
ATOM 10538 N N . VAL A 1 26 ? 4.352 -24.438 -26.583 1.00 0.00 957 VAL A N 20
ATOM 10539 C CA . VAL A 1 26 ? 5.368 -25.430 -26.253 1.00 0.00 957 VAL A CA 20
ATOM 10540 C C . VAL A 1 26 ? 4.811 -26.845 -26.366 1.00 0.00 957 VAL A C 20
ATOM 10541 O O . VAL A 1 26 ? 5.456 -27.735 -26.919 1.00 0.00 957 VAL A O 20
ATOM 10554 N N . PHE A 1 27 ? 3.607 -27.045 -25.840 1.00 0.00 958 PHE A N 20
ATOM 10555 C CA . PHE A 1 27 ? 2.962 -28.352 -25.881 1.00 0.00 958 PHE A CA 20
ATOM 10556 C C . PHE A 1 27 ? 2.781 -28.824 -27.321 1.00 0.00 958 PHE A C 20
ATOM 10557 O O . PHE A 1 27 ? 3.133 -29.953 -27.666 1.00 0.00 958 PHE A O 20
ATOM 10574 N N . HIS A 1 28 ? 2.229 -27.951 -28.159 1.00 0.00 959 HIS A N 20
ATOM 10575 C CA . HIS A 1 28 ? 2.001 -28.277 -29.562 1.00 0.00 959 HIS A CA 20
ATOM 10576 C C . HIS A 1 28 ? 3.311 -28.634 -30.257 1.00 0.00 959 HIS A C 20
ATOM 10577 O O . HIS A 1 28 ? 3.373 -29.586 -31.036 1.00 0.00 959 HIS A O 20
ATOM 10591 N N . ARG A 1 29 ? 4.356 -27.865 -29.970 1.00 0.00 960 ARG A N 20
ATOM 10592 C CA . ARG A 1 29 ? 5.665 -28.099 -30.569 1.00 0.00 960 ARG A CA 20
ATOM 10593 C C . ARG A 1 29 ? 6.192 -29.483 -30.199 1.00 0.00 960 ARG A C 20
ATOM 10594 O O . ARG A 1 29 ? 6.851 -30.143 -31.003 1.00 0.00 960 ARG A O 20
ATOM 10615 N N . LYS A 1 30 ? 5.898 -29.915 -28.978 1.00 0.00 961 LYS A N 20
ATOM 10616 C CA . LYS A 1 30 ? 6.341 -31.219 -28.500 1.00 0.00 961 LYS A CA 20
ATOM 10617 C C . LYS A 1 30 ? 5.516 -32.338 -29.129 1.00 0.00 961 LYS A C 20
ATOM 10618 O O . LYS A 1 30 ? 4.382 -32.589 -28.722 1.00 0.00 961 LYS A O 20
ATOM 10637 N N . ARG A 1 31 ? 6.094 -33.007 -30.121 1.00 0.00 962 ARG A N 20
ATOM 10638 C CA . ARG A 1 31 ? 5.412 -34.099 -30.805 1.00 0.00 962 ARG A CA 20
ATOM 10639 C C . ARG A 1 31 ? 5.218 -35.289 -29.870 1.00 0.00 962 ARG A C 20
ATOM 10640 O O . ARG A 1 31 ? 6.103 -35.623 -29.083 1.00 0.00 962 ARG A O 20
#

Solvent-accessible surface area: 3485 Å² total; per-residue (Å²): 144,160,108,134,102,107,99,47,122,65,54,53,88,114,128,111,81,33,34,105,84,112,127,122,153,71,155,166,190,143,271

Organism: Homo sapiens (NCBI:txid9606)

InterPro domains:
  IPR000494 Receptor L-domain [PF01030] (51-160)
  IPR000494 Receptor L-domain [PF01030] (352-462)
  IPR000719 Protein kinase domain [PS50011] (999-1274)
  IPR001245 Serine-threonine/tyrosine-protein kinase, catalytic domain [PF07714] (999-1265)
  IPR001245 Serine-threonine/tyrosine-protein kinase, catalytic domain [PR00109] (1079-1092)
  IPR001245 Serine-threonine/tyrosine-protein kinase, catalytic domain [PR00109] (1125-1143)
  IPR001245 Serine-threonine/tyrosine-protein kinase, catalytic domain [PR00109] (1174-1184)
  IPR001245 Serine-threonine/tyrosine-protein kinase, catalytic domain [PR00109] (1193-1215)
  IPR001245 Serine-threonine/tyrosine-protein kinase, catalytic domain [PR00109] (1237-1259)
  IPR002011 Tyrosine-protein kinase, receptor class II, conserved site [PS00239] (1159-1167)
  IPR003961 Fibronectin type III [PS50853] (834-927)
  IPR003961 Fibronectin type III [SM00060] (489-592)
  IPR003961 Fibronectin type III [SM00060] (611-814)
  IPR003961 Fibronectin type III [SM00060] (832-914)
  IPR003961 Fibronectin type III [cd00063] (494-606)
  IPR003961 Fibronectin type III [cd00063] (611-655)
  IPR003961 Fibronectin type III [cd00063] (835-924)
  IPR006211 Furin-like cysteine-rich domain [PF00757] (176-333)
  IPR006212 Furin-like repeat [SM00261] (227-270)
  IPR006212 Furin-like repeat [cd00064] (230-277)